Protein AF-A0A821KNJ7-F1 (afdb_monomer_lite)

Secondary structure (DSSP, 8-state):
-HHHHHHHHHHHHHHHHHTTS--GGG-EEEEETHHHHHHHHHHHH-GGG-SEEEEES----TTTGGGSTTGGGGHHHH--TTSHHHHHHHHHH-TTT---S-GGGPPEEEEEEETT-SSS-THHHHHHHHHHHHHHHHHHHHTT--EEEEEETT--SSTT--HHHHHHHHHHHHHHSTTTTT-GGGGGS--------S------HHHHHHHHHHHHHHHTTPPP-HHHHHTS-S--EEETTEEEEETTSSS--THHHHHS-HHHHHHHHHHHH-TT--EEEEEEPPPSSTT---EEEEEE-S--EEEEEETTEEEEEETTT----GGGHHHHHHHHHS--BT-EEEETT-TTTTTHHHHHHTS-BSEEEEE---HHHHHHHHHHHHHTT--GGGEEEE-S-HHHH--SS-BSEEEE--SSB-GGGHHHHHHHB-TTEEEEEEEEEEETTT--HHHHHHHHHHHHHHHHHHHTTT-S-EEEEEEEEEEEEEEETTEEEEEEEEEEEEPP---

Radius of gyration: 28.54 Å; chains: 1; bounding box: 65×64×83 Å

pLDDT: mean 87.15, std 14.6, range [27.94, 98.81]

Structure (mmCIF, N/CA/C/O backbone):
data_AF-A0A821KNJ7-F1
#
_entry.id   AF-A0A821KNJ7-F1
#
loop_
_atom_site.group_PDB
_atom_site.id
_atom_site.type_symbol
_atom_site.label_atom_id
_atom_site.label_alt_id
_atom_site.label_comp_id
_atom_site.label_asym_id
_atom_site.label_entity_id
_atom_site.label_seq_id
_atom_site.pdbx_PDB_ins_code
_atom_site.Cartn_x
_atom_site.Cartn_y
_atom_site.Cartn_z
_atom_site.occupancy
_atom_site.B_iso_or_equiv
_atom_site.auth_seq_id
_atom_site.auth_comp_id
_atom_site.auth_asym_id
_atom_site.auth_atom_id
_atom_site.pdbx_PDB_model_num
ATOM 1 N N . MET A 1 1 ? 26.785 -18.861 17.265 1.00 44.59 1 MET A N 1
ATOM 2 C CA . MET A 1 1 ? 25.936 -19.978 16.783 1.00 44.59 1 MET A CA 1
ATOM 3 C C . MET A 1 1 ? 25.885 -20.040 15.254 1.00 44.59 1 MET A C 1
ATOM 5 O O . MET A 1 1 ? 26.067 -21.122 14.724 1.00 44.59 1 MET A O 1
ATOM 9 N N . LEU A 1 2 ? 25.707 -18.915 14.543 1.00 52.94 2 LEU A N 1
ATOM 10 C CA . LEU A 1 2 ? 25.564 -18.891 13.074 1.00 52.94 2 LEU A CA 1
ATOM 11 C C . LEU A 1 2 ? 26.837 -19.203 12.264 1.00 52.94 2 LEU A C 1
ATOM 13 O O . LEU A 1 2 ? 26.733 -19.843 11.225 1.00 52.94 2 LEU A O 1
ATOM 17 N N . GLU A 1 3 ? 28.028 -18.806 12.725 1.00 55.59 3 GLU A N 1
ATOM 18 C CA . GLU A 1 3 ? 29.287 -19.114 12.014 1.00 55.59 3 GLU A CA 1
ATOM 19 C C . GLU A 1 3 ? 29.537 -20.627 11.913 1.00 55.59 3 GLU A C 1
ATOM 21 O O . GLU A 1 3 ? 29.931 -21.126 10.859 1.00 55.59 3 GLU A O 1
ATOM 26 N N . ASN A 1 4 ? 29.173 -21.369 12.964 1.00 68.69 4 ASN A N 1
ATOM 27 C CA . ASN A 1 4 ? 29.256 -22.826 12.977 1.00 68.69 4 ASN A CA 1
ATOM 28 C C . ASN A 1 4 ? 28.365 -23.445 11.892 1.00 68.69 4 ASN A C 1
ATOM 30 O O . ASN A 1 4 ? 28.800 -24.358 11.215 1.00 68.69 4 ASN A O 1
ATOM 34 N N . THR A 1 5 ? 27.169 -22.907 11.625 1.00 81.62 5 THR A N 1
ATOM 35 C CA . THR A 1 5 ? 26.252 -23.479 10.622 1.00 81.62 5 THR A CA 1
ATOM 36 C C . THR A 1 5 ? 26.820 -23.454 9.198 1.00 81.62 5 THR A C 1
ATOM 38 O O . THR A 1 5 ? 26.663 -24.425 8.456 1.00 81.62 5 THR A O 1
ATOM 41 N N . TYR A 1 6 ? 27.478 -22.362 8.793 1.00 87.38 6 TYR A N 1
ATOM 42 C CA . TYR A 1 6 ? 28.059 -22.254 7.447 1.00 87.38 6 TYR A CA 1
ATOM 43 C C . TYR A 1 6 ? 29.288 -23.155 7.301 1.00 87.38 6 TYR A C 1
ATOM 45 O O . TYR A 1 6 ? 29.447 -23.843 6.288 1.00 87.38 6 TYR A O 1
ATOM 53 N N . LEU A 1 7 ? 30.142 -23.162 8.329 1.00 86.75 7 LEU A N 1
ATOM 54 C CA . LEU A 1 7 ? 31.339 -23.995 8.373 1.00 86.75 7 LEU A CA 1
ATOM 55 C C . LEU A 1 7 ? 30.981 -25.482 8.428 1.00 86.75 7 LEU A C 1
ATOM 57 O O . LEU A 1 7 ? 31.591 -26.258 7.701 1.00 86.75 7 LEU A O 1
ATOM 61 N N . ASP A 1 8 ? 29.951 -25.868 9.180 1.00 89.44 8 ASP A N 1
ATOM 62 C CA . ASP A 1 8 ? 29.473 -27.249 9.280 1.00 89.44 8 ASP A CA 1
ATOM 63 C C . ASP A 1 8 ? 28.958 -27.766 7.931 1.00 89.44 8 ASP A C 1
ATOM 65 O O . ASP A 1 8 ? 29.267 -28.896 7.544 1.00 89.44 8 ASP A O 1
ATOM 69 N N . LEU A 1 9 ? 28.214 -26.948 7.171 1.00 91.50 9 LEU A N 1
ATOM 70 C CA . LEU A 1 9 ? 27.746 -27.330 5.833 1.00 91.50 9 LEU A CA 1
ATOM 71 C C . LEU A 1 9 ? 28.918 -27.519 4.858 1.00 91.50 9 LEU A C 1
ATOM 73 O O . LEU A 1 9 ? 28.954 -28.501 4.108 1.00 91.50 9 LEU A O 1
ATOM 77 N N . CYS A 1 10 ? 29.885 -26.598 4.878 1.00 92.69 10 CYS A N 1
ATOM 78 C CA . CYS A 1 10 ? 31.096 -26.696 4.066 1.00 92.69 10 CYS A CA 1
ATOM 79 C C . CYS A 1 10 ? 31.927 -27.929 4.448 1.00 92.69 10 CYS A C 1
ATOM 81 O O . CYS A 1 10 ? 32.260 -28.721 3.570 1.00 92.69 10 CYS A O 1
ATOM 83 N N . ALA A 1 11 ? 32.189 -28.140 5.740 1.00 90.06 11 ALA A N 1
ATOM 84 C CA . ALA A 1 11 ? 32.967 -29.264 6.253 1.00 90.06 11 ALA A CA 1
ATOM 85 C C . ALA A 1 11 ? 32.294 -30.611 5.956 1.00 90.06 11 ALA A C 1
ATOM 87 O O . ALA A 1 11 ? 32.951 -31.547 5.509 1.00 90.06 11 ALA A O 1
ATOM 88 N N . SER A 1 12 ? 30.970 -30.701 6.115 1.00 90.38 12 SER A N 1
ATOM 89 C CA . SER A 1 12 ? 30.210 -31.908 5.764 1.00 90.38 12 SER A CA 1
ATOM 90 C C . SER A 1 12 ? 30.298 -32.211 4.267 1.00 90.38 12 SER A C 1
ATOM 92 O O . SER A 1 12 ? 30.465 -33.362 3.868 1.00 90.38 12 SER A O 1
ATOM 94 N N . THR A 1 13 ? 30.218 -31.179 3.421 1.00 90.69 13 THR A N 1
ATOM 95 C CA . THR A 1 13 ? 30.347 -31.333 1.965 1.00 90.69 13 THR A CA 1
ATOM 96 C C . THR A 1 13 ? 31.755 -31.770 1.570 1.00 90.69 13 THR A C 1
ATOM 98 O O . THR A 1 13 ? 31.913 -32.684 0.761 1.00 90.69 13 THR A O 1
ATOM 101 N N . GLU A 1 14 ? 32.773 -31.144 2.154 1.00 92.69 14 GLU A N 1
ATOM 102 C CA . GLU A 1 14 ? 34.180 -31.481 1.944 1.00 92.69 14 GLU A CA 1
ATOM 103 C C . GLU A 1 14 ? 34.463 -32.927 2.351 1.00 92.69 14 GLU A C 1
ATOM 105 O O . GLU A 1 14 ? 34.975 -33.696 1.539 1.00 92.69 14 GLU A O 1
ATOM 110 N N . TRP A 1 15 ? 33.984 -33.350 3.523 1.00 94.81 15 TRP A N 1
ATOM 111 C CA . TRP A 1 15 ? 34.102 -34.730 3.983 1.00 94.81 15 TRP A CA 1
ATOM 112 C C . TRP A 1 15 ? 33.475 -35.731 2.998 1.00 94.81 15 TRP A C 1
ATOM 114 O O . TRP A 1 15 ? 34.078 -36.763 2.693 1.00 94.81 15 TRP A O 1
ATOM 124 N N . LEU A 1 16 ? 32.292 -35.433 2.442 1.00 89.56 16 LEU A N 1
ATOM 125 C CA . LEU A 1 16 ? 31.643 -36.290 1.436 1.00 89.56 16 LEU A CA 1
ATOM 126 C C . LEU A 1 16 ? 32.453 -36.391 0.133 1.00 89.56 16 LEU A C 1
ATOM 128 O O . LEU A 1 16 ? 32.442 -37.442 -0.519 1.00 89.56 16 LEU A O 1
ATOM 132 N N . ILE A 1 17 ? 33.138 -35.315 -0.260 1.00 89.00 17 ILE A N 1
ATOM 133 C CA . ILE A 1 17 ? 34.003 -35.281 -1.445 1.00 89.00 17 ILE A CA 1
ATOM 134 C C . ILE A 1 17 ? 35.294 -36.069 -1.185 1.00 89.00 17 ILE A C 1
ATOM 136 O O . ILE A 1 17 ? 35.655 -36.929 -1.990 1.00 89.00 17 ILE A O 1
ATOM 140 N N . GLU A 1 18 ? 35.961 -35.834 -0.054 1.00 94.25 18 GLU A N 1
ATOM 141 C CA . GLU A 1 18 ? 37.205 -36.512 0.340 1.00 94.25 18 GLU A CA 1
ATOM 142 C C . GLU A 1 18 ? 37.020 -38.027 0.474 1.00 94.25 18 GLU A C 1
ATOM 144 O O . GLU A 1 18 ? 37.854 -38.811 0.014 1.00 94.25 18 GLU A O 1
ATOM 149 N N . ASN A 1 19 ? 35.875 -38.451 1.016 1.00 92.31 19 ASN A N 1
ATOM 150 C CA . ASN A 1 19 ? 35.510 -39.861 1.155 1.00 92.31 19 ASN A CA 1
ATOM 151 C C . ASN A 1 19 ? 34.887 -40.461 -0.117 1.00 92.31 19 ASN A C 1
ATOM 153 O O . ASN A 1 19 ? 34.440 -41.607 -0.107 1.00 92.31 19 ASN A O 1
ATOM 157 N N . LYS A 1 20 ? 34.890 -39.722 -1.235 1.00 91.50 20 LYS A N 1
ATOM 158 C CA . LYS A 1 20 ? 34.468 -40.186 -2.568 1.00 91.50 20 LYS A CA 1
ATOM 159 C C . LYS A 1 20 ? 32.993 -40.606 -2.666 1.00 91.50 20 LYS A C 1
ATOM 161 O O . LYS A 1 20 ? 32.627 -41.316 -3.604 1.00 91.50 20 LYS A O 1
ATOM 166 N N . TYR A 1 21 ? 32.132 -40.130 -1.764 1.00 87.00 21 TYR A N 1
ATOM 167 C CA . TYR A 1 21 ? 30.675 -40.288 -1.888 1.00 87.00 21 TYR A CA 1
ATOM 168 C C . TYR A 1 21 ? 30.097 -39.373 -2.975 1.00 87.00 21 TYR A C 1
ATOM 170 O O . TYR A 1 21 ? 29.092 -39.697 -3.608 1.00 87.00 21 TYR A O 1
ATOM 178 N N . THR A 1 22 ? 30.743 -38.233 -3.223 1.00 88.75 22 THR A N 1
ATOM 179 C CA . THR A 1 22 ? 30.396 -37.296 -4.297 1.00 88.75 22 THR A CA 1
ATOM 180 C C . THR A 1 22 ? 31.646 -36.576 -4.817 1.00 88.75 22 THR A C 1
ATOM 182 O O . THR A 1 22 ? 32.771 -36.922 -4.471 1.00 88.75 22 THR A O 1
ATOM 185 N N . LYS A 1 23 ? 31.459 -35.594 -5.698 1.00 86.69 23 LYS A N 1
ATOM 186 C CA . LYS A 1 23 ? 32.488 -34.658 -6.167 1.00 86.69 23 LYS A CA 1
ATOM 187 C C . LYS A 1 23 ? 31.858 -33.287 -6.368 1.00 86.69 23 LYS A C 1
ATOM 189 O O . LYS A 1 23 ? 30.664 -33.234 -6.666 1.00 86.69 23 LYS A O 1
ATOM 194 N N . SER A 1 24 ? 32.633 -32.210 -6.253 1.00 87.75 24 SER A N 1
ATOM 195 C CA . SER A 1 24 ? 32.116 -30.832 -6.295 1.00 87.75 24 SER A CA 1
ATOM 196 C C . SER A 1 24 ? 31.215 -30.563 -7.504 1.00 87.75 24 SER A C 1
ATOM 198 O O . SER A 1 24 ? 30.147 -29.979 -7.349 1.00 87.75 24 SER A O 1
ATOM 200 N N . GLU A 1 25 ? 31.532 -31.116 -8.685 1.00 87.19 25 GLU A N 1
ATOM 201 C CA . GLU A 1 25 ? 30.721 -30.934 -9.904 1.00 87.19 25 GLU A CA 1
ATOM 202 C C . GLU A 1 25 ? 29.343 -31.627 -9.869 1.00 87.19 25 GLU A C 1
ATOM 204 O O . GLU A 1 25 ? 28.574 -31.534 -10.827 1.00 87.19 25 GLU A O 1
ATOM 209 N N . LYS A 1 26 ? 29.036 -32.368 -8.802 1.00 84.94 26 LYS A N 1
ATOM 210 C CA . LYS A 1 26 ? 27.761 -33.065 -8.585 1.00 84.94 26 LYS A CA 1
ATOM 211 C C . LYS A 1 26 ? 27.028 -32.603 -7.328 1.00 84.94 26 LYS A C 1
ATOM 213 O O . LYS A 1 26 ? 25.924 -33.083 -7.084 1.00 84.94 26 LYS A O 1
ATOM 218 N N . VAL A 1 27 ? 27.614 -31.714 -6.529 1.00 89.69 27 VAL A N 1
ATOM 219 C CA . VAL A 1 27 ? 26.973 -31.242 -5.301 1.00 89.69 27 VAL A CA 1
ATOM 220 C C . VAL A 1 27 ? 26.038 -30.086 -5.625 1.00 89.69 27 VAL A C 1
ATOM 222 O O . VAL A 1 27 ? 26.400 -29.136 -6.323 1.00 89.69 27 VAL A O 1
ATOM 225 N N . SER A 1 28 ? 24.819 -30.165 -5.103 1.00 91.38 28 SER A N 1
ATOM 226 C CA . SER A 1 28 ? 23.885 -29.045 -5.069 1.00 91.38 28 SER A CA 1
ATOM 227 C C . SER A 1 28 ? 23.354 -28.858 -3.670 1.00 91.38 28 SER A C 1
ATOM 229 O O . SER A 1 28 ? 22.988 -29.832 -3.017 1.00 91.38 28 SER A O 1
ATOM 231 N N . ILE A 1 29 ? 23.306 -27.606 -3.236 1.00 93.62 29 ILE A N 1
ATOM 232 C CA . ILE A 1 29 ? 22.734 -27.225 -1.949 1.00 93.62 29 ILE A CA 1
ATOM 233 C C . ILE A 1 29 ? 21.512 -26.344 -2.193 1.00 93.62 29 ILE A C 1
ATOM 235 O O . ILE A 1 29 ? 21.459 -25.555 -3.139 1.00 93.62 29 ILE A O 1
ATOM 239 N N . THR A 1 30 ? 20.492 -26.515 -1.362 1.00 93.62 30 THR A N 1
ATOM 240 C CA . THR A 1 30 ? 19.235 -25.773 -1.458 1.00 93.62 30 THR A CA 1
ATOM 241 C C . THR A 1 30 ? 18.831 -25.317 -0.072 1.00 93.62 30 THR A C 1
ATOM 243 O O . THR A 1 30 ? 18.883 -26.103 0.871 1.00 93.62 30 THR A O 1
ATOM 246 N N . GLY A 1 31 ? 18.428 -24.057 0.051 1.00 92.19 31 GLY A N 1
ATOM 247 C CA . GLY A 1 31 ? 18.034 -23.489 1.332 1.00 92.19 31 GLY A CA 1
ATOM 248 C C . GLY A 1 31 ? 16.947 -22.436 1.185 1.00 92.19 31 GLY A C 1
ATOM 249 O O . GLY A 1 31 ? 16.985 -21.623 0.262 1.00 92.19 31 GLY A O 1
ATOM 250 N N . GLY A 1 32 ? 15.984 -22.463 2.108 1.00 90.25 32 GLY A N 1
ATOM 251 C CA . GLY A 1 32 ? 14.885 -21.504 2.200 1.00 90.25 32 GLY A CA 1
ATOM 252 C C . GLY A 1 32 ? 14.986 -20.615 3.435 1.00 90.25 32 GLY A C 1
ATOM 253 O O . GLY A 1 32 ? 15.407 -21.083 4.492 1.00 90.25 32 GLY A O 1
ATOM 254 N N . SER A 1 33 ? 14.582 -19.345 3.334 1.00 89.12 33 SER A N 1
ATOM 255 C CA . SER A 1 33 ? 14.594 -18.392 4.455 1.00 89.12 33 SER A CA 1
ATOM 256 C C . SER A 1 33 ? 16.000 -18.241 5.060 1.00 89.12 33 SER A C 1
ATOM 258 O O . SER A 1 33 ? 16.922 -17.871 4.333 1.00 89.12 33 SER A O 1
ATOM 260 N N . ASN A 1 34 ? 16.207 -18.552 6.345 1.00 89.69 34 ASN A N 1
ATOM 261 C CA . ASN A 1 34 ? 17.545 -18.577 6.943 1.00 89.69 34 ASN A CA 1
ATOM 262 C C . ASN A 1 34 ? 18.475 -19.572 6.221 1.00 89.69 34 ASN A C 1
ATOM 264 O O . ASN A 1 34 ? 19.626 -19.262 5.940 1.00 89.69 34 ASN A O 1
ATOM 268 N N . GLY A 1 35 ? 17.954 -20.725 5.788 1.00 91.19 35 GLY A N 1
ATOM 269 C CA . GLY A 1 35 ? 18.720 -21.660 4.962 1.00 91.19 35 GLY A CA 1
ATOM 270 C C . GLY A 1 35 ? 19.151 -21.052 3.622 1.00 91.19 35 GLY A C 1
ATOM 271 O O . GLY A 1 35 ? 20.199 -21.413 3.097 1.00 91.19 35 GLY A O 1
ATOM 272 N N . GLY A 1 36 ? 18.381 -20.102 3.080 1.00 94.56 36 GLY A N 1
ATOM 273 C CA . GLY A 1 36 ? 18.747 -19.347 1.880 1.00 94.56 36 GLY A CA 1
ATOM 274 C C . GLY A 1 36 ? 19.960 -18.442 2.112 1.00 94.56 36 GLY A C 1
ATOM 275 O O . GLY A 1 36 ? 20.853 -18.391 1.269 1.00 94.56 36 GLY A O 1
ATOM 276 N N . LEU A 1 37 ? 20.028 -17.789 3.279 1.00 94.88 37 LEU A N 1
ATOM 277 C CA . LEU A 1 37 ? 21.230 -17.086 3.739 1.00 94.88 37 LEU A CA 1
ATOM 278 C C . LEU A 1 37 ? 22.408 -18.066 3.873 1.00 94.88 37 LEU A C 1
ATOM 280 O O . LEU A 1 37 ? 23.474 -17.800 3.322 1.00 94.88 37 LEU A O 1
ATOM 284 N N . THR A 1 38 ? 22.199 -19.220 4.515 1.00 93.94 38 THR A N 1
ATOM 285 C CA . THR A 1 38 ? 23.232 -20.251 4.706 1.00 93.94 38 THR A CA 1
ATOM 286 C C . THR A 1 38 ? 23.875 -20.687 3.400 1.00 93.94 38 THR A C 1
ATOM 288 O O . THR A 1 38 ? 25.090 -20.577 3.249 1.00 93.94 38 THR A O 1
ATOM 291 N N . VAL A 1 39 ? 23.083 -21.149 2.432 1.00 96.38 39 VAL A N 1
ATOM 292 C CA . VAL A 1 39 ? 23.647 -21.683 1.187 1.00 96.38 39 VAL A CA 1
ATOM 293 C C . VAL A 1 39 ? 24.305 -20.594 0.332 1.00 96.38 39 VAL A C 1
ATOM 295 O O . VAL A 1 39 ? 25.304 -20.868 -0.331 1.00 96.38 39 VAL A O 1
ATOM 298 N N . ALA A 1 40 ? 23.813 -19.350 0.389 1.00 97.06 40 ALA A N 1
ATOM 299 C CA . ALA A 1 40 ? 24.421 -18.214 -0.305 1.00 97.06 40 ALA A CA 1
ATOM 300 C C . ALA A 1 40 ? 25.764 -17.796 0.321 1.00 97.06 40 ALA A C 1
ATOM 302 O O . ALA A 1 40 ? 26.726 -17.527 -0.400 1.00 97.06 40 ALA A O 1
ATOM 303 N N . ALA A 1 41 ? 25.856 -17.782 1.654 1.00 94.75 41 ALA A N 1
ATOM 304 C CA . ALA A 1 41 ? 27.106 -17.521 2.364 1.00 94.75 41 ALA A CA 1
ATOM 305 C C . ALA A 1 41 ? 28.148 -18.616 2.074 1.00 94.75 41 ALA A C 1
ATOM 307 O O . ALA A 1 41 ? 29.285 -18.300 1.722 1.00 94.75 41 ALA A O 1
ATOM 308 N N . CYS A 1 42 ? 27.754 -19.895 2.105 1.00 94.75 42 CYS A N 1
ATOM 309 C CA . CYS A 1 42 ? 28.636 -21.012 1.750 1.00 94.75 42 CYS A CA 1
ATOM 310 C C . CYS A 1 42 ? 29.144 -20.924 0.302 1.00 94.75 42 CYS A C 1
ATOM 312 O O . CYS A 1 42 ? 30.320 -21.189 0.060 1.00 94.75 42 CYS A O 1
ATOM 314 N N . ALA A 1 43 ? 28.304 -20.499 -0.651 1.00 95.50 43 ALA A N 1
ATOM 315 C CA . ALA A 1 43 ? 28.713 -20.290 -2.044 1.00 95.50 43 ALA A CA 1
ATOM 316 C C . ALA A 1 43 ? 29.830 -19.241 -2.180 1.00 95.50 43 ALA A C 1
ATOM 318 O O . ALA A 1 43 ? 30.713 -19.380 -3.025 1.00 95.50 43 ALA A O 1
ATOM 319 N N . ASN A 1 44 ? 29.805 -18.205 -1.338 1.00 94.88 44 ASN A N 1
ATOM 320 C CA . ASN A 1 44 ? 30.839 -17.174 -1.299 1.00 94.88 44 ASN A CA 1
ATOM 321 C C . ASN A 1 44 ? 32.114 -17.647 -0.590 1.00 94.88 44 ASN A C 1
ATOM 323 O O . ASN A 1 44 ? 33.211 -17.385 -1.076 1.00 94.88 44 ASN A O 1
ATOM 327 N N . MET A 1 45 ? 31.974 -18.345 0.541 1.00 91.56 45 MET A N 1
ATOM 328 C CA . MET A 1 45 ? 33.102 -18.808 1.361 1.00 91.56 45 MET A CA 1
ATOM 329 C C . MET A 1 45 ? 33.879 -19.955 0.704 1.00 91.56 45 MET A C 1
ATOM 331 O O . MET A 1 45 ? 35.108 -19.971 0.728 1.00 91.56 45 MET A O 1
ATOM 335 N N . ARG A 1 46 ? 33.166 -20.926 0.124 1.00 92.62 46 ARG A N 1
ATOM 336 C CA . ARG A 1 46 ? 33.720 -22.143 -0.488 1.00 92.62 46 ARG A CA 1
ATOM 337 C C . ARG A 1 46 ? 33.094 -22.403 -1.860 1.00 92.62 46 ARG A C 1
ATOM 339 O O . ARG A 1 46 ? 32.417 -23.416 -2.057 1.00 92.62 46 ARG A O 1
ATOM 346 N N . PRO A 1 47 ? 33.319 -21.507 -2.840 1.00 93.62 47 PRO A N 1
ATOM 347 C CA . PRO A 1 47 ? 32.774 -21.674 -4.185 1.00 93.62 47 PRO A CA 1
ATOM 348 C C . PRO A 1 47 ? 33.205 -22.999 -4.829 1.00 93.62 47 PRO A C 1
ATOM 350 O O . PRO A 1 47 ? 32.467 -23.575 -5.614 1.00 93.62 47 PRO A O 1
ATOM 353 N N . ASP A 1 48 ? 34.371 -23.525 -4.449 1.00 93.38 48 ASP A N 1
ATOM 354 C CA . ASP A 1 48 ? 34.964 -24.759 -4.959 1.00 93.38 48 ASP A CA 1
ATOM 355 C C . ASP A 1 48 ? 34.215 -26.054 -4.614 1.00 93.38 48 ASP A C 1
ATOM 357 O O . ASP A 1 48 ? 34.463 -27.073 -5.264 1.00 93.38 48 ASP A O 1
ATOM 361 N N . LEU A 1 49 ? 33.314 -26.032 -3.629 1.00 93.75 49 LEU A N 1
ATOM 362 C CA . LEU A 1 49 ? 32.628 -27.231 -3.143 1.00 93.75 49 LEU A CA 1
ATOM 363 C C . LEU A 1 49 ? 31.348 -27.576 -3.914 1.00 93.75 49 LEU A C 1
ATOM 365 O O . LEU A 1 49 ? 30.905 -28.725 -3.868 1.00 93.75 49 LEU A O 1
ATOM 369 N N . PHE A 1 50 ? 30.754 -26.617 -4.626 1.00 93.12 50 PHE A N 1
ATOM 370 C CA . PHE A 1 50 ? 29.392 -26.745 -5.145 1.00 93.12 50 PHE A CA 1
ATOM 371 C C . PHE A 1 50 ? 29.337 -26.565 -6.664 1.00 93.12 50 PHE A C 1
ATOM 373 O O . PHE A 1 50 ? 30.032 -25.732 -7.238 1.00 93.12 50 PHE A O 1
ATOM 380 N N . ALA A 1 51 ? 28.455 -27.311 -7.330 1.00 89.88 51 ALA A N 1
ATOM 381 C CA . ALA A 1 51 ? 28.149 -27.102 -8.745 1.00 89.88 51 ALA A CA 1
ATOM 382 C C . ALA A 1 51 ? 26.955 -26.163 -8.946 1.00 89.88 51 ALA A C 1
ATOM 384 O O . ALA A 1 51 ? 26.922 -25.396 -9.910 1.00 89.88 51 ALA A O 1
ATOM 385 N N . CYS A 1 52 ? 25.973 -26.232 -8.045 1.00 93.50 52 CYS A N 1
ATOM 386 C CA . CYS A 1 52 ? 24.751 -25.439 -8.097 1.00 93.50 52 CYS A CA 1
ATOM 387 C C . CYS A 1 52 ? 24.267 -25.083 -6.686 1.00 93.50 52 CYS A C 1
ATOM 389 O O . CYS A 1 52 ? 24.350 -25.900 -5.766 1.00 93.50 52 CYS A O 1
ATOM 391 N N . VAL A 1 53 ? 23.742 -23.872 -6.529 1.00 95.81 53 VAL A N 1
ATOM 392 C CA . VAL A 1 53 ? 23.149 -23.382 -5.285 1.00 95.81 53 VAL A CA 1
ATOM 393 C C . VAL A 1 53 ? 21.773 -22.799 -5.580 1.00 95.81 53 VAL A C 1
ATOM 395 O O . VAL A 1 53 ? 21.620 -21.926 -6.436 1.00 95.81 53 VAL A O 1
ATOM 398 N N . VAL A 1 54 ? 20.770 -23.282 -4.850 1.00 95.69 54 VAL A N 1
ATOM 399 C CA . VAL A 1 54 ? 19.379 -22.833 -4.963 1.00 95.69 54 VAL A CA 1
ATOM 400 C C . VAL A 1 54 ? 18.992 -22.083 -3.694 1.00 95.69 54 VAL A C 1
ATOM 402 O O . VAL A 1 54 ? 18.949 -22.653 -2.603 1.00 95.69 54 VAL A O 1
ATOM 405 N N . ILE A 1 55 ? 18.696 -20.798 -3.845 1.00 97.00 55 ILE A N 1
ATOM 406 C CA . ILE A 1 55 ? 18.408 -19.867 -2.755 1.00 97.00 55 ILE A CA 1
ATOM 407 C C . ILE A 1 55 ? 16.931 -19.510 -2.820 1.00 97.00 55 ILE A C 1
ATOM 409 O O . ILE A 1 55 ? 16.500 -18.871 -3.772 1.00 97.00 55 ILE A O 1
ATOM 413 N N . GLN A 1 56 ? 16.151 -19.877 -1.810 1.00 94.06 56 GLN A N 1
ATOM 414 C CA . GLN A 1 56 ? 14.725 -19.562 -1.743 1.00 94.06 56 GLN A CA 1
ATOM 415 C C . GLN A 1 56 ? 14.471 -18.529 -0.646 1.00 94.06 56 GLN A C 1
ATOM 417 O O . GLN A 1 56 ? 14.821 -18.752 0.511 1.00 94.06 56 GLN A O 1
ATOM 422 N N . VAL A 1 57 ? 13.855 -17.399 -1.002 1.00 92.56 57 VAL A N 1
ATOM 423 C CA . VAL A 1 57 ? 13.366 -16.364 -0.067 1.00 92.56 57 VAL A CA 1
ATOM 424 C C . VAL A 1 57 ? 14.366 -16.009 1.054 1.00 92.56 57 VAL A C 1
ATOM 426 O O . VAL A 1 57 ? 14.012 -15.923 2.228 1.00 92.56 57 VAL A O 1
ATOM 429 N N . GLY A 1 58 ? 15.648 -15.870 0.695 1.00 94.06 58 GLY A N 1
ATOM 430 C CA . GLY A 1 58 ? 16.757 -15.704 1.640 1.00 94.06 58 GLY A CA 1
ATOM 431 C C . GLY A 1 58 ? 17.017 -14.255 2.065 1.00 94.06 58 GLY A C 1
ATOM 432 O O . GLY A 1 58 ? 16.811 -13.317 1.293 1.00 94.06 58 GLY A O 1
ATOM 433 N N . VAL A 1 59 ? 17.533 -14.066 3.284 1.00 95.06 59 VAL A N 1
ATOM 434 C CA . VAL A 1 59 ? 17.962 -12.752 3.799 1.00 95.06 59 VAL A CA 1
ATOM 435 C C . VAL A 1 59 ? 19.388 -12.459 3.315 1.00 95.06 59 VAL A C 1
ATOM 437 O O . VAL A 1 59 ? 20.367 -12.792 3.970 1.00 95.06 59 VAL A O 1
ATOM 440 N N . LEU A 1 60 ? 19.521 -11.865 2.126 1.00 96.75 60 LEU A N 1
ATOM 441 C CA . LEU A 1 60 ? 20.812 -11.777 1.414 1.00 96.75 60 LEU A CA 1
ATOM 442 C C . LEU A 1 60 ? 21.563 -10.444 1.587 1.00 96.75 60 LEU A C 1
ATOM 444 O O . LEU A 1 60 ? 22.727 -10.340 1.215 1.00 96.75 60 LEU A O 1
ATOM 448 N N . ASP A 1 61 ? 20.918 -9.426 2.164 1.00 96.25 61 ASP A N 1
ATOM 449 C CA . ASP A 1 61 ? 21.486 -8.086 2.416 1.00 96.25 61 ASP A CA 1
ATOM 450 C C . ASP A 1 61 ? 21.500 -7.853 3.925 1.00 96.25 61 ASP A C 1
ATOM 452 O O . ASP A 1 61 ? 20.589 -7.239 4.484 1.00 96.25 61 ASP A O 1
ATOM 456 N N . LEU A 1 62 ? 22.529 -8.379 4.590 1.00 95.25 62 LEU A N 1
ATOM 457 C CA . LEU A 1 62 ? 22.626 -8.253 6.043 1.00 95.25 62 LEU A CA 1
ATOM 458 C C . LEU A 1 62 ? 23.014 -6.844 6.520 1.00 95.25 62 LEU A C 1
ATOM 460 O O . LEU A 1 62 ? 22.915 -6.570 7.704 1.00 95.25 62 LEU A O 1
ATOM 464 N N . TYR A 1 63 ? 23.394 -5.906 5.647 1.00 94.75 63 TYR A N 1
ATOM 465 C CA . TYR A 1 63 ? 23.732 -4.548 6.110 1.00 94.75 63 TYR A CA 1
ATOM 466 C C . TYR A 1 63 ? 22.475 -3.734 6.400 1.00 94.75 63 TYR A C 1
ATOM 468 O O . TYR A 1 63 ? 22.490 -2.796 7.199 1.00 94.75 63 TYR A O 1
ATOM 476 N N . ARG A 1 64 ? 21.372 -4.061 5.721 1.00 91.81 64 ARG A N 1
ATOM 477 C CA . ARG A 1 64 ? 20.132 -3.284 5.789 1.00 91.81 64 ARG A CA 1
ATOM 478 C C . ARG A 1 64 ? 18.890 -4.094 6.125 1.00 91.81 64 ARG A C 1
ATOM 480 O O . ARG A 1 64 ? 17.838 -3.474 6.232 1.00 91.81 64 ARG A O 1
ATOM 487 N N . TYR A 1 65 ? 18.988 -5.410 6.334 1.00 92.56 65 TYR A N 1
ATOM 488 C CA . TYR A 1 65 ? 17.813 -6.259 6.581 1.00 92.56 65 TYR A CA 1
ATOM 489 C C . TYR A 1 65 ? 16.898 -5.721 7.696 1.00 92.56 65 TYR A C 1
ATOM 491 O O . TYR A 1 65 ? 15.691 -5.653 7.504 1.00 92.56 65 TYR A O 1
ATOM 499 N N . HIS A 1 66 ? 17.472 -5.234 8.803 1.00 92.25 66 HIS A N 1
ATOM 500 C CA . HIS A 1 66 ? 16.739 -4.673 9.945 1.00 92.25 66 HIS A CA 1
ATOM 501 C C . HIS A 1 66 ? 15.900 -3.424 9.609 1.00 92.25 66 HIS A C 1
ATOM 503 O O . HIS A 1 66 ? 15.056 -3.019 10.400 1.00 92.25 66 HIS A O 1
ATOM 509 N N . LYS A 1 67 ? 16.126 -2.795 8.447 1.00 89.75 67 LYS A N 1
ATOM 510 C CA . LYS A 1 67 ? 15.363 -1.634 7.954 1.00 89.75 67 LYS A CA 1
ATOM 511 C C . LYS A 1 67 ? 14.235 -2.018 6.998 1.00 89.75 67 LYS A C 1
ATOM 513 O O . LYS A 1 67 ? 13.514 -1.133 6.539 1.00 89.75 67 LYS A O 1
ATOM 518 N N . PHE A 1 68 ? 14.108 -3.294 6.641 1.00 86.25 68 PHE A N 1
ATOM 519 C CA . PHE A 1 68 ? 13.040 -3.787 5.778 1.00 86.25 68 PHE A CA 1
ATOM 520 C C . PHE A 1 68 ? 11.953 -4.455 6.613 1.00 86.25 68 PHE A C 1
ATOM 522 O O . PHE A 1 68 ? 12.273 -5.307 7.433 1.00 86.25 68 PHE A O 1
ATOM 529 N N . THR A 1 69 ? 10.691 -4.081 6.369 1.00 85.44 69 THR A N 1
ATOM 530 C CA . THR A 1 69 ? 9.482 -4.747 6.898 1.00 85.44 69 THR A CA 1
ATOM 531 C C . THR A 1 69 ? 9.628 -5.206 8.353 1.00 85.44 69 THR A C 1
ATOM 533 O O . THR A 1 69 ? 9.785 -4.373 9.242 1.00 85.44 69 THR A O 1
ATOM 536 N N . ILE A 1 70 ? 9.592 -6.518 8.594 1.00 86.19 70 ILE A N 1
ATOM 537 C CA . ILE A 1 70 ? 9.687 -7.145 9.914 1.00 86.19 70 ILE A CA 1
ATOM 538 C C . ILE A 1 70 ? 11.126 -7.527 10.298 1.00 86.19 70 ILE A C 1
ATOM 540 O O . ILE A 1 70 ? 11.344 -8.156 11.330 1.00 86.19 70 ILE A O 1
ATOM 544 N N . GLY A 1 71 ? 12.116 -7.181 9.474 1.00 85.25 71 GLY A N 1
ATOM 545 C CA . GLY A 1 71 ? 13.502 -7.613 9.630 1.00 85.25 71 GLY A CA 1
ATOM 546 C C . GLY A 1 71 ? 14.156 -7.159 10.934 1.00 85.25 71 GLY A C 1
ATOM 547 O O . GLY A 1 71 ? 15.095 -7.801 11.392 1.00 85.25 71 GLY A O 1
ATOM 548 N N . TYR A 1 72 ? 13.648 -6.101 11.577 1.00 87.88 72 TYR A N 1
ATOM 549 C CA . TYR A 1 72 ? 14.123 -5.660 12.893 1.00 87.88 72 TYR A CA 1
ATOM 550 C C . TYR A 1 72 ? 13.924 -6.717 13.992 1.00 87.88 72 TYR A C 1
ATOM 552 O O . TYR A 1 72 ? 14.701 -6.749 14.944 1.00 87.88 72 TYR A O 1
ATOM 560 N N . TYR A 1 73 ? 12.931 -7.609 13.861 1.00 87.75 73 TYR A N 1
ATOM 561 C CA . TYR A 1 73 ? 12.720 -8.701 14.816 1.00 87.75 73 TYR A CA 1
ATOM 562 C C . TYR A 1 73 ? 13.827 -9.757 14.767 1.00 87.75 73 TYR A C 1
ATOM 564 O O . TYR A 1 73 ? 14.004 -10.491 15.734 1.00 87.75 73 TYR A O 1
ATOM 572 N N . TRP A 1 74 ? 14.593 -9.836 13.676 1.00 90.69 74 TRP A N 1
ATOM 573 C CA . TRP A 1 74 ? 15.650 -10.838 13.529 1.00 90.69 74 TRP A CA 1
ATOM 574 C C . TRP A 1 74 ? 17.015 -10.345 14.013 1.00 90.69 74 TRP A C 1
ATOM 576 O O . TRP A 1 74 ? 17.990 -11.078 13.893 1.00 90.69 74 TRP A O 1
ATOM 586 N N . CYS A 1 75 ? 17.103 -9.139 14.589 1.00 89.19 75 CYS A N 1
ATOM 587 C CA . CYS A 1 75 ? 18.343 -8.618 15.176 1.00 89.19 75 CYS A CA 1
ATOM 588 C C . CYS A 1 75 ? 18.941 -9.550 16.232 1.00 89.19 75 CYS A C 1
ATOM 590 O O . CYS A 1 75 ? 20.153 -9.728 16.252 1.00 89.19 75 CYS A O 1
ATOM 592 N N . GLY A 1 76 ? 18.105 -10.202 17.045 1.00 83.62 76 GLY A N 1
ATOM 593 C CA . GLY A 1 76 ? 18.577 -11.195 18.016 1.00 83.62 76 GLY A CA 1
ATOM 594 C C . GLY A 1 76 ? 19.167 -12.461 17.380 1.00 83.62 76 GLY A C 1
ATOM 595 O O . GLY A 1 76 ? 19.920 -13.172 18.037 1.00 83.62 76 GLY A O 1
ATOM 596 N N . GLU A 1 77 ? 18.848 -12.740 16.113 1.00 83.56 77 GLU A N 1
ATOM 597 C CA . GLU A 1 77 ? 19.368 -13.892 15.373 1.00 83.56 77 GLU A CA 1
ATOM 598 C C . GLU A 1 77 ? 20.568 -13.500 14.505 1.00 83.56 77 GLU A C 1
ATOM 600 O O . GLU A 1 77 ? 21.632 -14.092 14.644 1.00 83.56 77 GLU A O 1
ATOM 605 N N . TYR A 1 78 ? 20.428 -12.495 13.636 1.00 86.69 78 TYR A N 1
ATOM 606 C CA . TYR A 1 78 ? 21.434 -12.122 12.632 1.00 86.69 78 TYR A CA 1
ATOM 607 C C . TYR A 1 78 ? 22.395 -11.011 13.067 1.00 86.69 78 TYR A C 1
ATOM 609 O O . TYR A 1 78 ? 23.250 -10.622 12.275 1.00 86.69 78 TYR A O 1
ATOM 617 N N . GLY A 1 79 ? 22.250 -10.476 14.278 1.00 88.50 79 GLY A N 1
ATOM 618 C CA . GLY A 1 79 ? 22.995 -9.310 14.743 1.00 88.50 79 GLY A CA 1
ATOM 619 C C . GLY A 1 79 ? 22.491 -8.006 14.119 1.00 88.50 79 GLY A C 1
ATOM 620 O O . GLY A 1 79 ? 22.146 -7.937 12.940 1.00 88.50 79 GLY A O 1
ATOM 621 N N . ASN A 1 80 ? 22.421 -6.948 14.910 1.00 91.00 80 ASN A N 1
ATOM 622 C CA . ASN A 1 80 ? 21.957 -5.621 14.561 1.00 91.00 80 ASN A CA 1
ATOM 623 C C . ASN A 1 80 ? 23.063 -4.808 13.856 1.00 91.00 80 ASN A C 1
ATOM 625 O O . ASN A 1 80 ? 23.985 -4.321 14.507 1.00 91.00 80 ASN A O 1
ATOM 629 N N . PRO A 1 81 ? 22.944 -4.531 12.544 1.00 92.19 81 PRO A N 1
ATOM 630 C CA . PRO A 1 81 ? 23.928 -3.733 11.806 1.00 92.19 81 PRO A CA 1
ATOM 631 C C . PRO A 1 81 ? 23.997 -2.263 12.251 1.00 92.19 81 PRO A C 1
ATOM 633 O O . PRO A 1 81 ? 24.874 -1.527 11.804 1.00 92.19 81 PRO A O 1
ATOM 636 N N . GLY A 1 82 ? 23.046 -1.803 13.072 1.00 90.25 82 GLY A N 1
ATOM 637 C CA . GLY A 1 82 ? 23.079 -0.487 13.706 1.00 90.25 82 GLY A CA 1
ATOM 638 C C . GLY A 1 82 ? 24.033 -0.398 14.901 1.00 90.25 82 GLY A C 1
ATOM 639 O O . GLY A 1 82 ? 24.361 0.714 15.310 1.00 90.25 82 GLY A O 1
ATOM 640 N N . LEU A 1 83 ? 24.486 -1.534 15.442 1.00 90.75 83 LEU A N 1
ATOM 641 C CA . LEU A 1 83 ? 25.469 -1.601 16.521 1.00 90.75 83 LEU A CA 1
ATOM 642 C C . LEU A 1 83 ? 26.858 -1.875 15.924 1.00 90.75 83 LEU A C 1
ATOM 644 O O . LEU A 1 83 ? 27.021 -2.882 15.233 1.00 90.75 83 LEU A O 1
ATOM 648 N N . PRO A 1 84 ? 27.869 -1.010 16.154 1.00 91.88 84 PRO A N 1
ATOM 649 C CA . PRO A 1 84 ? 29.188 -1.159 15.535 1.00 91.88 84 PRO A CA 1
ATOM 650 C C . PRO A 1 84 ? 29.842 -2.527 15.771 1.00 91.88 84 PRO A C 1
ATOM 652 O O . PRO A 1 84 ? 30.428 -3.091 14.853 1.00 91.88 84 PRO A O 1
ATOM 655 N N . GLU A 1 85 ? 29.706 -3.070 16.979 1.00 90.62 85 GLU A N 1
ATOM 656 C CA . GLU A 1 85 ? 30.286 -4.358 17.378 1.00 90.62 85 GLU A CA 1
ATOM 657 C C . GLU A 1 85 ? 29.663 -5.555 16.646 1.00 90.62 85 GLU A C 1
ATOM 659 O O . GLU A 1 85 ? 30.379 -6.412 16.133 1.00 90.62 85 GLU A O 1
ATOM 664 N N . GLU A 1 86 ? 28.336 -5.583 16.520 1.00 90.31 86 GLU A N 1
ATOM 665 C CA . GLU A 1 86 ? 27.623 -6.641 15.801 1.00 90.31 86 GLU A CA 1
ATOM 666 C C . GLU A 1 86 ? 27.788 -6.487 14.284 1.00 90.31 86 GLU A C 1
ATOM 668 O O . GLU A 1 86 ? 27.828 -7.476 13.546 1.00 90.31 86 GLU A O 1
ATOM 673 N N . PHE A 1 87 ? 27.956 -5.248 13.806 1.00 93.62 87 PHE A N 1
ATOM 674 C CA . PHE A 1 87 ? 28.184 -4.974 12.396 1.00 93.62 87 PHE A CA 1
ATOM 675 C C . PHE A 1 87 ? 29.489 -5.590 11.883 1.00 93.62 87 PHE A C 1
ATOM 677 O O . PHE A 1 87 ? 29.496 -6.108 10.768 1.00 93.62 87 PHE A O 1
ATOM 684 N N . GLU A 1 88 ? 30.571 -5.597 12.670 1.00 90.19 88 GLU A N 1
ATOM 685 C CA . GLU A 1 88 ? 31.828 -6.242 12.256 1.00 90.19 88 GLU A CA 1
ATOM 686 C C . GLU A 1 88 ? 31.645 -7.729 11.939 1.00 90.19 88 GLU A C 1
ATOM 688 O O . GLU A 1 88 ? 32.228 -8.230 10.979 1.00 90.19 88 GLU A O 1
ATOM 693 N N . TRP A 1 89 ? 30.780 -8.423 12.678 1.00 85.50 89 TRP A N 1
ATOM 694 C CA . TRP A 1 89 ? 30.447 -9.812 12.381 1.00 85.50 89 TRP A CA 1
ATOM 695 C C . TRP A 1 89 ? 29.500 -9.936 11.180 1.00 85.50 89 TRP A C 1
ATOM 697 O O . TRP A 1 89 ? 29.749 -10.714 10.263 1.00 85.50 89 TRP A O 1
ATOM 707 N N . VAL A 1 90 ? 28.452 -9.111 11.110 1.00 91.88 90 VAL A N 1
ATOM 708 C CA . VAL A 1 90 ? 27.529 -9.064 9.959 1.00 91.88 90 VAL A CA 1
ATOM 709 C C . VAL A 1 90 ? 28.274 -8.866 8.630 1.00 91.88 90 VAL A C 1
ATOM 711 O O . VAL A 1 90 ? 27.890 -9.441 7.603 1.00 91.88 90 VAL A O 1
ATOM 714 N N . LYS A 1 91 ? 29.353 -8.072 8.639 1.00 92.44 91 LYS A N 1
ATOM 715 C CA . LYS A 1 91 ? 30.221 -7.853 7.477 1.00 92.44 91 LYS A CA 1
ATOM 716 C C . LYS A 1 91 ? 30.783 -9.138 6.900 1.00 92.44 91 LYS A C 1
ATOM 718 O O . LYS A 1 91 ? 30.846 -9.231 5.681 1.00 92.44 91 LYS A O 1
ATOM 723 N N . THR A 1 92 ? 31.159 -10.118 7.716 1.00 88.69 92 THR A N 1
ATOM 724 C CA . THR A 1 92 ? 31.867 -11.313 7.231 1.00 88.69 92 THR A CA 1
ATOM 725 C C . THR A 1 92 ? 30.939 -12.325 6.562 1.00 88.69 92 THR A C 1
ATOM 727 O O . THR A 1 92 ? 31.380 -13.093 5.710 1.00 88.69 92 THR A O 1
ATOM 730 N N . ILE A 1 93 ? 29.645 -12.306 6.897 1.00 88.88 93 ILE A N 1
ATOM 731 C CA . ILE A 1 93 ? 28.688 -13.331 6.451 1.00 88.88 93 ILE A CA 1
ATOM 732 C C . ILE A 1 93 ? 27.640 -12.832 5.449 1.00 88.88 93 ILE A C 1
ATOM 734 O O . ILE A 1 93 ? 26.902 -13.635 4.886 1.00 88.88 93 ILE A O 1
ATOM 738 N N . SER A 1 94 ? 27.554 -11.521 5.199 1.00 95.31 94 SER A N 1
ATOM 739 C CA . SER A 1 94 ? 26.552 -10.939 4.296 1.00 95.31 94 SER A CA 1
ATOM 740 C C . SER A 1 94 ? 26.712 -11.438 2.848 1.00 95.31 94 SER A C 1
ATOM 742 O O . SER A 1 94 ? 27.717 -11.095 2.216 1.00 95.31 94 SER A O 1
ATOM 744 N N . PRO A 1 95 ? 25.747 -12.186 2.265 1.00 96.44 95 PRO A N 1
ATOM 745 C CA . PRO A 1 95 ? 25.922 -12.759 0.929 1.00 96.44 95 PRO A CA 1
ATOM 746 C C . PRO A 1 95 ? 26.112 -11.710 -0.164 1.00 96.44 95 PRO A C 1
ATOM 748 O O . PRO A 1 95 ? 26.994 -11.858 -1.002 1.00 96.44 95 PRO A O 1
ATOM 751 N N . LEU A 1 96 ? 25.328 -10.629 -0.137 1.00 97.44 96 LEU A N 1
ATOM 752 C CA . LEU A 1 96 ? 25.421 -9.533 -1.105 1.00 97.44 96 LEU A CA 1
ATOM 753 C C . LEU A 1 96 ? 26.792 -8.851 -1.110 1.00 97.44 96 LEU A C 1
ATOM 755 O O . LEU A 1 96 ? 27.271 -8.455 -2.168 1.00 97.44 96 LEU A O 1
ATOM 759 N N . HIS A 1 97 ? 27.409 -8.694 0.060 1.00 96.31 97 HIS A N 1
ATOM 760 C CA . HIS A 1 97 ? 28.620 -7.884 0.204 1.00 96.31 97 HIS A CA 1
ATOM 761 C C . HIS A 1 97 ? 29.912 -8.701 0.105 1.00 96.31 97 HIS A C 1
ATOM 763 O O . HIS A 1 97 ? 30.970 -8.115 -0.092 1.00 96.31 97 HIS A O 1
ATOM 769 N N . ASN A 1 98 ? 29.826 -10.032 0.186 1.00 94.94 98 ASN A N 1
ATOM 770 C CA . ASN A 1 98 ? 30.977 -10.940 0.137 1.00 94.94 98 ASN A CA 1
ATOM 771 C C . ASN A 1 98 ? 31.031 -11.785 -1.143 1.00 94.94 98 ASN A C 1
ATOM 773 O O . ASN A 1 98 ? 31.600 -12.875 -1.139 1.00 94.94 98 ASN A O 1
ATOM 777 N N . ILE A 1 99 ? 30.424 -11.319 -2.239 1.00 95.06 99 ILE A N 1
ATOM 778 C CA . ILE A 1 99 ? 30.537 -11.998 -3.536 1.00 95.06 99 ILE A CA 1
ATOM 779 C C . ILE A 1 99 ? 32.018 -12.009 -3.959 1.00 95.06 99 ILE A C 1
ATOM 781 O O . ILE A 1 99 ? 32.652 -10.948 -3.996 1.00 95.06 99 ILE A O 1
ATOM 785 N N . PRO A 1 100 ? 32.591 -13.183 -4.277 1.00 89.75 100 PRO A N 1
ATOM 786 C CA . PRO A 1 100 ? 34.006 -13.296 -4.589 1.00 89.75 100 PRO A CA 1
ATOM 787 C C . PRO A 1 100 ? 34.327 -12.659 -5.937 1.00 89.75 100 PRO A C 1
ATOM 789 O O . PRO A 1 100 ? 33.538 -12.699 -6.874 1.00 89.75 100 PRO A O 1
ATOM 792 N N . THR A 1 101 ? 35.538 -12.128 -6.067 1.00 85.12 101 THR A N 1
ATOM 793 C CA . THR A 1 101 ? 36.011 -11.487 -7.302 1.00 85.12 101 THR A CA 1
ATOM 794 C C . THR A 1 101 ? 36.495 -12.481 -8.359 1.00 85.12 101 THR A C 1
ATOM 796 O O . THR A 1 101 ? 36.589 -12.122 -9.529 1.00 85.12 101 THR A O 1
ATOM 799 N N . ASN A 1 102 ? 36.796 -13.731 -7.979 1.00 82.69 102 ASN A N 1
ATOM 800 C CA . ASN A 1 102 ? 37.244 -14.777 -8.901 1.00 82.69 102 ASN A CA 1
ATOM 801 C C . ASN A 1 102 ? 36.135 -15.823 -9.154 1.00 82.69 102 ASN A C 1
ATOM 803 O O . ASN A 1 102 ? 35.934 -16.716 -8.327 1.00 82.69 102 ASN A O 1
ATOM 807 N N . PRO A 1 103 ? 35.455 -15.778 -10.314 1.00 82.44 103 PRO A N 1
ATOM 808 C CA . PRO A 1 103 ? 34.326 -16.657 -10.626 1.00 82.44 103 PRO A CA 1
ATOM 809 C C . PRO A 1 103 ? 34.709 -18.075 -11.081 1.00 82.44 103 PRO A C 1
ATOM 811 O O . PRO A 1 103 ? 33.824 -18.901 -11.278 1.00 82.44 103 PRO A O 1
ATOM 814 N N . THR A 1 104 ? 35.997 -18.403 -11.261 1.00 85.56 104 THR A N 1
ATOM 815 C CA . THR A 1 104 ? 36.427 -19.659 -11.924 1.00 85.56 104 THR A CA 1
ATOM 816 C C . THR A 1 104 ? 35.839 -20.918 -11.274 1.00 85.56 104 THR A C 1
ATOM 818 O O . THR A 1 104 ? 35.474 -21.884 -11.951 1.00 85.56 104 THR A O 1
ATOM 821 N N . LYS A 1 105 ? 35.707 -20.906 -9.946 1.00 90.38 105 LYS A N 1
ATOM 822 C CA . LYS A 1 105 ? 35.114 -22.003 -9.176 1.00 90.38 105 LYS A CA 1
ATOM 823 C C . LYS A 1 105 ? 33.685 -21.724 -8.712 1.00 90.38 105 LYS A C 1
ATOM 825 O O . LYS A 1 105 ? 33.094 -22.608 -8.126 1.00 90.38 105 LYS A O 1
ATOM 830 N N . TYR A 1 106 ? 33.121 -20.550 -8.986 1.00 95.19 106 TYR A N 1
ATOM 831 C CA . TYR A 1 106 ? 31.806 -20.174 -8.468 1.00 95.19 106 TYR A CA 1
ATOM 832 C C . TYR A 1 106 ? 30.695 -21.073 -9.051 1.00 95.19 106 TYR A C 1
ATOM 834 O O . TYR A 1 106 ? 30.769 -21.416 -10.243 1.00 95.19 106 TYR A O 1
ATOM 842 N N . PRO A 1 107 ? 29.701 -21.493 -8.242 1.00 94.56 107 PRO A N 1
ATOM 843 C CA . PRO A 1 107 ? 28.627 -22.379 -8.687 1.00 94.56 107 PRO A CA 1
ATOM 844 C C . PRO A 1 107 ? 27.596 -21.653 -9.558 1.00 94.56 107 PRO A C 1
ATOM 846 O O . PRO A 1 107 ? 27.487 -20.428 -9.536 1.00 94.56 107 PRO A O 1
ATOM 849 N N . ALA A 1 108 ? 26.791 -22.418 -10.300 1.00 92.81 108 ALA A N 1
ATOM 850 C CA . ALA A 1 108 ? 25.553 -21.886 -10.867 1.00 92.81 108 ALA A CA 1
ATOM 851 C C . ALA A 1 108 ? 24.586 -21.494 -9.736 1.00 92.81 108 ALA A C 1
ATOM 853 O O . ALA A 1 108 ? 24.493 -22.203 -8.733 1.00 92.81 108 ALA A O 1
ATOM 854 N N . ILE A 1 109 ? 23.850 -20.396 -9.902 1.00 95.25 109 ILE A N 1
ATOM 855 C CA . ILE A 1 109 ? 22.938 -19.865 -8.883 1.00 95.25 109 ILE A CA 1
ATOM 856 C C . ILE A 1 109 ? 21.519 -19.786 -9.446 1.00 95.25 109 ILE A C 1
ATOM 858 O O . ILE A 1 109 ? 21.299 -19.181 -10.497 1.00 95.25 109 ILE A O 1
ATOM 862 N N . LEU A 1 110 ? 20.554 -20.325 -8.699 1.00 94.75 110 LEU A N 1
ATOM 863 C CA . LEU A 1 110 ? 19.131 -20.041 -8.868 1.00 94.75 110 LEU A CA 1
ATOM 864 C C . LEU A 1 110 ? 18.607 -19.342 -7.612 1.00 94.75 110 LEU A C 1
ATOM 866 O O . LEU A 1 110 ? 18.561 -19.940 -6.539 1.00 94.75 110 LEU A O 1
ATOM 870 N N . VAL A 1 111 ? 18.181 -18.089 -7.747 1.00 95.69 111 VAL A N 1
ATOM 871 C CA . VAL A 1 111 ? 17.479 -17.355 -6.685 1.00 95.69 111 VAL A CA 1
ATOM 872 C C . VAL A 1 111 ? 15.979 -17.448 -6.929 1.00 95.69 111 VAL A C 1
ATOM 874 O O . VAL A 1 111 ? 15.521 -17.225 -8.041 1.00 95.69 111 VAL A O 1
ATOM 877 N N . ILE A 1 112 ? 15.195 -17.764 -5.909 1.00 92.69 112 ILE A N 1
ATOM 878 C CA . ILE A 1 112 ? 13.739 -17.871 -5.985 1.00 92.69 112 ILE A CA 1
ATOM 879 C C . ILE A 1 112 ? 13.138 -16.912 -4.966 1.00 92.69 112 ILE A C 1
ATOM 881 O O . ILE A 1 112 ? 13.487 -16.939 -3.785 1.00 92.69 112 ILE A O 1
ATOM 885 N N . THR A 1 113 ? 12.236 -16.049 -5.419 1.00 93.06 113 THR A N 1
ATOM 886 C CA . THR A 1 113 ? 11.551 -15.071 -4.568 1.00 93.06 113 THR A CA 1
ATOM 887 C C . THR A 1 113 ? 10.147 -14.777 -5.091 1.00 93.06 113 THR A C 1
ATOM 889 O O . THR A 1 113 ? 9.772 -15.228 -6.176 1.00 93.06 113 THR A O 1
ATOM 892 N N . ALA A 1 114 ? 9.373 -14.008 -4.330 1.00 86.25 114 ALA A N 1
ATOM 893 C CA . ALA A 1 114 ? 8.041 -13.562 -4.706 1.00 86.25 114 ALA A CA 1
ATOM 894 C C . ALA A 1 114 ? 7.948 -12.031 -4.619 1.00 86.25 114 ALA A C 1
ATOM 896 O O . ALA A 1 114 ? 8.514 -11.414 -3.719 1.00 86.25 114 ALA A O 1
ATOM 897 N N . ASP A 1 115 ? 7.268 -11.400 -5.577 1.00 82.56 115 ASP A N 1
ATOM 898 C CA . ASP A 1 115 ? 7.260 -9.936 -5.730 1.00 82.56 115 ASP A CA 1
ATOM 899 C C . ASP A 1 115 ? 6.479 -9.179 -4.637 1.00 82.56 115 ASP A C 1
ATOM 901 O O . ASP A 1 115 ? 6.692 -7.978 -4.476 1.00 82.56 115 ASP A O 1
ATOM 905 N N . HIS A 1 116 ? 5.631 -9.870 -3.869 1.00 82.88 116 HIS A N 1
ATOM 906 C CA . HIS A 1 116 ? 4.884 -9.330 -2.724 1.00 82.88 116 HIS A CA 1
ATOM 907 C C . HIS A 1 116 ? 5.254 -10.041 -1.411 1.00 82.88 116 HIS A C 1
ATOM 909 O O . HIS A 1 116 ? 4.435 -10.137 -0.500 1.00 82.88 116 HIS A O 1
ATOM 915 N N . ASP A 1 117 ? 6.472 -10.578 -1.309 1.00 82.25 117 ASP A N 1
ATOM 916 C CA . ASP A 1 117 ? 6.991 -11.114 -0.051 1.00 82.25 117 ASP A CA 1
ATOM 917 C C . ASP A 1 117 ? 7.214 -9.978 0.963 1.00 82.25 117 ASP A C 1
ATOM 919 O O . ASP A 1 117 ? 8.058 -9.102 0.766 1.00 82.25 117 ASP A O 1
ATOM 923 N N . ASP A 1 118 ? 6.427 -9.970 2.034 1.00 82.81 118 ASP A N 1
ATOM 924 C CA . ASP A 1 118 ? 6.471 -8.992 3.123 1.00 82.81 118 ASP A CA 1
ATOM 925 C C . ASP A 1 118 ? 7.304 -9.475 4.321 1.00 82.81 118 ASP A C 1
ATOM 927 O O . ASP A 1 118 ? 7.741 -8.663 5.144 1.00 82.81 118 ASP A O 1
ATOM 931 N N . ARG A 1 119 ? 7.601 -10.780 4.381 1.00 85.19 119 ARG A N 1
ATOM 932 C CA . ARG A 1 119 ? 8.451 -11.374 5.409 1.00 85.19 119 ARG A CA 1
ATOM 933 C C . ARG A 1 119 ? 9.906 -11.129 5.054 1.00 85.19 119 ARG A C 1
ATOM 935 O O . ARG A 1 119 ? 10.576 -10.428 5.794 1.00 85.19 119 ARG A O 1
ATOM 942 N N . VAL A 1 120 ? 10.374 -11.638 3.912 1.00 89.38 120 VAL A N 1
ATOM 943 C CA . VAL A 1 120 ? 11.726 -11.415 3.372 1.00 89.38 120 VAL A CA 1
ATOM 944 C C . VAL A 1 120 ? 11.600 -10.674 2.049 1.00 89.38 120 VAL A C 1
ATOM 946 O O . VAL A 1 120 ? 11.455 -11.282 0.991 1.00 89.38 120 VAL A O 1
ATOM 949 N N . VAL A 1 121 ? 11.667 -9.344 2.108 1.00 89.56 121 VAL A N 1
ATOM 950 C CA . VAL A 1 121 ? 11.386 -8.503 0.938 1.00 89.56 121 VAL A CA 1
ATOM 951 C C . VAL A 1 121 ? 12.208 -8.901 -0.295 1.00 89.56 121 VAL A C 1
ATOM 953 O O . VAL A 1 121 ? 13.423 -9.123 -0.190 1.00 89.56 121 VAL A O 1
ATOM 956 N N . PRO A 1 122 ? 11.606 -8.902 -1.501 1.00 91.62 122 PRO A N 1
ATOM 957 C CA . PRO A 1 122 ? 12.279 -9.352 -2.722 1.00 91.62 122 PRO A CA 1
ATOM 958 C C . PRO A 1 122 ? 13.507 -8.506 -3.081 1.00 91.62 122 PRO A C 1
ATOM 960 O O . PRO A 1 122 ? 14.383 -8.960 -3.817 1.00 91.62 122 PRO A O 1
ATOM 963 N N . ALA A 1 123 ? 13.636 -7.306 -2.501 1.00 91.88 123 ALA A N 1
ATOM 964 C CA . ALA A 1 123 ? 14.824 -6.466 -2.612 1.00 91.88 123 ALA A CA 1
ATOM 965 C C . ALA A 1 123 ? 16.123 -7.188 -2.202 1.00 91.88 123 ALA A C 1
ATOM 967 O O . ALA A 1 123 ? 17.167 -6.891 -2.781 1.00 91.88 123 ALA A O 1
ATOM 968 N N . HIS A 1 124 ? 16.077 -8.145 -1.264 1.00 95.56 124 HIS A N 1
ATOM 969 C CA . HIS A 1 124 ? 17.226 -9.001 -0.944 1.00 95.56 124 HIS A CA 1
ATOM 970 C C . HIS A 1 124 ? 17.697 -9.787 -2.170 1.00 95.56 124 HIS A C 1
ATOM 972 O O . HIS A 1 124 ? 18.860 -9.703 -2.568 1.00 95.56 124 HIS A O 1
ATOM 978 N N . SER A 1 125 ? 16.764 -10.505 -2.792 1.00 95.44 125 SER A N 1
ATOM 979 C CA . SER A 1 125 ? 17.009 -11.355 -3.956 1.00 95.44 125 SER A CA 1
ATOM 980 C C . SER A 1 125 ? 17.406 -10.541 -5.181 1.00 95.44 125 SER A C 1
ATOM 982 O O . SER A 1 125 ? 18.347 -10.914 -5.877 1.00 95.44 125 SER A O 1
ATOM 984 N N . PHE A 1 126 ? 16.744 -9.403 -5.418 1.00 94.50 126 PHE A N 1
ATOM 985 C CA . PHE A 1 126 ? 17.045 -8.523 -6.548 1.00 94.50 126 PHE A CA 1
ATOM 986 C C . PHE A 1 126 ? 18.442 -7.927 -6.445 1.00 94.50 126 PHE A C 1
ATOM 988 O O . PHE A 1 126 ? 19.210 -8.025 -7.394 1.00 94.50 126 PHE A O 1
ATOM 995 N N . LYS A 1 127 ? 18.815 -7.364 -5.290 1.00 95.94 127 LYS A N 1
ATOM 996 C CA . LYS A 1 127 ? 20.167 -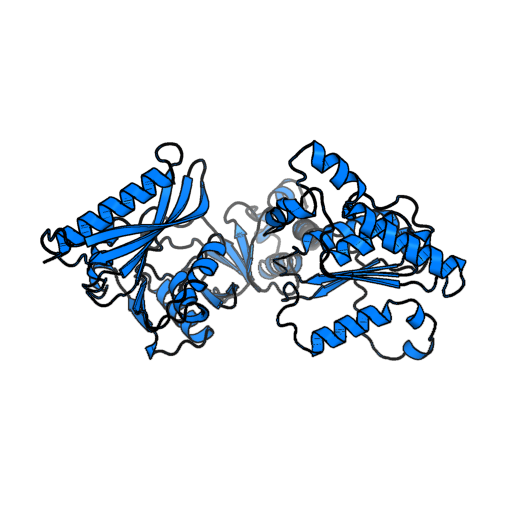6.820 -5.110 1.00 95.94 127 LYS A CA 1
ATOM 997 C C . LYS A 1 127 ? 21.230 -7.895 -5.287 1.00 95.94 127 LYS A C 1
ATOM 999 O O . LYS A 1 127 ? 22.212 -7.656 -5.978 1.00 95.94 127 LYS A O 1
ATOM 1004 N N . TYR A 1 128 ? 21.024 -9.064 -4.680 1.00 97.12 128 TYR A N 1
ATOM 1005 C CA . TYR A 1 128 ? 21.988 -10.157 -4.731 1.00 97.12 128 TYR A CA 1
ATOM 1006 C C . TYR A 1 128 ? 22.197 -10.678 -6.153 1.00 97.12 128 TYR A C 1
ATOM 1008 O O . TYR A 1 128 ? 23.335 -10.718 -6.616 1.00 97.12 128 TYR A O 1
ATOM 1016 N N . ILE A 1 129 ? 21.120 -11.013 -6.877 1.00 95.81 129 ILE A N 1
ATOM 1017 C CA . ILE A 1 129 ? 21.263 -11.535 -8.240 1.00 95.81 129 ILE A CA 1
ATOM 1018 C C . ILE A 1 129 ? 21.826 -10.481 -9.196 1.00 95.81 129 ILE A C 1
ATOM 1020 O O . ILE A 1 129 ? 22.685 -10.811 -10.011 1.00 95.81 129 ILE A O 1
ATOM 1024 N N . SER A 1 130 ? 21.417 -9.215 -9.059 1.00 93.00 130 SER A N 1
ATOM 1025 C CA . SER A 1 130 ? 21.955 -8.126 -9.876 1.00 93.00 130 SER A CA 1
ATOM 1026 C C . SER A 1 130 ? 23.446 -7.922 -9.623 1.00 93.00 130 SER A C 1
ATOM 1028 O O . SER A 1 130 ? 24.208 -7.782 -10.574 1.00 93.00 130 SER A O 1
ATOM 1030 N N . GLN A 1 131 ? 23.882 -7.953 -8.361 1.00 95.62 131 GLN A N 1
ATOM 1031 C CA . GLN A 1 131 ? 25.294 -7.813 -8.013 1.00 95.62 131 GLN A CA 1
ATOM 1032 C C . GLN A 1 131 ? 26.123 -9.003 -8.520 1.00 95.62 131 GLN A C 1
ATOM 1034 O O . GLN A 1 131 ? 27.193 -8.797 -9.088 1.00 95.62 131 GLN A O 1
ATOM 1039 N N . LEU A 1 132 ? 25.611 -10.233 -8.395 1.00 94.62 132 LEU A N 1
ATOM 1040 C CA . LEU A 1 132 ? 26.250 -11.430 -8.948 1.00 94.62 132 LEU A CA 1
ATOM 1041 C C . LEU A 1 132 ? 26.415 -11.348 -10.466 1.00 94.62 132 LEU A C 1
ATOM 1043 O O . LEU A 1 132 ? 27.495 -11.610 -10.990 1.00 94.62 132 LEU A O 1
ATOM 1047 N N . GLN A 1 133 ? 25.347 -10.993 -11.181 1.00 92.94 133 GLN A N 1
ATOM 1048 C CA . GLN A 1 133 ? 25.376 -10.870 -12.637 1.00 92.94 133 GLN A CA 1
ATOM 1049 C C . GLN A 1 133 ? 26.307 -9.740 -13.081 1.00 92.94 133 GLN A C 1
ATOM 1051 O O . GLN A 1 133 ? 27.054 -9.920 -14.040 1.00 92.94 133 GLN A O 1
ATOM 1056 N N . TYR A 1 134 ? 26.318 -8.618 -12.358 1.00 91.88 134 TYR A N 1
ATOM 1057 C CA . TYR A 1 134 ? 27.233 -7.509 -12.611 1.00 91.88 134 TYR A CA 1
ATOM 1058 C C . TYR A 1 134 ? 28.702 -7.911 -12.414 1.00 91.88 134 TYR A C 1
ATOM 1060 O O . TYR A 1 134 ? 29.533 -7.629 -13.271 1.00 91.88 134 TYR A O 1
ATOM 1068 N N . GLN A 1 135 ? 29.030 -8.590 -11.311 1.00 90.88 135 GLN A N 1
ATOM 1069 C CA . GLN A 1 135 ? 30.416 -8.935 -10.983 1.00 90.88 135 GLN A CA 1
ATOM 1070 C C . GLN A 1 135 ? 30.940 -10.152 -11.751 1.00 90.88 135 GLN A C 1
ATOM 1072 O O . GLN A 1 135 ? 32.107 -10.176 -12.133 1.00 90.88 135 GLN A O 1
ATOM 1077 N N . LEU A 1 136 ? 30.106 -11.175 -11.956 1.00 91.94 136 LEU A N 1
ATOM 1078 C CA . LEU A 1 136 ? 30.545 -12.497 -12.415 1.00 91.94 136 LEU A CA 1
ATOM 1079 C C . LEU A 1 136 ? 29.907 -12.931 -13.740 1.00 91.94 136 LEU A C 1
ATOM 1081 O O . LEU A 1 136 ? 30.393 -13.880 -14.358 1.00 91.94 136 LEU A O 1
ATOM 1085 N N . GLY A 1 137 ? 28.845 -12.258 -14.196 1.00 87.75 137 GLY A N 1
ATOM 1086 C CA . GLY A 1 137 ? 27.957 -12.737 -15.260 1.00 87.75 137 GLY A CA 1
ATOM 1087 C C . GLY A 1 137 ? 28.661 -13.119 -16.558 1.00 87.75 137 GLY A C 1
ATOM 1088 O O . GLY A 1 137 ? 28.399 -14.193 -17.095 1.00 87.75 137 GLY A O 1
ATOM 1089 N N . GLU A 1 138 ? 29.601 -12.303 -17.040 1.00 84.94 138 GLU A N 1
ATOM 1090 C CA . GLU A 1 138 ? 30.327 -12.599 -18.282 1.00 84.94 138 GLU A CA 1
ATOM 1091 C C . GLU A 1 138 ? 31.121 -13.912 -18.184 1.00 84.94 138 GLU A C 1
ATOM 1093 O O . GLU A 1 138 ? 31.031 -14.781 -19.055 1.00 84.94 138 GLU A O 1
ATOM 1098 N N . THR A 1 139 ? 31.867 -14.091 -17.092 1.00 86.25 139 THR A N 1
ATOM 1099 C CA . THR A 1 139 ? 32.675 -15.301 -16.901 1.00 86.25 139 THR A CA 1
ATOM 1100 C C . THR A 1 139 ? 31.794 -16.516 -16.643 1.00 86.25 139 THR A C 1
ATOM 1102 O O . THR A 1 139 ? 32.040 -17.582 -17.203 1.00 86.25 139 THR A O 1
ATOM 1105 N N . MET A 1 140 ? 30.737 -16.354 -15.853 1.00 86.31 140 MET A N 1
ATOM 1106 C CA . MET A 1 140 ? 29.794 -17.425 -15.538 1.00 86.31 140 MET A CA 1
ATOM 1107 C C . MET A 1 140 ? 29.059 -17.929 -16.785 1.00 86.31 140 MET A C 1
ATOM 1109 O O . MET A 1 140 ? 28.958 -19.141 -16.988 1.00 86.31 140 MET A O 1
ATOM 1113 N N . ASN A 1 141 ? 28.670 -17.025 -17.689 1.00 80.00 141 ASN A N 1
ATOM 1114 C CA . ASN A 1 141 ? 28.105 -17.379 -18.992 1.00 80.00 141 ASN A CA 1
ATOM 1115 C C . ASN A 1 141 ? 29.096 -18.182 -19.845 1.00 80.00 141 ASN A C 1
ATOM 1117 O O . ASN A 1 141 ? 28.726 -19.212 -20.406 1.00 80.00 141 ASN A O 1
ATOM 1121 N N . ARG A 1 142 ? 30.370 -17.765 -19.900 1.00 80.44 142 ARG A N 1
ATOM 1122 C CA . ARG A 1 142 ? 31.425 -18.493 -20.631 1.00 80.44 142 ARG A CA 1
ATOM 1123 C C . ARG A 1 142 ? 31.660 -19.898 -20.070 1.00 80.44 142 ARG A C 1
ATOM 1125 O O . ARG A 1 142 ? 31.932 -20.823 -20.827 1.00 80.44 142 ARG A O 1
ATOM 1132 N N . LEU A 1 143 ? 31.542 -20.055 -18.752 1.00 80.12 143 LEU A N 1
ATOM 1133 C CA . LEU A 1 143 ? 31.670 -21.337 -18.057 1.00 80.12 143 LEU A CA 1
ATOM 1134 C C . LEU A 1 143 ? 30.397 -22.198 -18.126 1.00 80.12 143 LEU A C 1
ATOM 1136 O O . LEU A 1 143 ? 30.407 -23.320 -17.620 1.00 80.12 143 LEU A O 1
ATOM 1140 N N . GLY A 1 144 ? 29.307 -21.697 -18.721 1.00 80.94 144 GLY A N 1
ATOM 1141 C CA . GLY A 1 144 ? 28.025 -22.400 -18.781 1.00 80.94 144 GLY A CA 1
ATOM 1142 C C . GLY A 1 144 ? 27.379 -22.600 -17.407 1.00 80.94 144 GLY A C 1
ATOM 1143 O O . GLY A 1 144 ? 26.659 -23.575 -17.205 1.00 80.94 144 GLY A O 1
ATOM 1144 N N . ARG A 1 145 ? 27.660 -21.710 -16.447 1.00 85.38 145 ARG A N 1
ATOM 1145 C CA . ARG A 1 145 ? 27.126 -21.756 -15.080 1.00 85.38 145 ARG A CA 1
ATOM 1146 C C . ARG A 1 145 ? 26.149 -20.598 -14.891 1.00 85.38 145 ARG A C 1
ATOM 1148 O O . ARG A 1 145 ? 26.582 -19.487 -14.601 1.00 85.38 145 ARG A O 1
ATOM 1155 N N . PRO A 1 146 ? 24.844 -20.808 -15.103 1.00 86.62 146 PRO A N 1
ATOM 1156 C CA . PRO A 1 146 ? 23.892 -19.708 -15.117 1.00 86.62 146 PRO A CA 1
ATOM 1157 C C . PRO A 1 146 ? 23.731 -19.047 -13.741 1.00 86.62 146 PRO A C 1
ATOM 1159 O O . PRO A 1 146 ? 23.784 -19.709 -12.705 1.00 86.62 146 PRO A O 1
ATOM 1162 N N . LEU A 1 147 ? 23.482 -17.736 -13.757 1.00 89.69 147 LEU A N 1
ATOM 1163 C CA . LEU A 1 147 ? 23.060 -16.936 -12.607 1.00 89.69 147 LEU A CA 1
ATOM 1164 C C . LEU A 1 147 ? 21.645 -16.426 -12.894 1.00 89.69 147 LEU A C 1
ATOM 1166 O O . LEU A 1 147 ? 21.477 -15.469 -13.652 1.00 89.69 147 LEU A O 1
ATOM 1170 N N . ILE A 1 148 ? 20.624 -17.091 -12.357 1.00 88.81 148 ILE A N 1
ATOM 1171 C CA . ILE A 1 148 ? 19.218 -16.854 -12.719 1.00 88.81 148 ILE A CA 1
ATOM 1172 C C . ILE A 1 148 ? 18.394 -16.539 -11.470 1.00 88.81 148 ILE A C 1
ATOM 1174 O O . ILE A 1 148 ? 18.692 -17.002 -10.370 1.00 88.81 148 ILE A O 1
ATOM 1178 N N . SER A 1 149 ? 17.330 -15.756 -11.655 1.00 91.12 149 SER A N 1
ATOM 1179 C CA . SER A 1 149 ? 16.287 -15.566 -10.651 1.00 91.12 149 SER A CA 1
ATOM 1180 C C . SER A 1 149 ? 14.914 -15.976 -11.190 1.00 91.12 149 SER A C 1
ATOM 1182 O O . SER A 1 149 ? 14.547 -15.595 -12.303 1.00 91.12 149 SER A O 1
ATOM 1184 N N . ARG A 1 150 ? 14.153 -16.733 -10.393 1.00 87.12 150 ARG A N 1
ATOM 1185 C CA . ARG A 1 150 ? 12.727 -17.014 -10.576 1.00 87.12 150 ARG A CA 1
ATOM 1186 C C . ARG A 1 150 ? 11.934 -16.112 -9.635 1.00 87.12 150 ARG A C 1
ATOM 1188 O O . ARG A 1 150 ? 12.076 -16.187 -8.416 1.00 87.12 150 ARG A O 1
ATOM 1195 N N . ILE A 1 151 ? 11.076 -15.279 -10.215 1.00 87.69 151 ILE A N 1
ATOM 1196 C CA . ILE A 1 151 ? 10.244 -14.331 -9.474 1.00 87.69 151 ILE A CA 1
ATOM 1197 C C . ILE A 1 151 ? 8.791 -14.738 -9.659 1.00 87.69 151 ILE A C 1
ATOM 1199 O O . ILE A 1 151 ? 8.232 -14.601 -10.750 1.00 87.69 151 ILE A O 1
ATOM 1203 N N . ASP A 1 152 ? 8.168 -15.225 -8.593 1.00 81.31 152 ASP A N 1
ATOM 1204 C CA . ASP A 1 152 ? 6.737 -15.475 -8.612 1.00 81.31 152 ASP A CA 1
ATOM 1205 C C . ASP A 1 152 ? 5.980 -14.154 -8.473 1.00 81.31 152 ASP A C 1
ATOM 1207 O O . ASP A 1 152 ? 6.035 -13.485 -7.442 1.00 81.31 152 ASP A O 1
ATOM 1211 N N . VAL A 1 153 ? 5.245 -13.800 -9.527 1.00 78.19 153 VAL A N 1
ATOM 1212 C CA . VAL A 1 153 ? 4.385 -12.614 -9.535 1.00 78.19 153 VAL A CA 1
ATOM 1213 C C . VAL A 1 153 ? 3.057 -12.878 -8.828 1.00 78.19 153 VAL A C 1
ATOM 1215 O O . VAL A 1 153 ? 2.450 -13.946 -9.014 1.00 78.19 153 VAL A O 1
ATOM 1218 N N . ARG A 1 154 ? 2.579 -11.880 -8.075 1.00 70.75 154 ARG A N 1
ATOM 1219 C CA . ARG A 1 154 ? 1.365 -11.940 -7.240 1.00 70.75 154 ARG A CA 1
ATOM 1220 C C . ARG A 1 154 ? 1.426 -13.066 -6.202 1.00 70.75 154 ARG A C 1
ATOM 1222 O O . ARG A 1 154 ? 0.464 -13.815 -6.039 1.00 70.75 154 ARG A O 1
ATOM 1229 N N . ALA A 1 155 ? 2.576 -13.232 -5.556 1.00 68.38 155 ALA A N 1
ATOM 1230 C CA . ALA A 1 155 ? 2.783 -14.228 -4.509 1.00 68.38 155 ALA A CA 1
ATOM 1231 C C . ALA A 1 155 ? 3.525 -13.616 -3.308 1.00 68.38 155 ALA A C 1
ATOM 1233 O O . ALA A 1 155 ? 4.298 -12.674 -3.472 1.00 68.38 155 ALA A O 1
ATOM 1234 N N . GLY A 1 156 ? 3.262 -14.152 -2.112 1.00 73.56 156 GLY A N 1
ATOM 1235 C CA . GLY A 1 156 ? 3.945 -13.789 -0.866 1.00 73.56 156 GLY A CA 1
ATOM 1236 C C . GLY A 1 156 ? 4.953 -14.854 -0.422 1.00 73.56 156 GLY A C 1
ATOM 1237 O O . GLY A 1 156 ? 5.350 -15.712 -1.209 1.00 73.56 156 GLY A O 1
ATOM 1238 N N . HIS A 1 157 ? 5.307 -14.849 0.864 1.00 74.56 157 HIS A N 1
ATOM 1239 C CA . HIS A 1 157 ? 6.409 -15.640 1.430 1.00 74.56 157 HIS A CA 1
ATOM 1240 C C . HIS A 1 157 ? 6.263 -17.185 1.358 1.00 74.56 157 HIS A C 1
ATOM 1242 O O . HIS A 1 157 ? 7.181 -17.927 1.694 1.00 74.56 157 HIS A O 1
ATOM 1248 N N . GLY A 1 158 ? 5.118 -17.714 0.915 1.00 63.41 158 GLY A N 1
ATOM 1249 C CA . GLY A 1 158 ? 4.943 -19.149 0.633 1.00 63.41 158 GLY A CA 1
ATOM 1250 C C . GLY A 1 158 ? 3.683 -19.784 1.223 1.00 63.41 158 GLY A C 1
ATOM 1251 O O . GLY A 1 158 ? 3.275 -20.853 0.764 1.00 63.41 158 GLY A O 1
ATOM 1252 N N . ALA A 1 159 ? 3.017 -19.132 2.183 1.00 56.66 159 ALA A N 1
ATOM 1253 C CA . ALA A 1 159 ? 1.726 -19.591 2.696 1.00 56.66 159 ALA A CA 1
ATOM 1254 C C . ALA A 1 159 ? 0.634 -19.445 1.618 1.00 56.66 159 ALA A C 1
ATOM 1256 O O . ALA A 1 159 ? 0.523 -18.406 0.970 1.00 56.66 159 ALA A O 1
ATOM 1257 N N . GLY A 1 160 ? -0.153 -20.503 1.392 1.00 61.56 160 GLY A N 1
ATOM 1258 C CA . GLY A 1 160 ? -1.259 -20.489 0.423 1.00 61.56 160 GLY A CA 1
ATOM 1259 C C . GLY A 1 160 ? -0.857 -20.640 -1.052 1.00 61.56 160 GLY A C 1
ATOM 1260 O O . GLY A 1 160 ? -1.692 -20.435 -1.930 1.00 61.56 160 GLY A O 1
ATOM 1261 N N . LYS A 1 161 ? 0.397 -21.016 -1.357 1.00 70.00 161 LYS A N 1
ATOM 1262 C CA . LYS A 1 161 ? 0.849 -21.228 -2.742 1.00 70.00 161 LYS A CA 1
ATOM 1263 C C . LYS A 1 161 ? 0.081 -22.392 -3.400 1.00 70.00 161 LYS A C 1
ATOM 1265 O O . LYS A 1 161 ? 0.168 -23.515 -2.894 1.00 70.00 161 LYS A O 1
ATOM 1270 N N . PRO A 1 162 ? -0.622 -22.172 -4.533 1.00 75.06 162 PRO A N 1
ATOM 1271 C CA . PRO A 1 162 ? -1.344 -23.237 -5.229 1.00 75.06 162 PRO A CA 1
ATOM 1272 C C . PRO A 1 162 ? -0.428 -24.410 -5.591 1.00 75.06 162 PRO A C 1
ATOM 1274 O O . PRO A 1 162 ? 0.714 -24.196 -6.003 1.00 75.06 162 PRO A O 1
ATOM 1277 N N . THR A 1 163 ? -0.936 -25.644 -5.504 1.00 76.06 163 THR A N 1
ATOM 1278 C CA . THR A 1 163 ? -0.168 -26.871 -5.788 1.00 76.06 163 THR A CA 1
ATOM 1279 C C . THR A 1 163 ? 0.536 -26.820 -7.142 1.00 76.06 163 THR A C 1
ATOM 1281 O O . THR A 1 163 ? 1.700 -27.196 -7.233 1.00 76.06 163 THR A O 1
ATOM 1284 N N . ILE A 1 164 ? -0.117 -26.274 -8.174 1.00 75.31 164 ILE A N 1
ATOM 1285 C CA . ILE A 1 164 ? 0.482 -26.143 -9.507 1.00 75.31 164 ILE A CA 1
ATOM 1286 C C . ILE A 1 164 ? 1.747 -25.274 -9.500 1.00 75.31 164 ILE A C 1
ATOM 1288 O O . ILE A 1 164 ? 2.767 -25.678 -10.045 1.00 75.31 164 ILE A O 1
ATOM 1292 N N . LYS A 1 165 ? 1.741 -24.145 -8.780 1.00 72.50 165 LYS A N 1
ATOM 1293 C CA . LYS A 1 165 ? 2.922 -23.281 -8.652 1.00 72.50 165 LYS A CA 1
ATOM 1294 C C . LYS A 1 165 ? 4.045 -23.946 -7.857 1.00 72.50 165 LYS A C 1
ATOM 1296 O O . LYS A 1 165 ? 5.211 -23.670 -8.109 1.00 72.50 165 LYS A O 1
ATOM 1301 N N . ARG A 1 166 ? 3.711 -24.812 -6.893 1.00 74.31 166 ARG A N 1
ATOM 1302 C CA . ARG A 1 166 ? 4.705 -25.613 -6.154 1.00 74.31 166 ARG A CA 1
ATOM 1303 C C . ARG A 1 166 ? 5.361 -26.654 -7.063 1.00 74.31 166 ARG A C 1
ATOM 1305 O O . ARG A 1 166 ? 6.567 -26.849 -6.980 1.00 74.31 166 ARG A O 1
ATOM 1312 N N . ILE A 1 167 ? 4.581 -27.290 -7.939 1.00 76.06 167 ILE A N 1
ATOM 1313 C CA . ILE A 1 167 ? 5.090 -28.248 -8.931 1.00 76.06 167 ILE A CA 1
ATOM 1314 C C . ILE A 1 167 ? 6.008 -27.544 -9.936 1.00 76.06 167 ILE A C 1
ATOM 1316 O O . ILE A 1 167 ? 7.104 -28.033 -10.190 1.00 76.06 167 ILE A O 1
ATOM 1320 N N . GLU A 1 168 ? 5.601 -26.388 -10.467 1.00 78.06 168 GLU A N 1
ATOM 1321 C CA . GLU A 1 168 ? 6.428 -25.589 -11.384 1.00 78.06 168 GLU A CA 1
ATOM 1322 C C . GLU A 1 168 ? 7.750 -25.153 -10.743 1.00 78.06 168 GLU A C 1
ATOM 1324 O O . GLU A 1 168 ? 8.804 -25.276 -11.358 1.00 78.06 168 GLU A O 1
ATOM 1329 N N . GLU A 1 169 ? 7.714 -24.674 -9.498 1.00 80.25 169 GLU A N 1
ATOM 1330 C CA . GLU A 1 169 ? 8.924 -24.292 -8.770 1.00 80.25 169 GLU A CA 1
ATOM 1331 C C . GLU A 1 169 ? 9.869 -25.480 -8.566 1.00 80.25 169 GLU A C 1
ATOM 1333 O O . GLU A 1 169 ? 11.059 -25.369 -8.852 1.00 80.25 169 GLU A O 1
ATOM 1338 N N . LEU A 1 170 ? 9.354 -26.629 -8.117 1.00 81.75 170 LEU A N 1
ATOM 1339 C CA . LEU A 1 170 ? 10.165 -27.838 -7.965 1.00 81.75 170 LEU A CA 1
ATOM 1340 C C . LEU A 1 170 ? 10.736 -28.302 -9.308 1.00 81.75 170 LEU A C 1
ATOM 1342 O O . LEU A 1 170 ? 11.902 -28.685 -9.367 1.00 81.75 170 LEU A O 1
ATOM 1346 N N . SER A 1 171 ? 9.949 -28.230 -10.383 1.00 78.12 171 SER A N 1
ATOM 1347 C CA . SER A 1 171 ? 10.40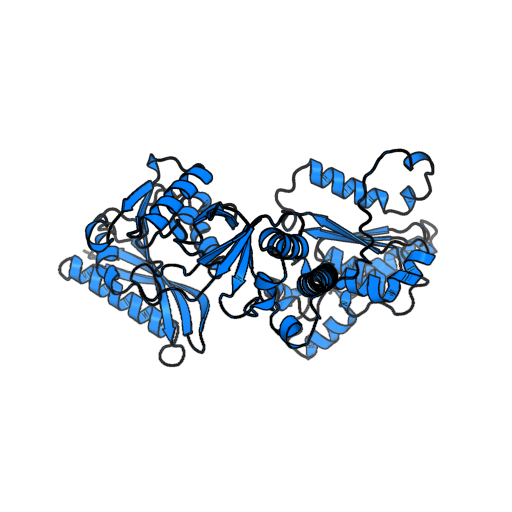8 -28.541 -11.739 1.00 78.12 171 SER A CA 1
ATOM 1348 C C . SER A 1 171 ? 11.603 -27.670 -12.130 1.00 78.12 171 SER A C 1
ATOM 1350 O O . SER A 1 171 ? 12.620 -28.193 -12.588 1.00 78.12 171 SER A O 1
ATOM 1352 N N . ASP A 1 172 ? 11.524 -26.362 -11.884 1.00 78.81 172 ASP A N 1
ATOM 1353 C CA . ASP A 1 172 ? 12.621 -25.437 -12.161 1.00 78.81 172 ASP A CA 1
ATOM 1354 C C . ASP A 1 172 ? 13.851 -25.740 -11.300 1.00 78.81 172 ASP A C 1
ATOM 1356 O O . ASP A 1 172 ? 14.958 -25.839 -11.833 1.00 78.81 172 ASP A O 1
ATOM 1360 N N . ILE A 1 173 ? 13.669 -25.982 -9.997 1.00 81.19 173 ILE A N 1
ATOM 1361 C CA . ILE A 1 173 ? 14.757 -26.362 -9.084 1.00 81.19 173 ILE A CA 1
ATOM 1362 C C . ILE A 1 173 ? 15.486 -27.594 -9.622 1.00 81.19 173 ILE A C 1
ATOM 1364 O O . ILE A 1 173 ? 16.692 -27.536 -9.863 1.00 81.19 173 ILE A O 1
ATOM 1368 N N . TYR A 1 174 ? 14.768 -28.686 -9.893 1.00 75.81 174 TYR A N 1
ATOM 1369 C CA . TYR A 1 174 ? 15.383 -29.917 -10.391 1.00 75.81 174 TYR A CA 1
ATOM 1370 C C . TYR A 1 174 ? 16.030 -29.733 -11.767 1.00 75.81 174 TYR A C 1
ATOM 1372 O O . TYR A 1 174 ? 17.103 -30.295 -12.003 1.00 75.81 174 TYR A O 1
ATOM 1380 N N . SER A 1 175 ? 15.454 -28.896 -12.638 1.00 70.69 175 SER A N 1
ATOM 1381 C CA . SER A 1 175 ? 16.021 -28.596 -13.958 1.00 70.69 175 SER A CA 1
ATOM 1382 C C . SER A 1 175 ? 17.386 -27.899 -13.889 1.00 70.69 175 SER A C 1
ATOM 1384 O O . SER A 1 175 ? 18.222 -28.130 -14.762 1.00 70.69 175 SER A O 1
ATOM 1386 N N . THR A 1 176 ? 17.630 -27.112 -12.834 1.00 67.25 176 THR A N 1
ATOM 1387 C CA . THR A 1 176 ? 18.896 -26.392 -12.608 1.00 67.25 176 THR A CA 1
ATOM 1388 C C . THR A 1 176 ? 19.977 -27.218 -11.907 1.00 67.25 176 THR A C 1
ATOM 1390 O O . THR A 1 176 ? 21.143 -26.825 -11.907 1.00 67.25 176 THR A O 1
ATOM 1393 N N . THR A 1 177 ? 19.637 -28.385 -11.346 1.00 67.62 177 THR A N 1
ATOM 1394 C CA . THR A 1 177 ? 20.630 -29.244 -10.682 1.00 67.62 177 THR A CA 1
ATOM 1395 C C . THR A 1 177 ? 21.534 -29.988 -11.691 1.00 67.62 177 THR A C 1
ATOM 1397 O O . THR A 1 177 ? 21.084 -30.372 -12.775 1.00 67.62 177 THR A O 1
ATOM 1400 N N . PRO A 1 178 ? 22.807 -30.284 -11.353 1.00 59.28 178 PRO A N 1
ATOM 1401 C CA . PRO A 1 178 ? 23.807 -30.891 -12.242 1.00 59.28 178 PRO A CA 1
ATOM 1402 C C . PRO A 1 178 ? 23.402 -32.237 -12.857 1.00 59.28 178 PRO A C 1
ATOM 1404 O O . PRO A 1 178 ? 23.927 -32.619 -13.904 1.00 59.28 178 PRO A O 1
ATOM 1407 N N . PHE A 1 179 ? 22.478 -32.969 -12.224 1.00 51.72 179 PHE A N 1
ATOM 1408 C CA . PHE A 1 179 ? 21.952 -34.233 -12.747 1.00 51.72 179 PHE A CA 1
ATOM 1409 C C . PHE A 1 179 ? 21.126 -34.045 -14.032 1.00 51.72 179 PHE A C 1
ATOM 1411 O O . PHE A 1 179 ? 21.114 -34.939 -14.878 1.00 51.72 179 PHE A O 1
ATOM 1418 N N . SER A 1 180 ? 20.504 -32.877 -14.220 1.00 48.50 180 SER A N 1
ATOM 1419 C CA . SER A 1 180 ? 19.665 -32.557 -15.381 1.00 48.50 180 SER A CA 1
ATOM 1420 C C . SER A 1 180 ? 20.489 -32.264 -16.647 1.00 48.50 180 SER A C 1
ATOM 1422 O O . SER A 1 180 ? 20.175 -32.753 -17.733 1.00 48.50 180 SER A O 1
ATOM 1424 N N . HIS A 1 181 ? 21.629 -31.570 -16.521 1.00 45.47 181 HIS A N 1
ATOM 1425 C CA . HIS A 1 181 ? 22.441 -31.129 -17.669 1.00 45.47 181 HIS A CA 1
ATOM 1426 C C . HIS A 1 181 ? 23.155 -32.247 -18.457 1.00 45.47 181 HIS A C 1
ATOM 1428 O O . HIS A 1 181 ? 23.691 -31.981 -19.534 1.00 45.47 181 HIS A O 1
ATOM 1434 N N . LYS A 1 182 ? 23.159 -33.502 -17.979 1.00 40.28 182 LYS A N 1
ATOM 1435 C CA . LYS A 1 182 ? 23.736 -34.649 -18.713 1.00 40.28 182 LYS A CA 1
ATOM 1436 C C . LYS A 1 182 ? 22.728 -35.458 -19.534 1.00 40.28 182 LYS A C 1
ATOM 1438 O O . LYS A 1 182 ? 23.153 -36.234 -20.390 1.00 40.28 182 LYS A O 1
ATOM 1443 N N . ASN A 1 183 ? 21.423 -35.263 -19.343 1.00 35.22 183 ASN A N 1
ATOM 1444 C CA . ASN A 1 183 ? 20.402 -35.948 -20.134 1.00 35.22 183 ASN A CA 1
ATOM 1445 C C . ASN A 1 183 ? 20.068 -35.140 -21.396 1.00 35.22 183 ASN A C 1
ATOM 1447 O O . ASN A 1 183 ? 19.134 -34.344 -21.416 1.00 35.22 183 ASN A O 1
ATOM 1451 N N . LYS A 1 184 ? 20.801 -35.400 -22.489 1.00 35.75 184 LYS A N 1
ATOM 1452 C CA . LYS A 1 184 ? 20.533 -34.821 -23.825 1.00 35.75 184 LYS A CA 1
ATOM 1453 C C . LYS A 1 184 ? 19.096 -35.055 -24.336 1.00 35.75 184 LYS A C 1
ATOM 1455 O O . LYS A 1 184 ? 18.652 -34.338 -25.221 1.00 35.75 184 LYS A O 1
ATOM 1460 N N . ASN A 1 185 ? 18.350 -36.000 -23.755 1.00 32.28 185 ASN A N 1
ATOM 1461 C CA . ASN A 1 185 ? 16.973 -36.327 -24.147 1.00 32.28 185 ASN A CA 1
ATOM 1462 C C . ASN A 1 185 ? 15.887 -35.431 -23.514 1.00 32.28 185 ASN A C 1
ATOM 1464 O O . ASN A 1 185 ? 14.733 -35.532 -23.915 1.00 32.28 185 ASN A O 1
ATOM 1468 N N . ILE A 1 186 ? 16.224 -34.541 -22.570 1.00 39.38 186 ILE A N 1
ATOM 1469 C CA . ILE A 1 186 ? 15.263 -33.589 -21.964 1.00 39.38 186 ILE A CA 1
ATOM 1470 C C . ILE A 1 186 ? 15.236 -32.248 -22.736 1.00 39.38 186 ILE A C 1
ATOM 1472 O O . ILE A 1 186 ? 14.491 -31.334 -22.404 1.00 39.38 186 ILE A O 1
ATOM 1476 N N . GLN A 1 187 ? 15.995 -32.118 -23.831 1.00 33.09 187 GLN A N 1
ATOM 1477 C CA . GLN A 1 187 ? 15.982 -30.906 -24.665 1.00 33.09 187 GLN A CA 1
ATOM 1478 C C . GLN A 1 187 ? 14.733 -30.754 -25.562 1.00 33.09 187 GLN A C 1
ATOM 1480 O O . GLN A 1 187 ? 14.551 -29.685 -26.134 1.00 33.09 187 GLN A O 1
ATOM 1485 N N . ASN A 1 188 ? 13.858 -31.767 -25.662 1.00 29.77 188 ASN A N 1
ATOM 1486 C CA . ASN A 1 188 ? 12.697 -31.755 -26.574 1.00 29.77 188 ASN A CA 1
ATOM 1487 C C . ASN A 1 188 ? 11.321 -31.600 -25.906 1.00 29.77 188 ASN A C 1
ATOM 1489 O O . ASN A 1 188 ? 10.302 -31.610 -26.593 1.00 29.77 188 ASN A O 1
ATOM 1493 N N . SER A 1 189 ? 11.253 -31.415 -24.592 1.00 29.42 189 SER A N 1
ATOM 1494 C CA . SER A 1 189 ? 10.036 -30.904 -23.960 1.00 29.42 189 SER A CA 1
ATOM 1495 C C . SER A 1 189 ? 10.092 -29.384 -23.992 1.00 29.42 189 SER A C 1
ATOM 1497 O O . SER A 1 189 ? 11.014 -28.790 -23.436 1.00 29.42 189 SER A O 1
ATOM 1499 N N . SER A 1 190 ? 9.118 -28.768 -24.655 1.00 30.52 190 SER A N 1
ATOM 1500 C CA . SER A 1 190 ? 8.882 -27.328 -24.714 1.00 30.52 190 SER A CA 1
ATOM 1501 C C . SER A 1 190 ? 8.633 -26.752 -23.314 1.00 30.52 190 SER A C 1
ATOM 1503 O O . SER A 1 190 ? 7.503 -26.449 -22.941 1.00 30.52 190 SER A O 1
ATOM 1505 N N . PHE A 1 191 ? 9.690 -26.626 -22.519 1.00 32.66 191 PHE A N 1
ATOM 1506 C CA . PHE A 1 191 ? 9.688 -25.879 -21.277 1.00 32.66 191 PHE A CA 1
ATOM 1507 C C . PHE A 1 191 ? 10.078 -24.451 -21.616 1.00 32.66 191 PHE A C 1
ATOM 1509 O O . PHE A 1 191 ? 11.234 -24.137 -21.892 1.00 32.66 191 PHE A O 1
ATOM 1516 N N . SER A 1 192 ? 9.087 -23.570 -21.605 1.00 27.94 192 SER A N 1
ATOM 1517 C CA . SER A 1 192 ? 9.288 -22.129 -21.629 1.00 27.94 192 SER A CA 1
ATOM 1518 C C . SER A 1 192 ? 9.843 -21.665 -20.281 1.00 27.94 192 SER A C 1
ATOM 1520 O O . SER A 1 192 ? 9.186 -20.929 -19.547 1.00 27.94 192 SER A O 1
ATOM 1522 N N . ILE A 1 193 ? 11.071 -22.078 -19.954 1.00 33.25 193 ILE A N 1
ATOM 1523 C CA . ILE A 1 193 ? 11.908 -21.304 -19.045 1.00 33.25 193 ILE A CA 1
ATOM 1524 C C . ILE A 1 193 ? 12.135 -19.994 -19.792 1.00 33.25 193 ILE A C 1
ATOM 1526 O O . ILE A 1 193 ? 12.894 -19.936 -20.762 1.00 33.25 193 ILE A O 1
ATOM 1530 N N . LYS A 1 194 ? 11.434 -18.931 -19.387 1.00 28.20 194 LYS A N 1
ATOM 1531 C CA . LYS A 1 194 ? 11.861 -17.575 -19.725 1.00 28.20 194 LYS A CA 1
ATOM 1532 C C . LYS A 1 194 ? 13.218 -17.401 -19.054 1.00 28.20 194 LYS A C 1
ATOM 1534 O O . LYS A 1 194 ? 13.299 -16.963 -17.912 1.00 28.20 194 LYS A O 1
ATOM 1539 N N . VAL A 1 195 ? 14.282 -17.763 -19.767 1.00 32.38 195 VAL A N 1
ATOM 1540 C CA . VAL A 1 195 ? 15.620 -17.256 -19.499 1.00 32.38 195 VAL A CA 1
ATOM 1541 C C . VAL A 1 195 ? 15.503 -15.763 -19.750 1.00 32.38 195 VAL A C 1
ATOM 1543 O O . VAL A 1 195 ? 15.645 -15.280 -20.873 1.00 32.38 195 VAL A O 1
ATOM 1546 N N . ILE A 1 196 ? 15.128 -15.020 -18.713 1.00 31.06 196 ILE A N 1
ATOM 1547 C CA . ILE A 1 196 ? 15.336 -13.587 -18.721 1.00 31.06 196 ILE A CA 1
ATOM 1548 C C . ILE A 1 196 ? 16.849 -13.469 -18.610 1.00 31.06 196 ILE A C 1
ATOM 1550 O O . ILE A 1 196 ? 17.408 -13.538 -17.518 1.00 31.06 196 ILE A O 1
ATOM 1554 N N . ASN A 1 197 ? 17.516 -13.364 -19.761 1.00 27.97 197 ASN A N 1
ATOM 1555 C CA . ASN A 1 197 ? 18.830 -12.755 -19.829 1.00 27.97 197 ASN A CA 1
ATOM 1556 C C . ASN A 1 197 ? 18.661 -11.370 -19.200 1.00 27.97 197 ASN A C 1
ATOM 1558 O O . ASN A 1 197 ? 18.228 -10.425 -19.851 1.00 27.97 197 ASN A O 1
ATOM 1562 N N . LEU A 1 198 ? 18.933 -11.277 -17.899 1.00 34.31 198 LEU A N 1
ATOM 1563 C CA . LEU A 1 198 ? 18.905 -10.039 -17.125 1.00 34.31 198 LEU A CA 1
ATOM 1564 C C . LEU A 1 198 ? 20.146 -9.180 -17.398 1.00 34.31 198 LEU A C 1
ATOM 1566 O O . LEU A 1 198 ? 20.376 -8.202 -16.704 1.00 34.31 198 LEU A O 1
ATOM 1570 N N . VAL A 1 199 ? 20.839 -9.421 -18.516 1.00 33.53 199 VAL A N 1
ATOM 1571 C CA . VAL A 1 199 ? 21.379 -8.313 -19.315 1.00 33.53 199 VAL A CA 1
ATOM 1572 C C . VAL A 1 199 ? 20.217 -7.669 -20.087 1.00 33.53 199 VAL A C 1
ATOM 1574 O O . VAL A 1 199 ? 20.241 -7.509 -21.302 1.00 33.53 199 VAL A O 1
ATOM 1577 N N . LEU A 1 200 ? 19.144 -7.315 -19.379 1.00 37.94 200 LEU A N 1
ATOM 1578 C CA . LEU A 1 200 ? 18.372 -6.172 -19.816 1.00 37.94 200 LEU A CA 1
ATOM 1579 C C . LEU A 1 200 ? 19.321 -5.011 -19.567 1.00 37.94 200 LEU A C 1
ATOM 1581 O O . LEU A 1 200 ? 19.792 -4.849 -18.443 1.00 37.94 200 LEU A O 1
ATOM 1585 N N . GLU A 1 201 ? 19.603 -4.210 -20.589 1.00 41.31 201 GLU A N 1
ATOM 1586 C CA . GLU A 1 201 ? 19.907 -2.805 -20.352 1.00 41.31 201 GLU A CA 1
ATOM 1587 C C . GLU A 1 201 ? 18.846 -2.321 -19.355 1.00 41.31 201 GLU A C 1
ATOM 1589 O O . GLU A 1 201 ? 17.683 -2.122 -19.728 1.00 41.31 201 GLU A O 1
ATOM 1594 N N . MET A 1 202 ? 19.192 -2.255 -18.063 1.00 42.12 202 MET A N 1
ATOM 1595 C CA . MET A 1 202 ? 18.304 -1.814 -16.994 1.00 42.12 202 MET A CA 1
ATOM 1596 C C . MET A 1 202 ? 18.175 -0.302 -17.113 1.00 42.12 202 MET A C 1
ATOM 1598 O O . MET A 1 202 ? 18.551 0.453 -16.229 1.00 42.12 202 MET A O 1
ATOM 1602 N N . SER A 1 203 ? 17.633 0.132 -18.243 1.00 58.47 203 SER A N 1
ATOM 1603 C CA . SER A 1 203 ? 17.078 1.450 -18.394 1.00 58.47 203 SER A CA 1
ATOM 1604 C C . SER A 1 203 ? 15.857 1.493 -17.482 1.00 58.47 203 SER A C 1
ATOM 1606 O O . SER A 1 203 ? 14.872 0.758 -17.646 1.00 58.47 203 SER A O 1
ATOM 1608 N N . SER A 1 204 ? 15.955 2.324 -16.454 1.00 77.19 204 SER A N 1
ATOM 1609 C CA . SER A 1 204 ? 14.837 2.757 -15.635 1.00 77.19 204 SER A CA 1
ATOM 1610 C C . SER A 1 204 ? 13.665 3.184 -16.532 1.00 77.19 204 SER A C 1
ATOM 1612 O O . SER A 1 204 ? 13.873 3.593 -17.679 1.00 77.19 204 SER A O 1
ATOM 1614 N N . PRO A 1 205 ? 12.412 3.148 -16.041 1.00 82.44 205 PRO A N 1
ATOM 1615 C CA . PRO A 1 205 ? 11.268 3.627 -16.820 1.00 82.44 205 PRO A CA 1
ATOM 1616 C C . PRO A 1 205 ? 11.476 5.042 -17.378 1.00 82.44 205 PRO A C 1
ATOM 1618 O O . PRO A 1 205 ? 11.044 5.339 -18.486 1.00 82.44 205 PRO A O 1
ATOM 1621 N N . ARG A 1 206 ? 12.221 5.891 -16.655 1.00 88.12 206 ARG A N 1
ATOM 1622 C CA . ARG A 1 206 ? 12.607 7.225 -17.120 1.00 88.12 206 ARG A CA 1
ATOM 1623 C C . ARG A 1 206 ? 13.624 7.193 -18.262 1.00 88.12 206 ARG A C 1
ATOM 1625 O O . ARG A 1 206 ? 13.473 7.958 -19.202 1.00 88.12 206 ARG A O 1
ATOM 1632 N N . GLU A 1 207 ? 14.643 6.340 -18.208 1.00 88.12 207 GLU A N 1
ATOM 1633 C CA . GLU A 1 207 ? 15.613 6.203 -19.308 1.00 88.12 207 GLU A CA 1
ATOM 1634 C C . GLU A 1 207 ? 14.956 5.629 -20.566 1.00 88.12 207 GLU A C 1
ATOM 1636 O O . GLU A 1 207 ? 15.204 6.122 -21.663 1.00 88.12 207 GLU A O 1
ATOM 1641 N N . LYS A 1 208 ? 14.049 4.656 -20.411 1.00 88.50 208 LYS A N 1
ATOM 1642 C CA . LYS A 1 208 ? 13.220 4.147 -21.516 1.00 88.50 208 LYS A CA 1
ATOM 1643 C C . LYS A 1 208 ? 12.351 5.245 -22.108 1.00 88.50 208 LYS A C 1
ATOM 1645 O O . LYS A 1 208 ? 12.300 5.391 -23.324 1.00 88.50 208 LYS A O 1
ATOM 1650 N N . LEU A 1 209 ? 11.706 6.031 -21.248 1.00 93.75 209 LEU A N 1
ATOM 1651 C CA . LEU A 1 209 ? 10.904 7.177 -21.656 1.00 93.75 209 LEU A CA 1
ATOM 1652 C C . LEU A 1 209 ? 11.737 8.192 -22.442 1.00 93.75 209 LEU A C 1
ATOM 1654 O O . LEU A 1 209 ? 11.318 8.594 -23.519 1.00 93.75 209 LEU A O 1
ATOM 1658 N N . ILE A 1 210 ? 12.925 8.552 -21.953 1.00 94.12 210 ILE A N 1
ATOM 1659 C CA . ILE A 1 210 ? 13.836 9.468 -22.651 1.00 94.12 210 ILE A CA 1
ATOM 1660 C C . ILE A 1 210 ? 14.225 8.905 -24.016 1.00 94.12 210 ILE A C 1
ATOM 1662 O O . ILE A 1 210 ? 14.048 9.592 -25.013 1.00 94.12 210 ILE A O 1
ATOM 1666 N N . LYS A 1 211 ? 14.684 7.650 -24.086 1.00 93.00 211 LYS A N 1
ATOM 1667 C CA . LYS A 1 211 ? 15.095 7.008 -25.345 1.00 93.00 211 LYS A CA 1
ATOM 1668 C C . LYS A 1 211 ? 13.954 6.973 -26.367 1.00 93.00 211 LYS A C 1
ATOM 1670 O O . LYS A 1 211 ? 14.149 7.310 -27.532 1.00 93.00 211 LYS A O 1
ATOM 1675 N N . ASN A 1 212 ? 12.755 6.599 -25.924 1.00 94.06 212 ASN A N 1
ATOM 1676 C CA . ASN A 1 212 ? 11.582 6.519 -26.789 1.00 94.06 212 ASN A CA 1
ATOM 1677 C C . ASN A 1 212 ? 11.128 7.904 -27.264 1.00 94.06 212 ASN A C 1
ATOM 1679 O O . ASN A 1 212 ? 10.795 8.064 -28.435 1.00 94.06 212 ASN A O 1
ATOM 1683 N N . LEU A 1 213 ? 11.145 8.912 -26.387 1.00 95.94 213 LEU A N 1
ATOM 1684 C CA . LEU A 1 213 ? 10.794 10.279 -26.766 1.00 95.94 213 LEU A CA 1
ATOM 1685 C C . LEU A 1 213 ? 11.863 10.930 -27.648 1.00 95.94 213 LEU A C 1
ATOM 1687 O O . LEU A 1 213 ? 11.503 11.667 -28.550 1.00 95.94 213 LEU A O 1
ATOM 1691 N N . GLN A 1 214 ? 13.149 10.622 -27.463 1.00 95.81 214 GLN A N 1
ATOM 1692 C CA . GLN A 1 214 ? 14.220 11.048 -28.371 1.00 95.81 214 GLN A CA 1
ATOM 1693 C C . GLN A 1 214 ? 14.014 10.495 -29.784 1.00 95.81 214 GLN A C 1
ATOM 1695 O O . GLN A 1 214 ? 14.119 11.246 -30.751 1.00 95.81 214 GLN A O 1
ATOM 1700 N N . SER A 1 215 ? 13.672 9.206 -29.908 1.00 95.06 215 SER A N 1
ATOM 1701 C CA . SER A 1 215 ? 13.303 8.610 -31.201 1.00 95.06 215 SER A CA 1
ATOM 1702 C C . SER A 1 215 ? 12.104 9.328 -31.815 1.00 95.06 215 SER A C 1
ATOM 1704 O O . SER A 1 215 ? 12.152 9.727 -32.974 1.00 95.06 215 SER A O 1
ATOM 1706 N N . LEU A 1 216 ? 11.061 9.565 -31.015 1.00 95.69 216 LEU A N 1
ATOM 1707 C CA . LEU A 1 216 ? 9.842 10.226 -31.472 1.00 95.69 216 LEU A CA 1
ATOM 1708 C C . LEU A 1 216 ? 10.087 11.681 -31.901 1.00 95.69 216 LEU A C 1
ATOM 1710 O O . LEU A 1 216 ? 9.542 12.127 -32.905 1.00 95.69 216 LEU A O 1
ATOM 1714 N N . CYS A 1 217 ? 10.933 12.416 -31.180 1.00 95.44 217 CYS A N 1
ATOM 1715 C CA . CYS A 1 217 ? 11.359 13.758 -31.562 1.00 95.44 217 CYS A CA 1
ATOM 1716 C C . CYS A 1 217 ? 12.066 13.746 -32.923 1.00 95.44 217 CYS A C 1
ATOM 1718 O O . CYS A 1 217 ? 11.716 14.539 -33.794 1.00 95.44 217 CYS A O 1
ATOM 1720 N N . ASN A 1 218 ? 12.995 12.807 -33.137 1.00 94.31 218 ASN A N 1
ATOM 1721 C CA . ASN A 1 218 ? 13.702 12.664 -34.412 1.00 94.31 218 ASN A CA 1
ATOM 1722 C C . ASN A 1 218 ? 12.746 12.343 -35.573 1.00 94.31 218 ASN A C 1
ATOM 1724 O O . ASN A 1 218 ? 12.890 12.914 -36.651 1.00 94.31 218 ASN A O 1
ATOM 1728 N N . GLU A 1 219 ? 11.756 11.472 -35.353 1.00 95.31 219 GLU A N 1
ATOM 1729 C CA . GLU A 1 219 ? 10.728 11.124 -36.348 1.00 95.31 219 GLU A CA 1
ATOM 1730 C C . GLU A 1 219 ? 9.887 12.336 -36.784 1.00 95.31 219 GLU A C 1
ATOM 1732 O O . GLU A 1 219 ? 9.475 12.411 -37.940 1.00 95.31 219 GLU A O 1
ATOM 1737 N N . HIS A 1 220 ? 9.671 13.299 -35.884 1.00 94.75 220 HIS A N 1
ATOM 1738 C CA . HIS A 1 220 ? 8.875 14.511 -36.128 1.00 94.75 220 HIS A CA 1
ATOM 1739 C C . HIS A 1 220 ? 9.717 15.774 -36.364 1.00 94.75 220 HIS A C 1
ATOM 1741 O O . HIS A 1 220 ? 9.191 16.887 -36.347 1.00 94.75 220 HIS A O 1
ATOM 1747 N N . GLY A 1 221 ? 11.030 15.634 -36.578 1.00 92.69 221 GLY A N 1
ATOM 1748 C CA . GLY A 1 221 ? 11.929 16.767 -36.833 1.00 92.69 221 GLY A CA 1
ATOM 1749 C C . GLY A 1 221 ? 12.061 17.751 -35.662 1.00 92.69 221 GLY A C 1
ATOM 1750 O O . GLY A 1 221 ? 12.429 18.907 -35.865 1.00 92.69 221 GLY A O 1
ATOM 1751 N N . LEU A 1 222 ? 11.749 17.316 -34.439 1.00 93.31 222 LEU A N 1
ATOM 1752 C CA . LEU A 1 222 ? 11.904 18.097 -33.217 1.00 93.31 222 LEU A CA 1
ATOM 1753 C C . LEU A 1 222 ? 13.301 17.857 -32.629 1.00 93.31 222 LEU A C 1
ATOM 1755 O O . LEU A 1 222 ? 13.666 16.731 -32.301 1.00 93.31 222 LEU A O 1
ATOM 1759 N N . THR A 1 223 ? 14.087 18.917 -32.453 1.00 93.12 223 THR A N 1
ATOM 1760 C CA . THR A 1 223 ? 15.409 18.809 -31.822 1.00 93.12 223 THR A CA 1
ATOM 1761 C C . THR A 1 223 ? 15.274 18.524 -30.327 1.00 93.12 223 THR A C 1
ATOM 1763 O O . THR A 1 223 ? 14.614 19.272 -29.605 1.00 93.12 223 THR A O 1
ATOM 1766 N N . TRP A 1 224 ? 15.935 17.467 -29.849 1.00 95.12 224 TRP A N 1
ATOM 1767 C CA . TRP A 1 224 ? 16.047 17.173 -28.420 1.00 95.12 224 TRP A CA 1
ATOM 1768 C C . TRP A 1 224 ? 17.091 18.076 -27.751 1.00 95.12 224 TRP A C 1
ATOM 1770 O O . TRP A 1 224 ? 18.263 18.041 -28.121 1.00 95.12 224 TRP A O 1
ATOM 1780 N N . ASP A 1 225 ? 16.684 18.840 -26.737 1.00 94.62 225 ASP A N 1
ATOM 1781 C CA . ASP A 1 225 ? 17.548 19.739 -25.966 1.00 94.62 225 ASP A CA 1
ATOM 1782 C C . ASP A 1 225 ? 17.402 19.539 -24.444 1.00 94.62 225 ASP A C 1
ATOM 1784 O O . ASP A 1 225 ? 16.600 18.732 -23.958 1.00 94.62 225 ASP A O 1
ATOM 1788 N N . ASP A 1 226 ? 18.198 20.280 -23.669 1.00 93.50 226 ASP A N 1
ATOM 1789 C CA . ASP A 1 226 ? 18.172 20.223 -22.204 1.00 93.50 226 ASP A CA 1
ATOM 1790 C C . ASP A 1 226 ? 16.823 20.660 -21.619 1.00 93.50 226 ASP A C 1
ATOM 1792 O O . ASP A 1 226 ? 16.438 20.197 -20.542 1.00 93.50 226 ASP A O 1
ATOM 1796 N N . GLN A 1 227 ? 16.078 21.521 -22.316 1.00 93.44 227 GLN A N 1
ATOM 1797 C CA . GLN A 1 227 ? 14.763 21.973 -21.872 1.00 93.44 227 GLN A CA 1
ATOM 1798 C C . GLN A 1 227 ? 13.747 20.824 -21.948 1.00 93.44 227 GLN A C 1
ATOM 1800 O O . GLN A 1 227 ? 13.101 20.531 -20.941 1.00 93.44 227 GLN A O 1
ATOM 1805 N N . LEU A 1 228 ? 13.678 20.098 -23.071 1.00 93.69 228 LEU A N 1
ATOM 1806 C CA . LEU A 1 228 ? 12.830 18.905 -23.200 1.00 93.69 228 LEU A CA 1
ATOM 1807 C C . LEU A 1 228 ? 13.260 17.791 -22.237 1.00 93.69 228 LEU A C 1
ATOM 1809 O O . LEU A 1 228 ? 12.417 17.156 -21.607 1.00 93.69 228 LEU A O 1
ATOM 1813 N N . SER A 1 229 ? 14.568 17.586 -22.057 1.00 92.44 229 SER A N 1
ATOM 1814 C CA . SER A 1 229 ? 15.110 16.588 -21.122 1.00 92.44 229 SER A CA 1
ATOM 1815 C C . SER A 1 229 ? 14.716 16.855 -19.661 1.00 92.44 229 SER A C 1
ATOM 1817 O O . SER A 1 229 ? 14.383 15.930 -18.904 1.00 92.44 229 SER A O 1
ATOM 1819 N N . ASN A 1 230 ? 14.723 18.128 -19.252 1.00 91.88 230 ASN A N 1
ATOM 1820 C CA . ASN A 1 230 ? 14.332 18.548 -17.907 1.00 91.88 230 ASN A CA 1
ATOM 1821 C C . ASN A 1 230 ? 12.817 18.517 -17.675 1.00 91.88 230 ASN A C 1
ATOM 1823 O O . ASN A 1 230 ? 12.395 18.377 -16.526 1.00 91.88 230 ASN A O 1
ATOM 1827 N N . ASP A 1 231 ? 12.021 18.575 -18.743 1.00 93.38 231 ASP A N 1
ATOM 1828 C CA . ASP A 1 231 ? 10.556 18.526 -18.705 1.00 93.38 231 ASP A CA 1
ATOM 1829 C C . ASP A 1 231 ? 9.991 17.090 -18.570 1.00 93.38 231 ASP A C 1
ATOM 1831 O O . ASP A 1 231 ? 8.787 16.881 -18.426 1.00 93.38 231 ASP A O 1
ATOM 1835 N N . ILE A 1 232 ? 10.853 16.065 -18.562 1.00 93.62 232 ILE A N 1
ATOM 1836 C CA . ILE A 1 232 ? 10.466 14.658 -18.358 1.00 93.62 232 ILE A CA 1
ATOM 1837 C C . ILE A 1 232 ? 10.186 14.360 -16.872 1.00 93.62 232 ILE A C 1
ATOM 1839 O O . ILE A 1 232 ? 11.013 14.695 -16.010 1.00 93.62 232 ILE A O 1
ATOM 1843 N N . PRO A 1 233 ? 9.096 13.635 -16.532 1.00 92.50 233 PRO A N 1
ATOM 1844 C CA . PRO A 1 233 ? 8.750 13.327 -15.146 1.00 92.50 233 PRO A CA 1
ATOM 1845 C C . PRO A 1 233 ? 9.866 12.577 -14.409 1.00 92.50 233 PRO A C 1
ATOM 1847 O O . PRO A 1 233 ? 10.496 11.652 -14.926 1.00 92.50 233 PRO A O 1
ATOM 1850 N N . ARG A 1 234 ? 10.080 12.956 -13.145 1.00 89.19 234 ARG A N 1
ATOM 1851 C CA . ARG A 1 234 ? 11.017 12.281 -12.222 1.00 89.19 234 ARG A CA 1
ATOM 1852 C C . ARG A 1 234 ? 10.325 11.391 -11.189 1.00 89.19 234 ARG A C 1
ATOM 1854 O O . ARG A 1 234 ? 10.987 10.614 -10.512 1.00 89.19 234 ARG A O 1
ATOM 1861 N N . LYS A 1 235 ? 9.010 11.541 -11.030 1.00 87.62 235 LYS A N 1
ATOM 1862 C CA . LYS A 1 235 ? 8.166 10.763 -10.119 1.00 87.62 235 LYS A CA 1
ATOM 1863 C C . LYS A 1 235 ? 6.853 10.455 -10.823 1.00 87.62 235 LYS A C 1
ATOM 1865 O O . LYS A 1 235 ? 6.363 11.289 -11.581 1.00 87.62 235 LYS A O 1
ATOM 1870 N N . TRP A 1 236 ? 6.303 9.284 -10.549 1.00 90.19 236 TRP A N 1
ATOM 1871 C CA . TRP A 1 236 ? 5.035 8.801 -11.085 1.00 90.19 236 TRP A CA 1
ATOM 1872 C C . TRP A 1 236 ? 4.470 7.735 -10.146 1.00 90.19 236 TRP A C 1
ATOM 1874 O O . TRP A 1 236 ? 5.192 7.197 -9.300 1.00 90.19 236 TRP A O 1
ATOM 1884 N N . ARG A 1 237 ? 3.188 7.416 -10.309 1.00 87.50 237 ARG A N 1
ATOM 1885 C CA . ARG A 1 237 ? 2.549 6.249 -9.693 1.00 87.50 237 ARG A CA 1
ATOM 1886 C C . ARG A 1 237 ? 1.928 5.380 -10.771 1.00 87.50 237 ARG A C 1
ATOM 1888 O O . ARG A 1 237 ? 1.500 5.884 -11.802 1.00 87.50 237 ARG A O 1
ATOM 1895 N N . VAL A 1 238 ? 1.890 4.078 -10.530 1.00 85.00 238 VAL A N 1
ATOM 1896 C CA . VAL A 1 238 ? 1.227 3.119 -11.415 1.00 85.00 238 VAL A CA 1
ATOM 1897 C C . VAL A 1 238 ? 0.177 2.387 -10.602 1.00 85.00 238 VAL A C 1
ATOM 1899 O O . VAL A 1 238 ? 0.487 1.824 -9.555 1.00 85.00 238 VAL A O 1
ATOM 1902 N N . HIS A 1 239 ? -1.053 2.396 -11.100 1.00 81.94 239 HIS A N 1
ATOM 1903 C CA . HIS A 1 239 ? -2.183 1.691 -10.514 1.00 81.94 239 HIS A CA 1
ATOM 1904 C C . HIS A 1 239 ? -2.846 0.847 -11.599 1.00 81.94 239 HIS A C 1
ATOM 1906 O O . HIS A 1 239 ? -3.553 1.366 -12.462 1.00 81.94 239 HIS A O 1
ATOM 1912 N N . GLY A 1 240 ? -2.577 -0.460 -11.580 1.00 80.44 240 GLY A N 1
ATOM 1913 C CA . GLY A 1 240 ? -3.033 -1.367 -12.631 1.00 80.44 240 GLY A CA 1
ATOM 1914 C C . GLY A 1 240 ? -2.477 -0.966 -14.001 1.00 80.44 240 GLY A C 1
ATOM 1915 O O . GLY A 1 240 ? -1.268 -0.977 -14.218 1.00 80.44 240 GLY A O 1
ATOM 1916 N N . ASP A 1 241 ? -3.367 -0.613 -14.922 1.00 88.94 241 ASP A N 1
ATOM 1917 C CA . ASP A 1 241 ? -3.075 -0.147 -16.283 1.00 88.94 241 ASP A CA 1
ATOM 1918 C C . ASP A 1 241 ? -3.028 1.391 -16.416 1.00 88.94 241 ASP A C 1
ATOM 1920 O O . ASP A 1 241 ? -2.883 1.901 -17.532 1.00 88.94 241 ASP A O 1
ATOM 1924 N N . MET A 1 242 ? -3.150 2.135 -15.309 1.00 90.81 242 MET A N 1
ATOM 1925 C CA . MET A 1 242 ? -3.115 3.598 -15.292 1.00 90.81 242 MET A CA 1
ATOM 1926 C C . MET A 1 242 ? -1.795 4.139 -14.733 1.00 90.81 242 MET A C 1
ATOM 1928 O O . MET A 1 242 ? -1.370 3.793 -13.627 1.00 90.81 242 MET A O 1
ATOM 1932 N N . LEU A 1 243 ? -1.168 5.038 -15.492 1.00 92.00 243 LEU A N 1
ATOM 1933 C CA . LEU A 1 243 ? -0.026 5.846 -15.075 1.00 92.00 243 LEU A CA 1
ATOM 1934 C C . LEU A 1 243 ? -0.510 7.212 -14.575 1.00 92.00 243 LEU A C 1
ATOM 1936 O O . LEU A 1 243 ? -1.183 7.942 -15.301 1.00 92.00 243 LEU A O 1
ATOM 1940 N N . LEU A 1 244 ? -0.120 7.575 -13.358 1.00 89.75 244 LEU A N 1
ATOM 1941 C CA . LEU A 1 244 ? -0.416 8.868 -12.754 1.00 89.75 244 LEU A CA 1
ATOM 1942 C C . LEU A 1 244 ? 0.848 9.734 -12.707 1.00 89.75 244 LEU A C 1
ATOM 1944 O O . LEU A 1 244 ? 1.873 9.345 -12.133 1.00 89.75 244 LEU A O 1
ATOM 1948 N N . LEU A 1 245 ? 0.768 10.911 -13.323 1.00 91.12 245 LEU A N 1
ATOM 1949 C CA . LEU A 1 245 ? 1.851 11.886 -13.450 1.00 91.12 245 LEU A CA 1
ATOM 1950 C C . LEU A 1 245 ? 1.552 13.142 -12.620 1.00 91.12 245 LEU A C 1
ATOM 1952 O O . LEU A 1 245 ? 0.401 13.546 -12.529 1.00 91.12 245 LEU A O 1
ATOM 1956 N N . PRO A 1 246 ? 2.548 13.824 -12.037 1.00 85.56 246 PRO A N 1
ATOM 1957 C CA . PRO A 1 246 ? 2.306 15.063 -11.302 1.00 85.56 246 PRO A CA 1
ATOM 1958 C C . PRO A 1 246 ? 1.907 16.202 -12.254 1.00 85.56 246 PRO A C 1
ATOM 1960 O O . PRO A 1 246 ? 2.657 16.533 -13.177 1.00 85.56 246 PRO A O 1
ATOM 1963 N N . SER A 1 247 ? 0.761 16.846 -12.013 1.00 73.06 247 SER A N 1
ATOM 1964 C CA . SER A 1 247 ? 0.337 18.012 -12.800 1.00 73.06 247 SER A CA 1
ATOM 1965 C C . SER A 1 247 ? 1.352 19.154 -12.651 1.00 73.06 247 SER A C 1
ATOM 1967 O O . SER A 1 247 ? 1.837 19.408 -11.544 1.00 73.06 247 SER A O 1
ATOM 1969 N N . ASN A 1 248 ? 1.641 19.858 -13.748 1.00 68.88 248 ASN A N 1
ATOM 1970 C CA . ASN A 1 248 ? 2.462 21.079 -13.809 1.00 68.88 248 ASN A CA 1
ATOM 1971 C C . ASN A 1 248 ? 3.963 20.912 -13.524 1.00 68.88 248 ASN A C 1
ATOM 1973 O O . ASN A 1 248 ? 4.650 21.899 -13.273 1.00 68.88 248 ASN A O 1
ATOM 1977 N N . ARG A 1 249 ? 4.491 19.685 -13.525 1.00 77.88 249 ARG A N 1
ATOM 1978 C CA . ARG A 1 249 ? 5.933 19.438 -13.317 1.00 77.88 249 ARG A CA 1
ATOM 1979 C C . ARG A 1 249 ? 6.593 18.623 -14.421 1.00 77.88 249 ARG A C 1
ATOM 1981 O O . ARG A 1 249 ? 7.761 18.271 -14.283 1.00 77.88 249 ARG A O 1
ATOM 1988 N N . CYS A 1 250 ? 5.835 18.262 -15.447 1.00 89.12 250 CYS A N 1
ATOM 1989 C CA . CYS A 1 250 ? 6.341 17.529 -16.591 1.00 89.12 250 CYS A CA 1
ATOM 1990 C C . CYS A 1 250 ? 5.431 17.703 -17.802 1.00 89.12 250 CYS A C 1
ATOM 1992 O O . CYS A 1 250 ? 4.231 17.941 -17.634 1.00 89.12 250 CYS A O 1
ATOM 1994 N N . PHE A 1 251 ? 6.017 17.546 -18.987 1.00 92.38 251 PHE A N 1
ATOM 1995 C CA . PHE A 1 251 ? 5.355 17.723 -20.279 1.00 92.38 251 PHE A CA 1
ATOM 1996 C C . PHE A 1 251 ? 4.643 19.081 -20.398 1.00 92.38 251 PHE A C 1
ATOM 1998 O O . PHE A 1 251 ? 3.520 19.165 -20.898 1.00 92.38 251 PHE A O 1
ATOM 2005 N N . VAL A 1 252 ? 5.272 20.131 -19.865 1.00 89.81 252 VAL A N 1
ATOM 2006 C CA . VAL A 1 252 ? 4.767 21.510 -19.883 1.00 89.81 252 VAL A CA 1
ATOM 2007 C C . VAL A 1 252 ? 5.183 22.226 -21.167 1.00 89.81 252 VAL A C 1
ATOM 2009 O O . VAL A 1 252 ? 4.491 23.144 -21.609 1.00 89.81 252 VAL A O 1
ATOM 2012 N N . ASP A 1 253 ? 6.294 21.816 -21.779 1.00 91.50 253 ASP A N 1
ATOM 2013 C CA . ASP A 1 253 ? 6.791 22.422 -23.007 1.00 91.50 253 ASP A CA 1
ATOM 2014 C C . ASP A 1 253 ? 5.791 22.221 -24.157 1.00 91.50 253 ASP A C 1
ATOM 2016 O O . ASP A 1 253 ? 5.400 21.099 -24.492 1.00 91.50 253 ASP A O 1
ATOM 2020 N N . SER A 1 254 ? 5.363 23.322 -24.780 1.00 90.75 254 SER A N 1
ATOM 2021 C CA . SER A 1 254 ? 4.342 23.294 -25.831 1.00 90.75 254 SER A CA 1
ATOM 2022 C C . SER A 1 254 ? 4.800 22.547 -27.084 1.00 90.75 254 SER A C 1
ATOM 2024 O O . SER A 1 254 ? 3.958 22.074 -27.848 1.00 90.75 254 SER A O 1
ATOM 2026 N N . ARG A 1 255 ? 6.114 22.364 -27.275 1.00 93.69 255 ARG A N 1
ATOM 2027 C CA . ARG A 1 255 ? 6.673 21.589 -28.390 1.00 93.69 255 ARG A CA 1
ATOM 2028 C C . ARG A 1 255 ? 6.200 20.136 -28.385 1.00 93.69 255 ARG A C 1
ATOM 2030 O O . ARG A 1 255 ? 6.003 19.577 -29.458 1.00 93.69 255 ARG A O 1
ATOM 2037 N N . TRP A 1 256 ? 5.922 19.538 -27.221 1.00 91.31 256 TRP A N 1
ATOM 2038 C CA . TRP A 1 256 ? 5.395 18.168 -27.155 1.00 91.31 256 TRP A CA 1
ATOM 2039 C C . TRP A 1 256 ? 4.068 18.004 -27.893 1.00 91.31 256 TRP A C 1
ATOM 2041 O O . TRP A 1 256 ? 3.878 17.016 -28.589 1.00 91.31 256 TRP A O 1
ATOM 2051 N N . ILE A 1 257 ? 3.160 18.971 -27.746 1.00 85.25 257 ILE A N 1
ATOM 2052 C CA . ILE A 1 257 ? 1.805 18.899 -28.312 1.00 85.25 257 ILE A CA 1
ATOM 2053 C C . ILE A 1 257 ? 1.685 19.595 -29.670 1.00 85.25 257 ILE A C 1
ATOM 2055 O O . ILE A 1 257 ? 0.802 19.254 -30.449 1.00 85.25 257 ILE A O 1
ATOM 2059 N N . ASN A 1 258 ? 2.556 20.567 -29.956 1.00 90.31 258 ASN A N 1
ATOM 2060 C CA . ASN A 1 258 ? 2.537 21.308 -31.217 1.00 90.31 258 ASN A CA 1
ATOM 2061 C C . ASN A 1 258 ? 3.237 20.549 -32.349 1.00 90.31 258 ASN A C 1
ATOM 2063 O O . ASN A 1 258 ? 2.879 20.734 -33.510 1.00 90.31 258 ASN A O 1
ATOM 2067 N N . ASN A 1 259 ? 4.238 19.722 -32.027 1.00 92.12 259 ASN A N 1
ATOM 2068 C CA . ASN A 1 259 ? 5.057 19.029 -33.023 1.00 92.12 259 ASN A CA 1
ATOM 2069 C C . ASN A 1 259 ? 4.721 17.541 -33.161 1.00 92.12 259 ASN A C 1
ATOM 2071 O O . ASN A 1 259 ? 5.024 16.963 -34.198 1.00 92.12 259 ASN A O 1
ATOM 2075 N N . ILE A 1 260 ? 4.121 16.918 -32.142 1.00 93.25 260 ILE A N 1
ATOM 2076 C CA . ILE A 1 260 ? 3.840 15.479 -32.129 1.00 93.25 260 ILE A CA 1
ATOM 2077 C C . ILE A 1 260 ? 2.331 15.270 -31.927 1.00 93.25 260 ILE A C 1
ATOM 2079 O O . ILE A 1 260 ? 1.763 15.831 -30.986 1.00 93.25 260 ILE A O 1
ATOM 2083 N N . PRO A 1 261 ? 1.663 14.444 -32.757 1.00 94.00 261 PRO A N 1
ATOM 2084 C CA . PRO A 1 261 ? 0.266 14.079 -32.544 1.00 94.00 261 PRO A CA 1
ATOM 2085 C C . PRO A 1 261 ? 0.029 13.517 -31.136 1.00 94.00 261 PRO A C 1
ATOM 2087 O O . PRO A 1 261 ? 0.757 12.639 -30.666 1.00 94.00 261 PRO A O 1
ATOM 2090 N N . SER A 1 262 ? -0.999 14.028 -30.455 1.00 89.31 262 SER A N 1
ATOM 2091 C CA . SER A 1 262 ? -1.276 13.732 -29.040 1.00 89.31 262 SER A CA 1
ATOM 2092 C C . SER A 1 262 ? -1.422 12.229 -28.757 1.00 89.31 262 SER A C 1
ATOM 2094 O O . SER A 1 262 ? -0.882 11.712 -27.779 1.00 89.31 262 SER A O 1
ATOM 2096 N N . ASP A 1 263 ? -2.105 11.500 -29.637 1.00 90.19 263 ASP A N 1
ATOM 2097 C CA . ASP A 1 263 ? -2.306 10.055 -29.538 1.00 90.19 263 ASP A CA 1
ATOM 2098 C C . ASP A 1 263 ? -0.984 9.279 -29.633 1.00 90.19 263 ASP A C 1
ATOM 2100 O O . ASP A 1 263 ? -0.728 8.379 -28.823 1.00 90.19 263 ASP A O 1
ATOM 2104 N N . GLN A 1 264 ? -0.111 9.659 -30.567 1.00 93.44 264 GLN A N 1
ATOM 2105 C CA . GLN A 1 264 ? 1.211 9.061 -30.738 1.00 93.44 264 GLN A CA 1
ATOM 2106 C C . GLN A 1 264 ? 2.130 9.386 -29.555 1.00 93.44 264 GLN A C 1
ATOM 2108 O O . GLN A 1 264 ? 2.834 8.497 -29.059 1.00 93.44 264 GLN A O 1
ATOM 2113 N N . PHE A 1 265 ? 2.086 10.628 -29.067 1.00 95.44 265 PHE A N 1
ATOM 2114 C CA . PHE A 1 265 ? 2.864 11.082 -27.922 1.00 95.44 265 PHE A CA 1
ATOM 2115 C C . PHE A 1 265 ? 2.504 10.292 -26.661 1.00 95.44 265 PHE A C 1
ATOM 2117 O O . PHE A 1 265 ? 3.348 9.580 -26.108 1.00 95.44 265 PHE A O 1
ATOM 2124 N N . TRP A 1 266 ? 1.235 10.320 -26.246 1.00 94.81 266 TRP A N 1
ATOM 2125 C CA . TRP A 1 266 ? 0.807 9.652 -25.018 1.00 94.81 266 TRP A CA 1
ATOM 2126 C C . TRP A 1 266 ? 0.918 8.130 -25.100 1.00 94.81 266 TRP A C 1
ATOM 2128 O O . TRP A 1 266 ? 1.285 7.490 -24.113 1.00 94.81 266 TRP A O 1
ATOM 2138 N N . SER A 1 267 ? 0.698 7.534 -26.276 1.00 92.81 267 SER A N 1
ATOM 2139 C CA . SER A 1 267 ? 0.942 6.101 -26.479 1.00 92.81 267 SER A CA 1
ATOM 2140 C C . SER A 1 267 ? 2.418 5.735 -26.299 1.00 92.81 267 SER A C 1
ATOM 2142 O O . SER A 1 267 ? 2.732 4.681 -25.742 1.00 92.81 267 SER A O 1
ATOM 2144 N N . THR A 1 268 ? 3.339 6.595 -26.741 1.00 94.50 268 THR A N 1
ATOM 2145 C CA . THR A 1 268 ? 4.784 6.398 -26.548 1.00 94.50 268 THR A CA 1
ATOM 2146 C C . THR A 1 268 ? 5.174 6.541 -25.081 1.00 94.50 268 THR A C 1
ATOM 2148 O O . THR A 1 268 ? 5.920 5.705 -24.559 1.00 94.50 268 THR A O 1
ATOM 2151 N N . VAL A 1 269 ? 4.603 7.526 -24.379 1.00 95.12 269 VAL A N 1
ATOM 2152 C CA . VAL A 1 269 ? 4.760 7.654 -22.924 1.00 95.12 269 VAL A CA 1
ATOM 2153 C C . VAL A 1 269 ? 4.288 6.371 -22.235 1.00 95.12 269 VAL A C 1
ATOM 2155 O O . VAL A 1 269 ? 5.083 5.751 -21.536 1.00 95.12 269 VAL A O 1
ATOM 2158 N N . ALA A 1 270 ? 3.063 5.897 -22.493 1.00 93.25 270 ALA A N 1
ATOM 2159 C CA . ALA A 1 270 ? 2.511 4.687 -21.872 1.00 93.25 270 ALA A CA 1
ATOM 2160 C C . ALA A 1 270 ? 3.403 3.451 -22.081 1.00 93.25 270 ALA A C 1
ATOM 2162 O O . ALA A 1 270 ? 3.783 2.786 -21.115 1.00 93.25 270 ALA A O 1
ATOM 2163 N N . ARG A 1 271 ? 3.812 3.178 -23.329 1.00 91.00 271 ARG A N 1
ATOM 2164 C CA . ARG A 1 271 ? 4.668 2.024 -23.668 1.00 91.00 271 ARG A CA 1
ATOM 2165 C C . ARG A 1 271 ? 6.015 2.049 -22.949 1.00 91.00 271 ARG A C 1
ATOM 2167 O O . ARG A 1 271 ? 6.557 0.986 -22.654 1.00 91.00 271 ARG A O 1
ATOM 2174 N N . SER A 1 272 ? 6.529 3.235 -22.627 1.00 91.00 272 SER A N 1
ATOM 2175 C CA . SER A 1 272 ? 7.791 3.396 -21.894 1.00 91.00 272 SER A CA 1
ATOM 2176 C C . SER A 1 272 ? 7.723 2.866 -20.456 1.00 91.00 272 SER A C 1
ATOM 2178 O O . SER A 1 272 ? 8.746 2.461 -19.903 1.00 91.00 272 SER A O 1
ATOM 2180 N N . PHE A 1 273 ? 6.521 2.801 -19.872 1.00 86.69 273 PHE A N 1
ATOM 2181 C CA . PHE A 1 273 ? 6.263 2.246 -18.537 1.00 86.69 273 PHE A CA 1
ATOM 2182 C C . PHE A 1 273 ? 5.779 0.788 -18.561 1.00 86.69 273 PHE A C 1
ATOM 2184 O O . PHE A 1 273 ? 5.665 0.168 -17.505 1.00 86.69 273 PHE A O 1
ATOM 2191 N N . GLY A 1 274 ? 5.542 0.218 -19.746 1.00 83.69 274 GLY A N 1
ATOM 2192 C CA . GLY A 1 274 ? 5.167 -1.183 -19.939 1.00 83.69 274 GLY A CA 1
ATOM 2193 C C . GLY A 1 274 ? 3.960 -1.362 -20.857 1.00 83.69 274 GLY A C 1
ATOM 2194 O O . GLY A 1 274 ? 3.111 -0.486 -20.993 1.00 83.69 274 GLY A O 1
ATOM 2195 N N . SER A 1 275 ? 3.850 -2.537 -21.480 1.00 82.12 275 SER A N 1
ATOM 2196 C CA . SER A 1 275 ? 2.749 -2.859 -22.404 1.00 82.12 275 SER A CA 1
ATOM 2197 C C . SER A 1 275 ? 1.375 -2.943 -21.728 1.00 82.12 275 SER A C 1
ATOM 2199 O O . SER A 1 275 ? 0.351 -2.855 -22.415 1.00 82.12 275 SER A O 1
ATOM 2201 N N . SER A 1 276 ? 1.347 -3.101 -20.402 1.00 84.62 276 SER A N 1
ATOM 2202 C CA . SER A 1 276 ? 0.138 -3.113 -19.580 1.00 84.62 276 SER A CA 1
ATOM 2203 C C . SER A 1 276 ? -0.456 -1.726 -19.351 1.00 84.62 276 SER A C 1
ATOM 2205 O O . SER A 1 276 ? -1.630 -1.651 -19.016 1.00 84.62 276 SER A O 1
ATOM 2207 N N . ILE A 1 277 ? 0.306 -0.642 -19.538 1.00 91.81 277 ILE A N 1
ATOM 2208 C CA . ILE A 1 277 ? -0.201 0.718 -19.334 1.00 91.81 277 ILE A CA 1
ATOM 2209 C C . ILE A 1 277 ? -1.047 1.124 -20.536 1.00 91.81 277 ILE A C 1
ATOM 2211 O O . ILE A 1 277 ? -0.562 1.163 -21.668 1.00 91.81 277 ILE A O 1
ATOM 2215 N N . LYS A 1 278 ? -2.324 1.408 -20.283 1.00 90.94 278 LYS A N 1
ATOM 2216 C CA . LYS A 1 278 ? -3.313 1.806 -21.295 1.00 90.94 278 LYS A CA 1
ATOM 2217 C C . LYS A 1 278 ? -3.862 3.206 -21.065 1.00 90.94 278 LYS A C 1
ATOM 2219 O O . LYS A 1 278 ? -4.444 3.776 -21.982 1.00 90.94 278 LYS A O 1
ATOM 2224 N N . ARG A 1 279 ? -3.688 3.748 -19.858 1.00 93.88 279 ARG A N 1
ATOM 2225 C CA . ARG A 1 279 ? -4.296 5.007 -19.430 1.00 93.88 279 ARG A CA 1
ATOM 2226 C C . ARG A 1 279 ? -3.266 5.904 -18.758 1.00 93.88 279 ARG A C 1
ATOM 2228 O O . ARG A 1 279 ? -2.365 5.409 -18.081 1.00 93.88 279 ARG A O 1
ATOM 2235 N N . ILE A 1 280 ? -3.387 7.214 -18.947 1.00 92.75 280 ILE A N 1
ATOM 2236 C CA . ILE A 1 280 ? -2.499 8.213 -18.335 1.00 92.75 280 ILE A CA 1
ATOM 2237 C C . ILE A 1 280 ? -3.346 9.362 -17.812 1.00 92.75 280 ILE A C 1
ATOM 2239 O O . ILE A 1 280 ? -4.124 9.935 -18.574 1.00 92.75 280 ILE A O 1
ATOM 2243 N N . ALA A 1 281 ? -3.144 9.740 -16.552 1.00 90.88 281 ALA A N 1
ATOM 2244 C CA . ALA A 1 281 ? -3.738 10.936 -15.974 1.00 90.88 281 ALA A CA 1
ATOM 2245 C C . ALA A 1 281 ? -2.697 11.799 -15.251 1.00 90.88 281 ALA A C 1
ATOM 2247 O O . ALA A 1 281 ? -1.710 11.299 -14.711 1.00 90.88 281 ALA A O 1
ATOM 2248 N N . PHE A 1 282 ? -2.930 13.109 -15.230 1.00 88.62 282 PHE A N 1
ATOM 2249 C CA . PHE A 1 282 ? -2.192 14.046 -14.393 1.00 88.62 282 PHE A CA 1
ATOM 2250 C C . PHE A 1 282 ? -2.911 14.256 -13.069 1.00 88.62 282 PHE A C 1
ATOM 2252 O O . PHE A 1 282 ? -4.079 14.608 -13.091 1.00 88.62 282 PHE A O 1
ATOM 2259 N N . GLU A 1 283 ? -2.211 14.126 -11.948 1.00 84.25 283 GLU A N 1
ATOM 2260 C CA . GLU A 1 283 ? -2.699 14.415 -10.602 1.00 84.25 283 GLU A CA 1
ATOM 2261 C C . GLU A 1 283 ? -2.189 15.776 -10.132 1.00 84.25 283 GLU A C 1
ATOM 2263 O O . GLU A 1 283 ? -0.982 15.985 -9.960 1.00 84.25 283 GLU A O 1
ATOM 2268 N N . GLY A 1 284 ? -3.106 16.713 -9.922 1.00 75.62 284 GLY A N 1
ATOM 2269 C CA . GLY A 1 284 ? -2.809 18.020 -9.357 1.00 75.62 284 GLY A CA 1
ATOM 2270 C C . GLY A 1 284 ? -3.065 18.147 -7.866 1.00 75.62 284 GLY A C 1
ATOM 2271 O O . GLY A 1 284 ? -3.505 17.196 -7.218 1.00 75.62 284 GLY A O 1
ATOM 2272 N N . PRO A 1 285 ? -2.756 19.329 -7.296 1.00 70.75 285 PRO A N 1
ATOM 2273 C CA . PRO A 1 285 ? -3.047 19.618 -5.902 1.00 70.75 285 PRO A CA 1
ATOM 2274 C C . PRO A 1 285 ? -4.532 19.402 -5.620 1.00 70.75 285 PRO A C 1
ATOM 2276 O O . PRO A 1 285 ? -5.384 19.825 -6.403 1.00 70.75 285 PRO A O 1
ATOM 2279 N N . ILE A 1 286 ? -4.816 18.754 -4.494 1.00 71.44 286 ILE A N 1
ATOM 2280 C CA . ILE A 1 286 ? -6.177 18.546 -4.004 1.00 71.44 286 ILE A CA 1
ATOM 2281 C C . ILE A 1 286 ? -6.822 19.915 -3.799 1.00 71.44 286 ILE A C 1
ATOM 2283 O O . ILE A 1 286 ? -6.204 20.807 -3.208 1.00 71.44 286 ILE A O 1
ATOM 2287 N N . LYS A 1 287 ? -8.047 20.089 -4.298 1.00 73.50 287 LYS A N 1
ATOM 2288 C CA . LYS A 1 287 ? -8.780 21.341 -4.120 1.00 73.50 287 LYS A CA 1
ATOM 2289 C C . LYS A 1 287 ? -9.087 21.540 -2.637 1.00 73.50 287 LYS A C 1
ATOM 2291 O O . LYS A 1 287 ? -9.367 20.588 -1.913 1.00 73.50 287 LYS A O 1
ATOM 2296 N N . ASN A 1 288 ? -9.012 22.787 -2.182 1.00 73.44 288 ASN A N 1
ATOM 2297 C CA . ASN A 1 288 ? -9.426 23.155 -0.831 1.00 73.44 288 ASN A CA 1
ATOM 2298 C C . ASN A 1 288 ? -10.938 23.427 -0.807 1.00 73.44 288 ASN A C 1
ATOM 2300 O O . ASN A 1 288 ? -11.365 24.546 -0.541 1.00 73.44 288 ASN A O 1
ATOM 2304 N N . ASP A 1 289 ? -11.716 22.420 -1.197 1.00 76.19 289 ASP A N 1
ATOM 2305 C CA . ASP A 1 289 ? -13.171 22.375 -1.078 1.00 76.19 289 ASP A CA 1
ATOM 2306 C C . ASP A 1 289 ? -13.571 21.356 -0.001 1.00 76.19 289 ASP A C 1
ATOM 2308 O O . ASP A 1 289 ? -12.738 20.579 0.479 1.00 76.19 289 ASP A O 1
ATOM 2312 N N . ASP A 1 290 ? -14.849 21.350 0.376 1.00 70.12 290 ASP A N 1
ATOM 2313 C CA . ASP A 1 290 ? -15.360 20.478 1.440 1.00 70.12 290 ASP A CA 1
ATOM 2314 C C . ASP A 1 290 ? -15.119 18.987 1.133 1.00 70.12 290 ASP A C 1
ATOM 2316 O O . ASP A 1 290 ? -14.858 18.187 2.029 1.00 70.12 290 ASP A O 1
ATOM 2320 N N . PHE A 1 291 ? -15.115 18.608 -0.148 1.00 72.88 291 PHE A N 1
ATOM 2321 C CA . PHE A 1 291 ? -14.933 17.223 -0.589 1.00 72.88 291 PHE A CA 1
ATOM 2322 C C . PHE A 1 291 ? -13.479 16.803 -0.796 1.00 72.88 291 PHE A C 1
ATOM 2324 O O . PHE A 1 291 ? -13.233 15.627 -1.081 1.00 72.88 291 PHE A O 1
ATOM 2331 N N . ARG A 1 292 ? -12.515 17.725 -0.656 1.00 70.19 292 ARG A N 1
ATOM 2332 C CA . ARG A 1 292 ? -11.098 17.481 -0.965 1.00 70.19 292 ARG A CA 1
ATOM 2333 C C . ARG A 1 292 ? -10.951 16.875 -2.366 1.00 70.19 292 ARG A C 1
ATOM 2335 O O . ARG A 1 292 ? -10.277 15.858 -2.551 1.00 70.19 292 ARG A O 1
ATOM 2342 N N . SER A 1 293 ? -11.621 17.479 -3.343 1.00 72.38 293 SER A N 1
ATOM 2343 C CA . SER A 1 293 ? -11.753 16.940 -4.695 1.00 72.38 293 SER A CA 1
ATOM 2344 C C . SER A 1 293 ? -10.386 16.812 -5.383 1.00 72.38 293 SER A C 1
ATOM 2346 O O . SER A 1 293 ? -9.568 17.744 -5.315 1.00 72.38 293 SER A O 1
ATOM 2348 N N . PRO A 1 294 ? -10.123 15.705 -6.103 1.00 71.50 294 PRO A N 1
ATOM 2349 C CA . PRO A 1 294 ? -8.945 15.598 -6.951 1.00 71.50 294 PRO A CA 1
ATOM 2350 C C . PRO A 1 294 ? -8.925 16.682 -8.035 1.00 71.50 294 PRO A C 1
ATOM 2352 O O . PRO A 1 294 ? -9.959 17.150 -8.515 1.00 71.50 294 PRO A O 1
ATOM 2355 N N . ASN A 1 295 ? -7.723 17.063 -8.456 1.00 72.56 295 ASN A N 1
ATOM 2356 C CA . ASN A 1 295 ? -7.516 17.866 -9.656 1.00 72.56 295 ASN A CA 1
ATOM 2357 C C . ASN A 1 295 ? -6.846 16.992 -10.715 1.00 72.56 295 ASN A C 1
ATOM 2359 O O . ASN A 1 295 ? -5.649 17.129 -10.972 1.00 72.56 295 ASN A O 1
ATOM 2363 N N . THR A 1 296 ? -7.604 16.034 -11.246 1.00 77.50 296 THR A N 1
ATOM 2364 C CA . THR A 1 296 ? -7.084 15.025 -12.170 1.00 77.50 296 THR A CA 1
ATOM 2365 C C . THR A 1 296 ? -7.479 15.339 -13.611 1.00 77.50 296 THR A C 1
ATOM 2367 O O . THR A 1 296 ? -8.566 15.852 -13.871 1.00 77.50 296 THR A O 1
ATOM 2370 N N . ARG A 1 297 ? -6.571 15.076 -14.558 1.00 83.44 297 ARG A N 1
ATOM 2371 C CA . ARG A 1 297 ? -6.820 15.223 -15.999 1.00 83.44 297 ARG A CA 1
ATOM 2372 C C . ARG A 1 297 ? -6.340 13.990 -16.752 1.00 83.44 297 ARG A C 1
ATOM 2374 O O . ARG A 1 297 ? -5.131 13.800 -16.895 1.00 83.44 297 ARG A O 1
ATOM 2381 N N . LEU A 1 298 ? -7.272 13.192 -17.263 1.00 87.00 298 LEU A N 1
ATOM 2382 C CA . LEU A 1 298 ? -6.985 12.061 -18.146 1.00 87.00 298 LEU A CA 1
ATOM 2383 C C . LEU A 1 298 ? -6.481 12.572 -19.509 1.00 87.00 298 LEU A C 1
ATOM 2385 O O . LEU A 1 298 ? -7.078 13.464 -20.108 1.00 87.00 298 LEU A O 1
ATOM 2389 N N . VAL A 1 299 ? -5.354 12.037 -19.976 1.00 88.81 299 VAL A N 1
ATOM 2390 C CA . VAL A 1 299 ? -4.720 12.396 -21.261 1.00 88.81 299 VAL A CA 1
ATOM 2391 C C . VAL A 1 299 ? -4.551 11.199 -22.198 1.00 88.81 299 VAL A C 1
ATOM 2393 O O . VAL A 1 299 ? -4.308 11.384 -23.386 1.00 88.81 299 VAL A O 1
ATOM 2396 N N . LEU A 1 300 ? -4.726 9.976 -21.686 1.00 89.75 300 LEU A N 1
ATOM 2397 C CA . LEU A 1 300 ? -4.830 8.753 -22.481 1.00 89.75 300 LEU A CA 1
ATOM 2398 C C . LEU A 1 300 ? -5.872 7.813 -21.867 1.00 89.75 300 LEU A C 1
ATOM 2400 O O . LEU A 1 300 ? -5.823 7.546 -20.665 1.00 89.75 300 LEU A O 1
ATOM 2404 N N . GLY A 1 301 ? -6.751 7.269 -22.711 1.00 88.81 301 GLY A N 1
ATOM 2405 C CA . GLY A 1 301 ? -7.886 6.436 -22.306 1.00 88.81 301 GLY A CA 1
ATOM 2406 C C . GLY A 1 301 ? -9.133 7.255 -21.961 1.00 88.81 301 GLY A C 1
ATOM 2407 O O . GLY A 1 301 ? -9.060 8.474 -21.852 1.00 88.81 301 GLY A O 1
ATOM 2408 N N . ASN A 1 302 ? -10.272 6.572 -21.796 1.00 87.69 302 ASN A N 1
ATOM 2409 C CA . ASN A 1 302 ? -11.581 7.208 -21.560 1.00 87.69 302 ASN A CA 1
ATOM 2410 C C . ASN A 1 302 ? -12.237 6.801 -20.229 1.00 87.69 302 ASN A C 1
ATOM 2412 O O . ASN A 1 302 ? -13.266 7.359 -19.863 1.00 87.69 302 ASN A O 1
ATOM 2416 N N . ASP A 1 303 ? -11.677 5.815 -19.523 1.00 89.88 303 ASP A N 1
ATOM 2417 C CA . ASP A 1 303 ? -12.218 5.326 -18.254 1.00 89.88 303 ASP A CA 1
ATOM 2418 C C . ASP A 1 303 ? -11.378 5.867 -17.083 1.00 89.88 303 ASP A C 1
ATOM 2420 O O . ASP A 1 303 ? -10.198 5.511 -16.991 1.00 89.88 303 ASP A O 1
ATOM 2424 N N . PRO A 1 304 ? -11.938 6.706 -16.193 1.00 88.69 304 PRO A N 1
ATOM 2425 C CA . PRO A 1 304 ? -11.227 7.252 -15.039 1.00 88.69 304 PRO A CA 1
ATOM 2426 C C . PRO A 1 304 ? -11.238 6.313 -13.816 1.00 88.69 304 PRO A C 1
ATOM 2428 O O . PRO A 1 304 ? -10.705 6.665 -12.763 1.00 88.69 304 PRO A O 1
ATOM 2431 N N . TRP A 1 305 ? -11.843 5.125 -13.901 1.00 90.88 305 TRP A N 1
ATOM 2432 C CA . TRP A 1 305 ? -11.905 4.204 -12.766 1.00 90.88 305 TRP A CA 1
ATOM 2433 C C . TRP A 1 305 ? -10.625 3.384 -12.608 1.00 90.88 305 TRP A C 1
ATOM 2435 O O . TRP A 1 305 ? -10.219 2.626 -13.492 1.00 90.88 305 TRP A O 1
ATOM 2445 N N . ILE A 1 306 ? -9.992 3.493 -11.446 1.00 88.81 306 ILE A N 1
ATOM 2446 C CA . ILE A 1 306 ? -8.897 2.611 -11.046 1.00 88.81 306 ILE A CA 1
ATOM 2447 C C . ILE A 1 306 ? -9.473 1.428 -10.284 1.00 88.81 306 ILE A C 1
ATOM 2449 O O . ILE A 1 306 ? -10.353 1.609 -9.454 1.00 88.81 306 ILE A O 1
ATOM 2453 N N . ASN A 1 307 ? -8.915 0.240 -10.520 1.00 89.44 307 ASN A N 1
ATOM 2454 C CA . ASN A 1 307 ? -9.125 -0.939 -9.689 1.00 89.44 307 ASN A CA 1
ATOM 2455 C C . ASN A 1 307 ? -7.783 -1.375 -9.099 1.00 89.44 307 ASN A C 1
ATOM 2457 O O . ASN A 1 307 ? -6.783 -1.465 -9.815 1.00 89.44 307 ASN A O 1
ATOM 2461 N N . LEU A 1 308 ? -7.757 -1.663 -7.805 1.00 87.81 308 LEU A N 1
ATOM 2462 C CA . LEU A 1 308 ? -6.583 -2.162 -7.101 1.00 87.81 308 LEU A CA 1
ATOM 2463 C C . LEU A 1 308 ? -6.991 -3.193 -6.053 1.00 87.81 308 LEU A C 1
ATOM 2465 O O . LEU A 1 308 ? -8.134 -3.227 -5.606 1.00 87.81 308 LEU A O 1
ATOM 2469 N N . VAL A 1 309 ? -6.045 -4.042 -5.670 1.00 88.75 309 VAL A N 1
ATOM 2470 C CA . VAL A 1 309 ? -6.221 -4.991 -4.572 1.00 88.75 309 VAL A CA 1
ATOM 2471 C C . VAL A 1 309 ? -5.202 -4.645 -3.504 1.00 88.75 309 VAL A C 1
ATOM 2473 O O . VAL A 1 309 ? -4.008 -4.587 -3.792 1.00 88.75 309 VAL A O 1
ATOM 2476 N N . GLU A 1 310 ? -5.669 -4.410 -2.286 1.00 86.69 310 GLU A N 1
ATOM 2477 C CA . GLU A 1 310 ? -4.825 -4.148 -1.127 1.00 86.69 310 GLU A CA 1
ATOM 2478 C C . GLU A 1 310 ? -5.268 -5.056 0.017 1.00 86.69 310 GLU A C 1
ATOM 2480 O O . GLU A 1 310 ? -6.447 -5.090 0.358 1.00 86.69 310 GLU A O 1
ATOM 2485 N N . ASN A 1 311 ? -4.337 -5.824 0.589 1.00 88.25 311 ASN A N 1
ATOM 2486 C CA . ASN A 1 311 ? -4.611 -6.748 1.696 1.00 88.25 311 ASN A CA 1
ATOM 2487 C C . ASN A 1 311 ? -5.774 -7.716 1.394 1.00 88.25 311 ASN A C 1
ATOM 2489 O O . ASN A 1 311 ? -6.603 -7.998 2.250 1.00 88.25 311 ASN A O 1
ATOM 2493 N N . GLY A 1 312 ? -5.873 -8.186 0.145 1.00 90.31 312 GLY A N 1
ATOM 2494 C CA . GLY A 1 312 ? -6.957 -9.065 -0.313 1.00 90.31 312 GLY A CA 1
ATOM 2495 C C . GLY A 1 312 ? -8.303 -8.373 -0.569 1.00 90.31 312 GLY A C 1
ATOM 2496 O O . GLY A 1 312 ? -9.215 -9.027 -1.064 1.00 90.31 312 GLY A O 1
ATOM 2497 N N . ILE A 1 313 ? -8.424 -7.068 -0.305 1.00 94.69 313 ILE A N 1
ATOM 2498 C CA . ILE A 1 313 ? -9.635 -6.272 -0.532 1.00 94.69 313 ILE A CA 1
ATOM 2499 C C . ILE A 1 313 ? -9.522 -5.549 -1.871 1.00 94.69 313 ILE A C 1
ATOM 2501 O O . ILE A 1 313 ? -8.521 -4.889 -2.163 1.00 94.69 313 ILE A O 1
ATOM 2505 N N . LYS A 1 314 ? -10.562 -5.655 -2.696 1.00 94.94 314 LYS A N 1
ATOM 2506 C CA . LYS A 1 314 ? -10.674 -4.930 -3.961 1.00 94.94 314 LYS A CA 1
ATOM 2507 C C . LYS A 1 314 ? -11.177 -3.513 -3.697 1.00 94.94 314 LYS A C 1
ATOM 2509 O O . LYS A 1 314 ? -12.253 -3.331 -3.137 1.00 94.94 314 LYS A O 1
ATOM 2514 N N . PHE A 1 315 ? -10.427 -2.518 -4.143 1.00 93.75 315 PHE A N 1
ATOM 2515 C CA . PHE A 1 315 ? -10.843 -1.123 -4.144 1.00 93.75 315 PHE A CA 1
ATOM 2516 C C . PHE A 1 315 ? -10.950 -0.621 -5.576 1.00 93.75 315 PHE A C 1
ATOM 2518 O O . PHE A 1 315 ? -10.111 -0.905 -6.431 1.00 93.75 315 PHE A O 1
ATOM 2525 N N . SER A 1 316 ? -11.979 0.171 -5.807 1.00 92.94 316 SER A N 1
ATOM 2526 C CA . SER A 1 316 ? -12.292 0.860 -7.038 1.00 92.94 316 SER A CA 1
ATOM 2527 C C . SER A 1 316 ? -12.649 2.294 -6.696 1.00 92.94 316 SER A C 1
ATOM 2529 O O . SER A 1 316 ? -13.362 2.549 -5.722 1.00 92.94 316 SER A O 1
ATOM 2531 N N . TYR A 1 317 ? -12.113 3.240 -7.456 1.00 91.44 317 TYR A N 1
ATOM 2532 C CA . TYR A 1 317 ? -12.405 4.655 -7.268 1.00 91.44 317 TYR A CA 1
ATOM 2533 C C . TYR A 1 317 ? -12.186 5.429 -8.565 1.00 91.44 317 TYR A C 1
ATOM 2535 O O . TYR A 1 317 ? -11.378 5.045 -9.415 1.00 91.44 317 TYR A O 1
ATOM 2543 N N . ASN A 1 318 ? -12.922 6.525 -8.720 1.00 89.44 318 ASN A N 1
ATOM 2544 C CA . ASN A 1 318 ? -12.785 7.420 -9.858 1.00 89.44 318 ASN A CA 1
ATOM 2545 C C . ASN A 1 318 ? -11.724 8.478 -9.541 1.00 89.44 318 ASN A C 1
ATOM 2547 O O . ASN A 1 318 ? -11.902 9.264 -8.605 1.00 89.44 318 ASN A O 1
ATOM 2551 N N . VAL A 1 319 ? -10.646 8.514 -10.326 1.00 85.00 319 VAL A N 1
ATOM 2552 C CA . VAL A 1 319 ? -9.502 9.412 -10.090 1.00 85.00 319 VAL A CA 1
ATOM 2553 C C . VAL A 1 319 ? -9.827 10.892 -10.241 1.00 85.00 319 VAL A C 1
ATOM 2555 O O . VAL A 1 319 ? -9.115 11.724 -9.684 1.00 85.00 319 VAL A O 1
ATOM 2558 N N . ASP A 1 320 ? -10.895 11.228 -10.963 1.00 82.31 320 ASP A N 1
ATOM 2559 C CA . ASP A 1 320 ? -11.340 12.610 -11.157 1.00 82.31 320 ASP A CA 1
ATOM 2560 C C . ASP A 1 320 ? -12.198 13.112 -9.993 1.00 82.31 320 ASP A C 1
ATOM 2562 O O . ASP A 1 320 ? -12.442 14.312 -9.872 1.00 82.31 320 ASP A O 1
ATOM 2566 N N . LYS A 1 321 ? -12.684 12.200 -9.145 1.00 82.44 321 LYS A N 1
ATOM 2567 C CA . LYS A 1 321 ? -13.745 12.487 -8.170 1.00 82.44 321 LYS A CA 1
ATOM 2568 C C . LYS A 1 321 ? -13.398 12.135 -6.734 1.00 82.44 321 LYS A C 1
ATOM 2570 O O . LYS A 1 321 ? -13.905 12.746 -5.801 1.00 82.44 321 LYS A O 1
ATOM 2575 N N . SER A 1 322 ? -12.526 11.156 -6.553 1.00 78.38 322 SER A N 1
ATOM 2576 C CA . SER A 1 322 ? -12.190 10.595 -5.253 1.00 78.38 322 SER A CA 1
ATOM 2577 C C . SER A 1 322 ? -10.699 10.302 -5.170 1.00 78.38 322 SER A C 1
ATOM 2579 O O . SER A 1 322 ? -10.020 10.093 -6.175 1.00 78.38 322 SER A O 1
ATOM 2581 N N . MET A 1 323 ? -10.173 10.313 -3.953 1.00 74.00 323 MET A N 1
ATOM 2582 C CA . MET A 1 323 ? -8.778 9.976 -3.698 1.00 74.00 323 MET A CA 1
ATOM 2583 C C . MET A 1 323 ? -8.649 8.539 -3.212 1.00 74.00 323 MET A C 1
ATOM 2585 O O . MET A 1 323 ? -9.598 7.980 -2.675 1.00 74.00 323 MET A O 1
ATOM 2589 N N . PHE A 1 324 ? -7.436 7.997 -3.318 1.00 77.88 324 PHE A N 1
ATOM 2590 C CA . PHE A 1 324 ? -7.004 6.812 -2.586 1.00 77.88 324 PHE A CA 1
ATOM 2591 C C . PHE A 1 324 ? -5.658 7.089 -1.917 1.00 77.88 324 PHE A C 1
ATOM 2593 O O . PHE A 1 324 ? -4.660 7.381 -2.582 1.00 77.88 324 PHE A O 1
ATOM 2600 N N . CYS A 1 325 ? -5.606 7.008 -0.586 1.00 70.94 325 CYS A N 1
ATOM 2601 C CA . CYS A 1 325 ? -4.354 7.178 0.148 1.00 70.94 325 CYS A CA 1
ATOM 2602 C C . CYS A 1 325 ? -3.692 5.820 0.424 1.00 70.94 325 CYS A C 1
ATOM 2604 O O . CYS A 1 325 ? -4.022 5.136 1.396 1.00 70.94 325 CYS A O 1
ATOM 2606 N N . ALA A 1 326 ? -2.702 5.455 -0.395 1.00 64.06 326 ALA A N 1
ATOM 2607 C CA . ALA A 1 326 ? -1.892 4.249 -0.188 1.00 64.06 326 ALA A CA 1
ATOM 2608 C C . ALA A 1 326 ? -1.102 4.268 1.139 1.00 64.06 326 ALA A C 1
ATOM 2610 O O . ALA A 1 326 ? -0.815 3.223 1.707 1.00 64.06 326 ALA A O 1
ATOM 2611 N N . GLY A 1 327 ? -0.787 5.454 1.676 1.00 66.38 327 GLY A N 1
ATOM 2612 C CA . GLY A 1 327 ? 0.043 5.594 2.879 1.00 66.38 327 GLY A CA 1
ATOM 2613 C C . GLY A 1 327 ? -0.588 5.095 4.185 1.00 66.38 327 GLY A C 1
ATOM 2614 O O . GLY A 1 327 ? 0.110 5.081 5.186 1.00 66.38 327 GLY A O 1
ATOM 2615 N N . ASN A 1 328 ? -1.868 4.708 4.189 1.00 81.38 328 ASN A N 1
ATOM 2616 C CA . ASN A 1 328 ? -2.560 4.173 5.372 1.00 81.38 328 ASN A CA 1
ATOM 2617 C C . ASN A 1 328 ? -2.760 2.647 5.286 1.00 81.38 328 ASN A C 1
ATOM 2619 O O . ASN A 1 328 ? -3.641 2.111 5.950 1.00 81.38 328 ASN A O 1
ATOM 2623 N N . ASN A 1 329 ? -1.995 1.953 4.436 1.00 84.19 329 ASN A N 1
ATOM 2624 C CA . ASN A 1 329 ? -2.132 0.509 4.228 1.00 84.19 329 ASN A CA 1
ATOM 2625 C C . ASN A 1 329 ? -1.991 -0.282 5.540 1.00 84.19 329 ASN A C 1
ATOM 2627 O O . ASN A 1 329 ? -2.859 -1.096 5.848 1.00 84.19 329 ASN A O 1
ATOM 2631 N N . THR A 1 330 ? -0.949 -0.001 6.329 1.00 88.88 330 THR A N 1
ATOM 2632 C CA . THR A 1 330 ? -0.695 -0.682 7.610 1.00 88.88 330 THR A CA 1
ATOM 2633 C C . THR A 1 330 ? -1.870 -0.530 8.570 1.00 88.88 330 THR A C 1
ATOM 2635 O O . THR A 1 330 ? -2.292 -1.507 9.177 1.00 88.88 330 THR A O 1
ATOM 2638 N N . GLU A 1 331 ? -2.472 0.658 8.628 1.00 94.25 331 GLU A N 1
ATOM 2639 C CA . GLU A 1 331 ? -3.633 0.905 9.483 1.00 94.25 331 GLU A CA 1
ATOM 2640 C C . GLU A 1 331 ? -4.897 0.203 8.980 1.00 94.25 331 GLU A C 1
ATOM 2642 O O . GLU A 1 331 ? -5.649 -0.362 9.768 1.00 94.25 331 GLU A O 1
ATOM 2647 N N . ARG A 1 332 ? -5.122 0.154 7.660 1.00 93.94 332 ARG A N 1
ATOM 2648 C CA . ARG A 1 332 ? -6.227 -0.641 7.096 1.00 93.94 332 ARG A CA 1
ATOM 2649 C C . ARG A 1 332 ? -6.048 -2.134 7.361 1.00 93.94 332 ARG A C 1
ATOM 2651 O O . ARG A 1 332 ? -7.032 -2.820 7.625 1.00 93.94 332 ARG A O 1
ATOM 2658 N N . MET A 1 333 ? -4.813 -2.634 7.312 1.00 91.94 333 MET A N 1
ATOM 2659 C CA . MET A 1 333 ? -4.497 -4.011 7.692 1.00 91.94 333 MET A CA 1
ATOM 2660 C C . MET A 1 333 ? -4.793 -4.252 9.175 1.00 91.94 333 MET A C 1
ATOM 2662 O O . MET A 1 333 ? -5.491 -5.211 9.495 1.00 91.94 333 MET A O 1
ATOM 2666 N N . ARG A 1 334 ? -4.325 -3.361 10.059 1.00 95.50 334 ARG A N 1
ATOM 2667 C CA . ARG A 1 334 ? -4.552 -3.434 11.509 1.00 95.50 334 ARG A CA 1
ATOM 2668 C C . ARG A 1 334 ? -6.041 -3.469 11.841 1.00 95.50 334 ARG A C 1
ATOM 2670 O O . ARG A 1 334 ? -6.475 -4.367 12.552 1.00 95.50 334 ARG A O 1
ATOM 2677 N N . MET A 1 335 ? -6.833 -2.565 11.262 1.00 94.62 335 MET A N 1
ATOM 2678 C CA . MET A 1 335 ? -8.293 -2.546 11.437 1.00 94.62 335 MET A CA 1
ATOM 2679 C C . MET A 1 335 ? -8.962 -3.849 10.996 1.00 94.62 335 MET A C 1
ATOM 2681 O O . MET A 1 335 ? -9.886 -4.310 11.656 1.00 94.62 335 MET A O 1
ATOM 2685 N N . GLY A 1 336 ? -8.479 -4.479 9.921 1.00 93.38 336 GLY A N 1
ATOM 2686 C CA . GLY A 1 336 ? -8.984 -5.779 9.474 1.00 93.38 336 GLY A CA 1
ATOM 2687 C C . GLY A 1 336 ? -8.591 -6.958 10.373 1.00 93.38 336 GLY A C 1
ATOM 2688 O O . GLY A 1 336 ? -9.262 -7.981 10.344 1.00 93.38 336 GLY A O 1
ATOM 2689 N N . GLN A 1 337 ? -7.525 -6.839 11.170 1.00 94.56 337 GLN A N 1
ATOM 2690 C CA . GLN A 1 337 ? -7.091 -7.880 12.114 1.00 94.56 337 GLN A CA 1
ATOM 2691 C C . GLN A 1 337 ? -7.860 -7.844 13.440 1.00 94.56 337 GLN A C 1
ATOM 2693 O O . GLN A 1 337 ? -7.811 -8.806 14.209 1.00 94.56 337 GLN A O 1
ATOM 2698 N N . ILE A 1 338 ? -8.575 -6.752 13.720 1.00 93.31 338 ILE A N 1
ATOM 2699 C CA . ILE A 1 338 ? -9.447 -6.656 14.887 1.00 93.31 338 ILE A CA 1
ATOM 2700 C C . ILE A 1 338 ? -10.679 -7.522 14.627 1.00 93.31 338 ILE A C 1
ATOM 2702 O O . ILE A 1 338 ? -11.456 -7.264 13.710 1.00 93.31 338 ILE A O 1
ATOM 2706 N N . SER A 1 339 ? -10.870 -8.553 15.451 1.00 94.81 339 SER A N 1
ATOM 2707 C CA . SER A 1 339 ? -12.087 -9.360 15.399 1.00 94.81 339 SER A CA 1
ATOM 2708 C C . SER A 1 339 ? -13.287 -8.521 15.833 1.00 94.81 339 SER A C 1
ATOM 2710 O O . SER A 1 339 ? -13.337 -8.021 16.957 1.00 94.81 339 SER A O 1
ATOM 2712 N N . CYS A 1 340 ? -14.262 -8.409 14.939 1.00 96.00 340 CYS A N 1
ATOM 2713 C CA . CYS A 1 340 ? -15.521 -7.694 15.117 1.00 96.00 340 CYS A CA 1
ATOM 2714 C C . CYS A 1 340 ? -16.726 -8.642 15.010 1.00 96.00 340 CYS A C 1
ATOM 2716 O O . CYS A 1 340 ? -17.848 -8.222 14.724 1.00 96.00 340 CYS A O 1
ATOM 2718 N N . VAL A 1 341 ? -16.520 -9.946 15.212 1.00 96.25 341 VAL A N 1
ATOM 2719 C CA . VAL A 1 341 ? -17.596 -10.943 15.152 1.00 96.25 341 VAL A CA 1
ATOM 2720 C C . VAL A 1 341 ? -18.726 -10.543 16.107 1.00 96.25 341 VAL A C 1
ATOM 2722 O O . VAL A 1 341 ? -18.490 -10.259 17.278 1.00 96.25 341 VAL A O 1
ATOM 2725 N N . ASN A 1 342 ? -19.961 -10.539 15.601 1.00 95.31 342 ASN A N 1
ATOM 2726 C CA . ASN A 1 342 ? -21.177 -10.089 16.298 1.00 95.31 342 ASN A CA 1
ATOM 2727 C C . ASN A 1 342 ? -21.267 -8.583 16.613 1.00 95.31 342 ASN A C 1
ATOM 2729 O O . ASN A 1 342 ? -22.286 -8.158 17.153 1.00 95.31 342 ASN A O 1
ATOM 2733 N N . GLU A 1 343 ? -20.285 -7.764 16.233 1.00 98.38 343 GLU A N 1
ATOM 2734 C CA . GLU A 1 343 ? -20.308 -6.320 16.486 1.00 98.38 343 GLU A CA 1
ATOM 2735 C C . GLU A 1 343 ? -21.066 -5.548 15.399 1.00 98.38 343 GLU A C 1
ATOM 2737 O O . GLU A 1 343 ? -20.973 -5.835 14.202 1.00 98.38 343 GLU A O 1
ATOM 2742 N N . THR A 1 344 ? -21.799 -4.525 15.833 1.00 98.75 344 THR A N 1
ATOM 2743 C CA . THR A 1 344 ? -22.339 -3.470 14.968 1.00 98.75 344 THR A CA 1
ATOM 2744 C C . THR A 1 344 ? -21.376 -2.297 14.969 1.00 98.75 344 THR A C 1
ATOM 2746 O O . THR A 1 344 ? -21.073 -1.754 16.033 1.00 98.75 344 THR A O 1
ATOM 2749 N N . ILE A 1 345 ? -20.919 -1.882 13.793 1.00 98.75 345 ILE A N 1
ATOM 2750 C CA . ILE A 1 345 ? -19.948 -0.796 13.656 1.00 98.75 345 ILE A CA 1
ATOM 2751 C C . ILE A 1 345 ? -20.601 0.400 12.977 1.00 98.75 345 ILE A C 1
ATOM 2753 O O . ILE A 1 345 ? -21.361 0.240 12.024 1.00 98.75 345 ILE A O 1
ATOM 2757 N N . VAL A 1 346 ? -20.273 1.601 13.440 1.00 98.81 346 VAL A N 1
ATOM 2758 C CA . VAL A 1 346 ? -20.563 2.851 12.733 1.00 98.81 346 VAL A CA 1
ATOM 2759 C C . VAL A 1 346 ? -19.247 3.454 12.248 1.00 98.81 346 VAL A C 1
ATOM 2761 O O . VAL A 1 346 ? -18.404 3.852 13.050 1.00 98.81 346 VAL A O 1
ATOM 2764 N N . ASP A 1 347 ? -19.058 3.520 10.933 1.00 98.56 347 ASP A N 1
ATOM 2765 C CA . ASP A 1 347 ? -17.940 4.213 10.291 1.00 98.56 347 ASP A CA 1
ATOM 2766 C C . ASP A 1 347 ? -18.397 5.622 9.896 1.00 98.56 347 ASP A C 1
ATOM 2768 O O . ASP A 1 347 ? -19.192 5.788 8.970 1.00 98.56 347 ASP A O 1
ATOM 2772 N N . LEU A 1 348 ? -17.947 6.645 10.633 1.00 98.06 348 LEU A N 1
ATOM 2773 C CA . LEU A 1 348 ? -18.429 8.023 10.464 1.00 98.06 348 LEU A CA 1
ATOM 2774 C C . LEU A 1 348 ? -17.863 8.727 9.223 1.00 98.06 348 LEU A C 1
ATOM 2776 O O . LEU A 1 348 ? -18.381 9.779 8.838 1.00 98.06 348 LEU A O 1
ATOM 2780 N N . TYR A 1 349 ? -16.818 8.161 8.614 1.00 96.25 349 TYR A N 1
ATOM 2781 C CA . TYR A 1 349 ? -16.115 8.724 7.461 1.00 96.25 349 TYR A CA 1
ATOM 2782 C C . TYR A 1 349 ? -15.688 7.607 6.507 1.00 96.25 349 TYR A C 1
ATOM 2784 O O . TYR A 1 349 ? -14.498 7.334 6.327 1.00 96.25 349 TYR A O 1
ATOM 2792 N N . ALA A 1 350 ? -16.670 6.932 5.915 1.00 96.12 350 ALA A N 1
ATOM 2793 C CA . ALA A 1 350 ? -16.429 5.697 5.181 1.00 96.12 350 ALA A CA 1
ATOM 2794 C C . ALA A 1 350 ? -15.555 5.894 3.929 1.00 96.12 350 ALA A C 1
ATOM 2796 O O . ALA A 1 350 ? -14.784 4.998 3.559 1.00 96.12 350 ALA A O 1
ATOM 2797 N N . GLY A 1 351 ? -15.627 7.055 3.270 1.00 94.69 351 GLY A N 1
ATOM 2798 C CA . GLY A 1 351 ? -14.933 7.303 2.014 1.00 94.69 351 GLY A CA 1
ATOM 2799 C C . GLY A 1 351 ? -15.388 6.308 0.954 1.00 94.69 351 GLY A C 1
ATOM 2800 O O . GLY A 1 351 ? -16.573 6.051 0.770 1.00 94.69 351 GLY A O 1
ATOM 2801 N N . ILE A 1 352 ? -14.416 5.684 0.293 1.00 95.69 352 ILE A N 1
ATOM 2802 C CA . ILE A 1 352 ? -14.665 4.578 -0.641 1.00 95.69 352 ILE A CA 1
ATOM 2803 C C . ILE A 1 352 ? -14.727 3.204 0.060 1.00 95.69 352 ILE A C 1
ATOM 2805 O O . ILE A 1 352 ? -14.685 2.168 -0.603 1.00 95.69 352 ILE A O 1
ATOM 2809 N N . GLY A 1 353 ? -14.739 3.188 1.395 1.00 96.44 353 GLY A N 1
ATOM 2810 C CA . GLY A 1 353 ? -14.700 1.991 2.234 1.00 96.44 353 GLY A CA 1
ATOM 2811 C C . GLY A 1 353 ? -13.349 1.707 2.874 1.00 96.44 353 GLY A C 1
ATOM 2812 O O . GLY A 1 353 ? -12.998 0.542 3.043 1.00 96.44 353 GLY A O 1
ATOM 2813 N N . TYR A 1 354 ? -12.575 2.742 3.217 1.00 95.25 354 TYR A N 1
ATOM 2814 C CA . TYR A 1 354 ? -11.209 2.571 3.728 1.00 95.25 354 TYR A CA 1
ATOM 2815 C C . TYR A 1 354 ? -11.129 1.651 4.945 1.00 95.25 354 TYR A C 1
ATOM 2817 O O . TYR A 1 354 ? -10.230 0.818 4.992 1.00 95.25 354 TYR A O 1
ATOM 2825 N N . PHE A 1 355 ? -12.059 1.799 5.891 1.00 96.69 355 PHE A N 1
ATOM 2826 C CA . PHE A 1 355 ? -12.132 0.992 7.112 1.00 96.69 355 PHE A CA 1
ATOM 2827 C C . PHE A 1 355 ? -13.385 0.119 7.153 1.00 96.69 355 PHE A C 1
ATOM 2829 O O . PHE A 1 355 ? -13.301 -1.031 7.576 1.00 96.69 355 PHE A O 1
ATOM 2836 N N . THR A 1 356 ? -14.499 0.598 6.587 1.00 98.12 356 THR A N 1
ATOM 2837 C CA . THR A 1 356 ? -15.703 -0.207 6.325 1.00 98.12 356 THR A CA 1
ATOM 2838 C C . THR A 1 356 ? -15.377 -1.578 5.709 1.00 98.12 356 THR A C 1
ATOM 2840 O O . THR A 1 356 ? -15.841 -2.597 6.217 1.00 98.12 356 THR A O 1
ATOM 2843 N N . LEU A 1 357 ? -14.555 -1.642 4.650 1.00 98.25 357 LEU A N 1
ATOM 2844 C CA . LEU A 1 357 ? -14.236 -2.917 3.993 1.00 98.25 357 LEU A CA 1
ATOM 2845 C C . LEU A 1 357 ? -13.343 -3.829 4.851 1.00 98.25 357 LEU A C 1
ATOM 2847 O O . LEU A 1 357 ? -13.700 -4.997 4.979 1.00 98.25 357 LEU A O 1
ATOM 2851 N N . PRO A 1 358 ? -12.238 -3.362 5.474 1.00 97.81 358 PRO A N 1
ATOM 2852 C CA . PRO A 1 358 ? -11.492 -4.170 6.441 1.00 97.81 358 PRO A CA 1
ATOM 2853 C C . PRO A 1 358 ? -12.352 -4.787 7.545 1.00 97.81 358 PRO A C 1
ATOM 2855 O O . PRO A 1 358 ? -12.220 -5.984 7.809 1.00 97.81 358 PRO A O 1
ATOM 2858 N N . PHE A 1 359 ? -13.270 -4.014 8.133 1.00 98.38 359 PHE A N 1
ATOM 2859 C CA . PHE A 1 359 ? -14.175 -4.520 9.164 1.00 98.38 359 PHE A CA 1
ATOM 2860 C C . PHE A 1 359 ? -15.110 -5.619 8.649 1.00 98.38 359 PHE A C 1
ATOM 2862 O O . PHE A 1 359 ? -15.353 -6.598 9.352 1.00 98.38 359 PHE A O 1
ATOM 2869 N N . LEU A 1 360 ? -15.630 -5.479 7.428 1.00 98.38 360 LEU A N 1
ATOM 2870 C CA . LEU A 1 360 ? -16.539 -6.457 6.825 1.00 98.38 360 LEU A CA 1
ATOM 2871 C C . LEU A 1 360 ? -15.813 -7.723 6.352 1.00 98.38 360 LEU A C 1
ATOM 2873 O O . LEU A 1 360 ? -16.256 -8.828 6.657 1.00 98.38 360 LEU A O 1
ATOM 2877 N N . VAL A 1 361 ? -14.707 -7.560 5.618 1.00 97.56 361 VAL A N 1
ATOM 2878 C CA . VAL A 1 361 ? -13.995 -8.655 4.938 1.00 97.56 361 VAL A CA 1
ATOM 2879 C C . VAL A 1 361 ? -13.191 -9.500 5.925 1.00 97.56 361 VAL A C 1
ATOM 2881 O O . VAL A 1 361 ? -13.320 -10.721 5.919 1.00 97.56 361 VAL A O 1
ATOM 2884 N N . HIS A 1 362 ? -12.375 -8.859 6.767 1.00 97.06 362 HIS A N 1
ATOM 2885 C CA . HIS A 1 362 ? -11.419 -9.552 7.645 1.00 97.06 362 HIS A CA 1
ATOM 2886 C C . HIS A 1 362 ? -11.840 -9.511 9.111 1.00 97.06 362 HIS A C 1
ATOM 2888 O O . HIS A 1 362 ? -11.733 -10.515 9.807 1.00 97.06 362 HIS A O 1
ATOM 2894 N N . GLY A 1 363 ? -12.392 -8.382 9.566 1.00 96.50 363 GLY A N 1
ATOM 2895 C CA . GLY A 1 363 ? -12.909 -8.251 10.930 1.00 96.50 363 GLY A CA 1
ATOM 2896 C C . GLY A 1 363 ? -14.217 -9.017 11.162 1.00 96.50 363 GLY A C 1
ATOM 2897 O O . GLY A 1 363 ? -14.626 -9.216 12.304 1.00 96.50 363 GLY A O 1
ATOM 2898 N N . HIS A 1 364 ? -14.887 -9.469 10.097 1.00 97.12 364 HIS A N 1
ATOM 2899 C CA . HIS A 1 364 ? -16.159 -10.197 10.144 1.00 97.12 364 HIS A CA 1
ATOM 2900 C C . HIS A 1 364 ? -17.292 -9.467 10.902 1.00 97.12 364 HIS A C 1
ATOM 2902 O O . HIS A 1 364 ? -18.220 -10.107 11.409 1.00 97.12 364 HIS A O 1
ATOM 2908 N N . ALA A 1 365 ? -17.264 -8.129 10.918 1.00 98.25 365 ALA A N 1
ATOM 2909 C CA . ALA A 1 365 ? -18.229 -7.252 11.587 1.00 98.25 365 ALA A CA 1
ATOM 2910 C C . ALA A 1 365 ? -19.675 -7.526 11.179 1.00 98.25 365 ALA A C 1
ATOM 2912 O O . ALA A 1 365 ? -20.006 -7.343 10.007 1.00 98.25 365 ALA A O 1
ATOM 2913 N N . ARG A 1 366 ? -20.542 -7.929 12.121 1.00 98.31 366 ARG A N 1
ATOM 2914 C CA . ARG A 1 366 ? -21.929 -8.364 11.847 1.00 98.31 366 ARG A CA 1
ATOM 2915 C C . ARG A 1 366 ? -22.688 -7.396 10.947 1.00 98.31 366 ARG A C 1
ATOM 2917 O O . ARG A 1 366 ? -23.375 -7.845 10.038 1.00 98.31 366 ARG A O 1
ATOM 2924 N N . HIS A 1 367 ? -22.578 -6.101 11.216 1.00 98.75 367 HIS A N 1
ATOM 2925 C CA . HIS A 1 367 ? -23.164 -5.070 10.371 1.00 98.75 367 HIS A CA 1
ATOM 2926 C C . HIS A 1 367 ? -22.350 -3.775 10.456 1.00 98.75 367 HIS A C 1
ATOM 2928 O O . HIS A 1 367 ? -21.908 -3.409 11.547 1.00 98.75 367 HIS A O 1
ATOM 2934 N N . VAL A 1 368 ? -22.181 -3.062 9.338 1.00 98.81 368 VAL A N 1
ATOM 2935 C CA . VAL A 1 368 ? -21.502 -1.755 9.304 1.00 98.81 368 VAL A CA 1
ATOM 2936 C C . VAL A 1 368 ? -22.417 -0.662 8.747 1.00 98.81 368 VAL A C 1
ATOM 2938 O O . VAL A 1 368 ? -22.858 -0.726 7.603 1.00 98.81 368 VAL A O 1
ATOM 2941 N N . TYR A 1 369 ? -22.656 0.381 9.537 1.00 98.75 369 TYR A N 1
ATOM 2942 C CA . TYR A 1 369 ? -23.270 1.627 9.085 1.00 98.75 369 TYR A CA 1
ATOM 2943 C C . TYR A 1 369 ? -22.173 2.558 8.575 1.00 98.75 369 TYR A C 1
ATOM 2945 O O . TYR A 1 369 ? -21.363 3.053 9.356 1.00 98.75 369 TYR A O 1
ATOM 2953 N N . ALA A 1 370 ? -22.138 2.787 7.268 1.00 98.50 370 ALA A N 1
ATOM 2954 C CA . ALA A 1 370 ? -21.116 3.582 6.603 1.00 98.50 370 ALA A CA 1
ATOM 2955 C C . ALA A 1 370 ? -21.662 4.975 6.259 1.00 98.50 370 ALA A C 1
ATOM 2957 O O . ALA A 1 370 ? -22.504 5.118 5.367 1.00 98.50 370 ALA A O 1
ATOM 2958 N N . CYS A 1 371 ? -21.188 5.998 6.971 1.00 97.94 371 CYS A N 1
ATOM 2959 C CA . CYS A 1 371 ? -21.539 7.395 6.728 1.00 97.94 371 CYS A CA 1
ATOM 2960 C C . CYS A 1 371 ? -20.562 8.009 5.724 1.00 97.94 371 CYS A C 1
ATOM 2962 O O . CYS A 1 371 ? -19.353 8.026 5.954 1.00 97.94 371 CYS A O 1
ATOM 2964 N N . GLU A 1 372 ? -21.083 8.531 4.617 1.00 95.56 372 GLU A N 1
ATOM 2965 C CA . GLU A 1 372 ? -20.280 9.217 3.606 1.00 95.56 372 GLU A CA 1
ATOM 2966 C C . GLU A 1 372 ? -21.124 10.290 2.922 1.00 95.56 372 GLU A C 1
ATOM 2968 O O . GLU A 1 372 ? -22.176 10.002 2.361 1.00 95.56 372 GLU A O 1
ATOM 2973 N N . TRP A 1 373 ? -20.669 11.539 2.960 1.00 93.38 373 TRP A N 1
ATOM 2974 C CA . TRP A 1 373 ? -21.422 12.672 2.421 1.00 93.38 373 TRP A CA 1
ATOM 2975 C C . TRP A 1 373 ? -21.124 12.978 0.946 1.00 93.38 373 TRP A C 1
ATOM 2977 O O . TRP A 1 373 ? -21.949 13.605 0.281 1.00 93.38 373 TRP A O 1
ATOM 2987 N N . ASN A 1 374 ? -19.980 12.528 0.418 1.00 90.69 374 ASN A N 1
ATOM 2988 C CA . ASN A 1 374 ? -19.573 12.732 -0.962 1.00 90.69 374 ASN A CA 1
ATOM 2989 C C . ASN A 1 374 ? -20.234 11.649 -1.835 1.00 90.69 374 ASN A C 1
ATOM 2991 O O . ASN A 1 374 ? -19.911 10.463 -1.700 1.00 90.69 374 ASN A O 1
ATOM 2995 N N . PRO A 1 375 ? -21.130 12.028 -2.764 1.00 93.38 375 PRO A N 1
ATOM 2996 C CA . PRO A 1 375 ? -21.836 11.070 -3.609 1.00 93.38 375 PRO A CA 1
ATOM 2997 C C . PRO A 1 375 ? -20.901 10.246 -4.504 1.00 93.38 375 PRO A C 1
ATOM 2999 O O . PRO A 1 375 ? -21.198 9.080 -4.763 1.00 93.38 375 PRO A O 1
ATOM 3002 N N . ASP A 1 376 ? -19.766 10.800 -4.937 1.00 92.62 376 ASP A N 1
ATOM 3003 C CA . ASP A 1 376 ? -18.792 10.080 -5.761 1.00 92.62 376 ASP A CA 1
ATOM 3004 C C . ASP A 1 376 ? -18.032 9.020 -4.942 1.00 92.62 376 ASP A C 1
ATOM 3006 O O . ASP A 1 376 ? -17.838 7.892 -5.401 1.00 92.62 376 ASP A O 1
ATOM 3010 N N . SER A 1 377 ? -17.646 9.351 -3.703 1.00 93.88 377 SER A N 1
ATOM 3011 C CA . SER A 1 377 ? -17.060 8.379 -2.765 1.00 93.88 377 SER A CA 1
ATOM 3012 C C . SER A 1 377 ? -18.056 7.277 -2.415 1.00 93.88 377 SER A C 1
ATOM 3014 O O . SER A 1 377 ? -17.686 6.107 -2.364 1.00 93.88 377 SER A O 1
ATOM 3016 N N . MET A 1 378 ? -19.330 7.635 -2.241 1.00 95.69 378 MET A N 1
ATOM 3017 C CA . MET A 1 378 ? -20.403 6.681 -1.974 1.00 95.69 378 MET A CA 1
ATOM 3018 C C . MET A 1 378 ? -20.629 5.721 -3.151 1.00 95.69 378 MET A C 1
ATOM 3020 O O . MET A 1 378 ? -20.838 4.526 -2.949 1.00 95.69 378 MET A O 1
ATOM 3024 N N . GLU A 1 379 ? -20.563 6.211 -4.390 1.00 96.56 379 GLU A N 1
ATOM 3025 C CA . GLU A 1 379 ? -20.613 5.354 -5.580 1.00 96.56 379 GLU A CA 1
ATOM 3026 C C . GLU A 1 379 ? -19.426 4.382 -5.624 1.00 96.56 379 GLU A C 1
ATOM 3028 O O . GLU A 1 379 ? -19.603 3.186 -5.866 1.00 96.56 379 GLU A O 1
ATOM 3033 N N . ALA A 1 380 ? -18.219 4.862 -5.320 1.00 96.56 380 ALA A N 1
ATOM 3034 C CA . ALA A 1 380 ? -17.046 4.003 -5.206 1.00 96.56 380 ALA A CA 1
ATOM 3035 C C . ALA A 1 380 ? -17.205 2.951 -4.090 1.00 96.56 380 ALA A C 1
ATOM 3037 O O . ALA A 1 380 ? -16.933 1.774 -4.319 1.00 96.56 380 ALA A O 1
ATOM 3038 N N . LEU A 1 381 ? -17.718 3.333 -2.916 1.00 97.88 381 LEU A N 1
ATOM 3039 C CA . LEU A 1 381 ? -18.004 2.411 -1.814 1.00 97.88 381 LEU A CA 1
ATOM 3040 C C . LEU A 1 381 ? -18.986 1.305 -2.227 1.00 97.88 381 LEU A C 1
ATOM 3042 O O . LEU A 1 381 ? -18.711 0.133 -1.975 1.00 97.88 381 LEU A O 1
ATOM 3046 N N . ARG A 1 382 ? -20.084 1.643 -2.919 1.00 98.25 382 ARG A N 1
ATOM 3047 C CA . ARG A 1 382 ? -21.044 0.648 -3.440 1.00 98.25 382 ARG A CA 1
ATOM 3048 C C . ARG A 1 382 ? -20.370 -0.375 -4.346 1.00 98.25 382 ARG A C 1
ATOM 3050 O O . ARG A 1 382 ? -20.537 -1.577 -4.148 1.00 98.25 382 ARG A O 1
ATOM 3057 N N . ARG A 1 383 ? -19.563 0.092 -5.302 1.00 97.56 383 ARG A N 1
ATOM 3058 C CA . ARG A 1 383 ? -18.803 -0.790 -6.202 1.00 97.56 383 ARG A CA 1
ATOM 3059 C C . ARG A 1 383 ? -17.839 -1.682 -5.437 1.00 97.56 383 ARG A C 1
ATOM 3061 O O . ARG A 1 383 ? -17.687 -2.850 -5.782 1.00 97.56 383 ARG A O 1
ATOM 3068 N N . ASN A 1 384 ? -17.209 -1.154 -4.394 1.00 98.06 384 ASN A N 1
ATOM 3069 C CA . ASN A 1 384 ? -16.238 -1.906 -3.611 1.00 98.06 384 ASN A CA 1
ATOM 3070 C C . ASN A 1 384 ? -16.904 -2.988 -2.764 1.00 98.06 384 ASN A C 1
ATOM 3072 O O . ASN A 1 384 ? -16.397 -4.106 -2.716 1.00 98.06 384 ASN A O 1
ATOM 3076 N N . LEU A 1 385 ? -18.059 -2.707 -2.161 1.00 98.56 385 LEU A N 1
ATOM 3077 C CA . LEU A 1 385 ? -18.848 -3.713 -1.444 1.00 98.56 385 LEU A CA 1
ATOM 3078 C C . LEU A 1 385 ? -19.247 -4.867 -2.375 1.00 98.56 385 LEU A C 1
ATOM 3080 O O . LEU A 1 385 ? -18.994 -6.030 -2.060 1.00 98.56 385 LEU A O 1
ATOM 3084 N N . GLN A 1 386 ? -19.738 -4.545 -3.575 1.00 97.94 386 GLN A N 1
ATOM 3085 C CA . GLN A 1 386 ? -20.078 -5.541 -4.597 1.00 97.94 386 GLN A CA 1
ATOM 3086 C C . GLN A 1 386 ? -18.852 -6.334 -5.077 1.00 97.94 386 GLN A C 1
ATOM 3088 O O . GLN A 1 386 ? -18.893 -7.560 -5.168 1.00 97.94 386 GLN A O 1
ATOM 3093 N N . ALA A 1 387 ? -17.732 -5.659 -5.354 1.00 97.38 387 ALA A N 1
ATOM 3094 C CA . ALA A 1 387 ? -16.509 -6.296 -5.843 1.00 97.38 387 ALA A CA 1
ATOM 3095 C C . ALA A 1 387 ? -15.888 -7.269 -4.823 1.00 97.38 387 ALA A C 1
ATOM 3097 O O . ALA A 1 387 ? -15.198 -8.217 -5.222 1.00 97.38 387 ALA A O 1
ATOM 3098 N N . ASN A 1 388 ? -16.127 -7.038 -3.530 1.00 98.19 388 ASN A N 1
ATOM 3099 C CA . ASN A 1 388 ? -15.703 -7.907 -2.432 1.00 98.19 388 ASN A CA 1
ATOM 3100 C C . ASN A 1 388 ? -16.777 -8.912 -1.994 1.00 98.19 388 ASN A C 1
ATOM 3102 O O . ASN A 1 388 ? -16.541 -9.632 -1.031 1.00 98.19 388 ASN A O 1
ATOM 3106 N N . HIS A 1 389 ? -17.902 -9.005 -2.711 1.00 97.81 389 HIS A N 1
ATOM 3107 C CA . HIS A 1 389 ? -18.977 -9.961 -2.431 1.00 97.81 389 HIS A CA 1
ATOM 3108 C C . HIS A 1 389 ? -19.543 -9.833 -1.007 1.00 97.81 389 HIS A C 1
ATOM 3110 O O . HIS A 1 389 ? -19.772 -10.837 -0.340 1.00 97.81 389 HIS A O 1
ATOM 3116 N N . ILE A 1 390 ? -19.733 -8.599 -0.531 1.00 98.31 390 ILE A N 1
ATOM 3117 C CA . ILE A 1 390 ? -20.396 -8.353 0.751 1.00 98.31 390 ILE A CA 1
ATOM 3118 C C . ILE A 1 390 ? -21.912 -8.381 0.549 1.00 98.31 390 ILE A C 1
ATOM 3120 O O . ILE A 1 390 ? -22.430 -7.640 -0.286 1.00 98.31 390 ILE A O 1
ATOM 3124 N N . ASP A 1 391 ? -22.606 -9.200 1.337 1.00 97.62 391 ASP A N 1
ATOM 3125 C CA . ASP A 1 391 ? -24.068 -9.284 1.326 1.00 97.62 391 ASP A CA 1
ATOM 3126 C C . ASP A 1 391 ? -24.714 -7.959 1.776 1.00 97.62 391 ASP A C 1
ATOM 3128 O O . ASP A 1 391 ? -24.231 -7.289 2.691 1.00 97.62 391 ASP A O 1
ATOM 3132 N N . GLU A 1 392 ? -25.814 -7.556 1.132 1.00 96.88 392 GLU A N 1
ATOM 3133 C CA . GLU A 1 392 ? -26.445 -6.245 1.368 1.00 96.88 392 GLU A CA 1
ATOM 3134 C C . GLU A 1 392 ? -27.022 -6.083 2.786 1.00 96.88 392 GLU A C 1
ATOM 3136 O O . GLU A 1 392 ? -27.174 -4.963 3.265 1.00 96.88 392 GLU A O 1
ATOM 3141 N N . ASP A 1 393 ? -27.308 -7.177 3.495 1.00 97.62 393 ASP A N 1
AT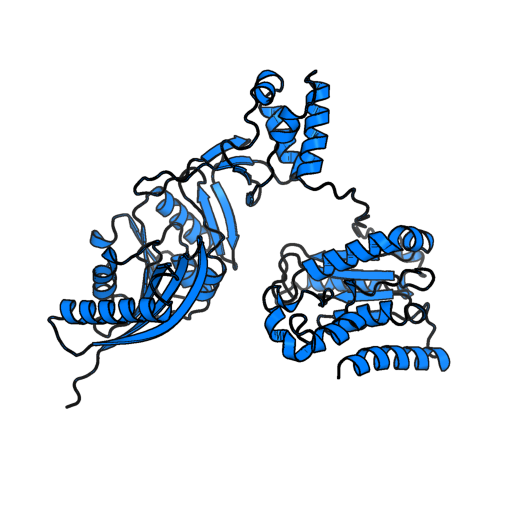OM 3142 C CA . ASP A 1 393 ? -27.778 -7.165 4.886 1.00 97.62 393 ASP A CA 1
ATOM 3143 C C . ASP A 1 393 ? -26.652 -6.907 5.905 1.00 97.62 393 ASP A C 1
ATOM 3145 O O . ASP A 1 393 ? -26.912 -6.650 7.086 1.00 97.62 393 ASP A O 1
ATOM 3149 N N . ARG A 1 394 ? -25.390 -6.927 5.459 1.00 98.19 394 ARG A N 1
ATOM 3150 C CA . ARG A 1 394 ? -24.198 -6.674 6.279 1.00 98.19 394 ARG A CA 1
ATOM 3151 C C . ARG A 1 394 ? -23.822 -5.201 6.368 1.00 98.19 394 ARG A C 1
ATOM 3153 O O . ARG A 1 394 ? -22.913 -4.867 7.129 1.00 98.19 394 ARG A O 1
ATOM 3160 N N . TYR A 1 395 ? -24.472 -4.311 5.624 1.00 98.62 395 TYR A N 1
ATOM 3161 C CA . TYR A 1 395 ? -24.151 -2.889 5.682 1.00 98.62 395 TYR A CA 1
ATOM 3162 C C . TYR A 1 395 ? -25.359 -1.982 5.464 1.00 98.62 395 TYR A C 1
ATOM 3164 O O . TYR A 1 395 ? -26.334 -2.341 4.815 1.00 98.62 395 TYR A O 1
ATOM 3172 N N . THR A 1 396 ? -25.260 -0.755 5.968 1.00 98.69 396 THR A N 1
ATOM 3173 C CA . THR A 1 396 ? -26.197 0.331 5.674 1.00 98.69 396 THR A CA 1
ATOM 3174 C C . THR A 1 396 ? -25.406 1.541 5.202 1.00 98.69 396 THR A C 1
ATOM 3176 O O . THR A 1 396 ? -24.509 2.012 5.898 1.00 98.69 396 THR A O 1
ATOM 3179 N N . LEU A 1 397 ? -25.740 2.062 4.021 1.00 98.56 397 LEU A N 1
ATOM 3180 C CA . LEU A 1 397 ? -25.078 3.231 3.443 1.00 98.56 397 LEU A CA 1
ATOM 3181 C C . LEU A 1 397 ? -25.857 4.507 3.759 1.00 98.56 397 LEU A C 1
ATOM 3183 O O . LEU A 1 397 ? -27.011 4.652 3.355 1.00 98.56 397 LEU A O 1
ATOM 3187 N N . LEU A 1 398 ? -25.209 5.450 4.437 1.00 97.88 398 LEU A N 1
ATOM 3188 C CA . LEU A 1 398 ? -25.810 6.701 4.890 1.00 97.88 398 LEU A CA 1
ATOM 3189 C C . LEU A 1 398 ? -25.194 7.873 4.117 1.00 97.88 398 LEU A C 1
ATOM 3191 O O . LEU A 1 398 ? -24.134 8.387 4.470 1.00 97.88 398 LEU A O 1
ATOM 3195 N N . LEU A 1 399 ? -25.857 8.264 3.021 1.00 96.00 399 LEU A N 1
ATOM 3196 C CA . LEU A 1 399 ? -25.416 9.359 2.151 1.00 96.00 399 LEU A CA 1
ATOM 3197 C C . LEU A 1 399 ? -25.919 10.705 2.674 1.00 96.00 399 LEU A C 1
ATOM 3199 O O . LEU A 1 399 ? -27.048 11.077 2.344 1.00 96.00 399 LEU A O 1
ATOM 3203 N N . ARG A 1 400 ? -25.108 11.396 3.489 1.00 91.50 400 ARG A N 1
ATOM 3204 C CA . ARG A 1 400 ? -25.260 12.789 3.980 1.00 91.50 400 ARG A CA 1
ATOM 3205 C C . ARG A 1 400 ? -24.227 13.057 5.081 1.00 91.50 400 ARG A C 1
ATOM 3207 O O . ARG A 1 400 ? -23.445 12.180 5.430 1.00 91.50 400 ARG A O 1
ATOM 3214 N N . ASP A 1 401 ? -24.251 14.267 5.638 1.00 91.19 401 ASP A N 1
ATOM 3215 C CA . ASP A 1 401 ? -23.545 14.589 6.880 1.00 91.19 401 ASP A CA 1
ATOM 3216 C C . ASP A 1 401 ? -23.889 13.566 7.983 1.00 91.19 401 ASP A C 1
ATOM 3218 O O . ASP A 1 401 ? -25.063 13.267 8.255 1.00 91.19 401 ASP A O 1
ATOM 3222 N N . ASN A 1 402 ? -22.849 13.018 8.610 1.00 94.62 402 ASN A N 1
ATOM 3223 C CA . ASN A 1 402 ? -22.973 12.037 9.679 1.00 94.62 402 ASN A CA 1
ATOM 3224 C C . ASN A 1 402 ? -23.625 12.639 10.939 1.00 94.62 402 ASN A C 1
ATOM 3226 O O . ASN A 1 402 ? -24.300 11.919 11.668 1.00 94.62 402 ASN A O 1
ATOM 3230 N N . GLN A 1 403 ? -23.560 13.958 11.146 1.00 92.44 403 GLN A N 1
ATOM 3231 C CA . GLN A 1 403 ? -24.234 14.627 12.262 1.00 92.44 403 GLN A CA 1
ATOM 3232 C C . GLN A 1 403 ? -25.762 14.533 12.166 1.00 92.44 403 GLN A C 1
ATOM 3234 O O . GLN A 1 403 ? -26.449 14.629 13.182 1.00 92.44 403 GLN A O 1
ATOM 3239 N N . LEU A 1 404 ? -26.287 14.331 10.952 1.00 91.81 404 LEU A N 1
ATOM 3240 C CA . LEU A 1 404 ? -27.718 14.211 10.676 1.00 91.81 404 LEU A CA 1
ATOM 3241 C C . LEU A 1 404 ? -28.181 12.761 10.528 1.00 91.81 404 LEU A C 1
ATOM 3243 O O . LEU A 1 404 ? -29.353 12.471 10.751 1.00 91.81 404 LEU A O 1
ATOM 3247 N N . THR A 1 405 ? -27.293 11.871 10.082 1.00 92.44 405 THR A N 1
ATOM 3248 C CA . THR A 1 405 ? -27.669 10.517 9.645 1.00 92.44 405 THR A CA 1
ATOM 3249 C C . THR A 1 405 ? -27.124 9.396 10.511 1.00 92.44 405 THR A C 1
ATOM 3251 O 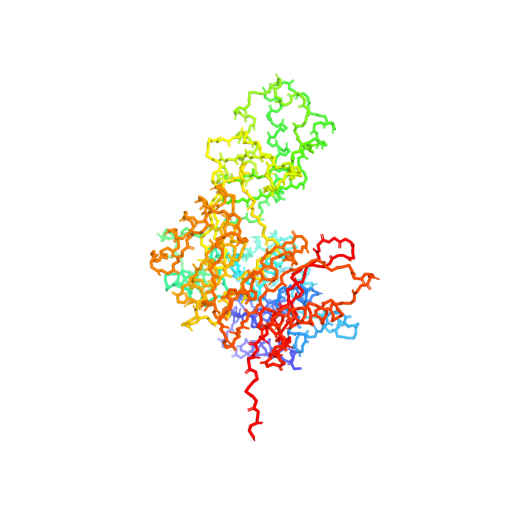O . THR A 1 405 ? -27.639 8.283 10.424 1.00 92.44 405 THR A O 1
ATOM 3254 N N . CYS A 1 406 ? -26.123 9.668 11.350 1.00 95.62 406 CYS A N 1
ATOM 3255 C CA . CYS A 1 406 ? -25.547 8.661 12.226 1.00 95.62 406 CYS A CA 1
ATOM 3256 C C . CYS A 1 406 ? -26.624 8.069 13.158 1.00 95.62 406 CYS A C 1
ATOM 3258 O O . CYS A 1 406 ? -27.350 8.824 13.815 1.00 95.62 406 CYS A O 1
ATOM 3260 N N . PRO A 1 407 ? -26.739 6.732 13.236 1.00 96.62 407 PRO A N 1
ATOM 3261 C CA . PRO A 1 407 ? -27.685 6.087 14.132 1.00 96.62 407 PRO A CA 1
ATOM 3262 C C . PRO A 1 407 ? -27.261 6.247 15.597 1.00 96.62 407 PRO A C 1
ATOM 3264 O O . PRO A 1 407 ? -26.085 6.411 15.909 1.00 96.62 407 PRO A O 1
ATOM 3267 N N . VAL A 1 408 ? -28.230 6.174 16.510 1.00 96.81 408 VAL A N 1
ATOM 3268 C CA . VAL A 1 408 ? -28.036 6.407 17.950 1.00 96.81 408 VAL A CA 1
ATOM 3269 C C . VAL A 1 408 ? -28.231 5.105 18.720 1.00 96.81 408 VAL A C 1
ATOM 3271 O O . VAL A 1 408 ? -29.212 4.400 18.493 1.00 96.81 408 VAL A O 1
ATOM 3274 N N . GLY A 1 409 ? -27.334 4.803 19.660 1.00 96.81 409 GLY A N 1
ATOM 3275 C CA . GLY A 1 409 ? -27.517 3.721 20.628 1.00 96.81 409 GLY A CA 1
ATOM 3276 C C . GLY A 1 409 ? -27.326 2.300 20.095 1.00 96.81 409 GLY A C 1
ATOM 3277 O O . GLY A 1 409 ? -27.733 1.358 20.774 1.00 96.81 409 GLY A O 1
ATOM 3278 N N . ILE A 1 410 ? -26.751 2.119 18.902 1.00 97.75 410 ILE A N 1
ATOM 3279 C CA . ILE A 1 410 ? -26.676 0.805 18.241 1.00 97.75 410 ILE A CA 1
ATOM 3280 C C . ILE A 1 410 ? -25.262 0.230 18.137 1.00 97.75 410 ILE A C 1
ATOM 3282 O O . ILE A 1 410 ? -25.108 -0.986 18.018 1.00 97.75 410 ILE A O 1
ATOM 3286 N N . ALA A 1 411 ? -24.237 1.079 18.165 1.00 98.38 411 ALA A N 1
ATOM 3287 C CA . ALA A 1 411 ? -22.878 0.695 17.830 1.00 98.38 411 ALA A CA 1
ATOM 3288 C C . ALA A 1 411 ? -22.187 0.010 19.013 1.00 98.38 411 ALA A C 1
ATOM 3290 O O . ALA A 1 411 ? -22.160 0.533 20.126 1.00 98.38 411 ALA A O 1
ATOM 3291 N N . ASP A 1 412 ? -21.583 -1.147 18.759 1.00 98.62 412 ASP A N 1
ATOM 3292 C CA . ASP A 1 412 ? -20.575 -1.726 19.648 1.00 98.62 412 ASP A CA 1
ATOM 3293 C C . ASP A 1 412 ? -19.219 -1.023 19.441 1.00 98.62 412 ASP A C 1
ATOM 3295 O O . ASP A 1 412 ? -18.385 -0.976 20.349 1.00 98.62 412 ASP A O 1
ATOM 3299 N N . ARG A 1 413 ? -19.011 -0.445 18.247 1.00 98.56 413 ARG A N 1
ATOM 3300 C CA . ARG A 1 413 ? -17.774 0.226 17.844 1.00 98.56 413 ARG A CA 1
ATOM 3301 C C . ARG A 1 413 ? -18.027 1.392 16.890 1.00 98.56 413 ARG A C 1
ATOM 3303 O O . ARG A 1 413 ? -18.813 1.274 15.953 1.00 98.56 413 ARG A O 1
ATOM 3310 N N . CYS A 1 414 ? -17.294 2.483 17.075 1.00 98.62 414 CYS A N 1
ATOM 3311 C CA . CYS A 1 414 ? -17.288 3.636 16.179 1.00 98.62 414 CYS A CA 1
ATOM 3312 C C . CYS A 1 414 ? -15.895 3.848 15.571 1.00 98.62 414 CYS A C 1
ATOM 3314 O O . CYS A 1 414 ? -14.892 3.848 16.282 1.00 98.62 414 CYS A O 1
ATOM 3316 N N . ASN A 1 415 ? -15.831 4.081 14.263 1.00 98.56 415 ASN A N 1
ATOM 3317 C CA . ASN A 1 415 ? -14.605 4.454 13.562 1.00 98.56 415 ASN A CA 1
ATOM 3318 C C . ASN A 1 415 ? -14.657 5.923 13.124 1.00 98.56 415 ASN A C 1
ATOM 3320 O O . ASN A 1 415 ? -15.612 6.353 12.474 1.00 98.56 415 ASN A O 1
ATOM 3324 N N . LEU A 1 416 ? -13.622 6.692 13.471 1.00 98.00 416 LEU A N 1
ATOM 3325 C CA . LEU A 1 416 ? -13.509 8.124 13.198 1.00 98.00 416 LEU A CA 1
ATOM 3326 C C . LEU A 1 416 ? -12.275 8.411 12.336 1.00 98.00 416 LEU A C 1
ATOM 3328 O O . LEU A 1 416 ? -11.326 9.067 12.765 1.00 98.00 416 LEU A O 1
ATOM 3332 N N . GLY A 1 417 ? -12.308 7.917 11.098 1.00 94.50 417 GLY A N 1
ATOM 3333 C CA . GLY A 1 417 ? -11.215 7.971 10.122 1.00 94.50 417 GLY A CA 1
ATOM 3334 C C . GLY A 1 417 ? -10.940 9.323 9.443 1.00 94.50 417 GLY A C 1
ATOM 3335 O O . GLY A 1 417 ? -10.506 9.318 8.291 1.00 94.50 417 GLY A O 1
ATOM 3336 N N . LEU A 1 418 ? -11.182 10.470 10.095 1.00 92.38 418 LEU A N 1
ATOM 3337 C CA . LEU A 1 418 ? -10.966 11.804 9.505 1.00 92.38 418 LEU A CA 1
ATOM 3338 C C . LEU A 1 418 ? -9.684 12.476 10.019 1.00 92.38 418 LEU A C 1
ATOM 3340 O O . LEU A 1 418 ? -9.422 12.510 11.217 1.00 92.38 418 LEU A O 1
ATOM 3344 N N . ILE A 1 419 ? -8.920 13.080 9.103 1.00 90.81 419 ILE A N 1
ATOM 3345 C CA . ILE A 1 419 ? -7.745 13.914 9.399 1.00 90.81 419 ILE A CA 1
ATOM 3346 C C . ILE A 1 419 ? -7.912 15.322 8.793 1.00 90.81 419 ILE A C 1
ATOM 3348 O O . ILE A 1 419 ? -8.492 15.442 7.712 1.00 90.81 419 ILE A O 1
ATOM 3352 N N . PRO A 1 420 ? -7.389 16.389 9.433 1.00 90.25 420 PRO A N 1
ATOM 3353 C CA . PRO A 1 420 ? -6.483 16.370 10.589 1.00 90.25 420 PRO A CA 1
ATOM 3354 C C . PRO A 1 420 ? -7.150 16.095 11.945 1.00 90.25 420 PRO A C 1
ATOM 3356 O O . PRO A 1 420 ? -6.443 15.717 12.872 1.00 90.25 420 PRO A O 1
ATOM 3359 N N . SER A 1 421 ? -8.471 16.248 12.073 1.00 92.81 421 SER A N 1
ATOM 3360 C CA . SER A 1 421 ? -9.205 15.938 13.306 1.00 92.81 421 SER A CA 1
ATOM 3361 C C . SER A 1 421 ? -10.656 15.555 13.012 1.00 92.81 421 SER A C 1
ATOM 3363 O O . SER A 1 421 ? -11.268 16.089 12.087 1.00 92.81 421 SER A O 1
ATOM 3365 N N . SER A 1 422 ? -11.200 14.654 13.831 1.00 95.06 422 SER A N 1
ATOM 3366 C CA . SER A 1 422 ? -12.607 14.224 13.853 1.00 95.06 422 SER A CA 1
ATOM 3367 C C . SER A 1 422 ? -13.396 14.800 15.041 1.00 95.06 422 SER A C 1
ATOM 3369 O O . SER A 1 422 ? -14.530 14.396 15.292 1.00 95.06 422 SER A O 1
ATOM 3371 N N . GLU A 1 423 ? -12.810 15.752 15.771 1.00 94.88 423 GLU A N 1
ATOM 3372 C CA . GLU A 1 423 ? -13.309 16.268 17.053 1.00 94.88 423 GLU A CA 1
ATOM 3373 C C . GLU A 1 423 ? -14.756 16.761 17.034 1.00 94.88 423 GLU A C 1
ATOM 3375 O O . GLU A 1 423 ? -15.525 16.471 17.951 1.00 94.88 423 GLU A O 1
ATOM 3380 N N . ALA A 1 424 ? -15.168 17.425 15.954 1.00 91.00 424 ALA A N 1
ATOM 3381 C CA . ALA A 1 424 ? -16.541 17.896 15.790 1.00 91.00 424 ALA A CA 1
ATOM 3382 C C . ALA A 1 424 ? -17.583 16.758 15.829 1.00 91.00 424 ALA A C 1
ATOM 3384 O O . ALA A 1 424 ? -18.733 16.983 16.195 1.00 91.00 424 ALA A O 1
ATOM 3385 N N . CYS A 1 425 ? -17.189 15.531 15.475 1.00 95.31 425 CYS A N 1
ATOM 3386 C CA . CYS A 1 425 ? -18.067 14.361 15.438 1.00 95.31 425 CYS A CA 1
ATOM 3387 C C . CYS A 1 425 ? -17.872 13.414 16.629 1.00 95.31 425 CYS A C 1
ATOM 3389 O O . CYS A 1 425 ? 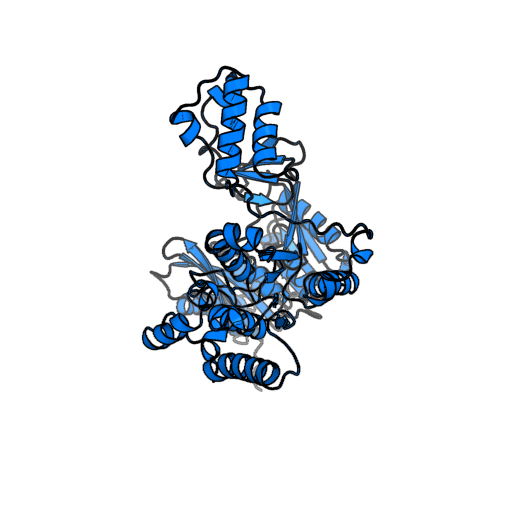-18.545 12.387 16.704 1.00 95.31 425 CYS A O 1
ATOM 3391 N N . TRP A 1 426 ? -17.027 13.754 17.607 1.00 97.31 426 TRP A N 1
ATOM 3392 C CA . TRP A 1 426 ? -16.913 12.975 18.844 1.00 97.31 426 TRP A CA 1
ATOM 3393 C C . TRP A 1 426 ? -18.252 12.833 19.590 1.00 97.31 426 TRP A C 1
ATOM 3395 O O . TRP A 1 426 ? -18.599 11.706 19.946 1.00 97.31 426 TRP A O 1
ATOM 3405 N N . PRO A 1 427 ? -19.082 13.891 19.751 1.00 95.94 427 PRO A N 1
ATOM 3406 C CA . PRO A 1 427 ? -20.398 13.737 20.376 1.00 95.94 427 PRO A CA 1
ATOM 3407 C C . PRO A 1 427 ? -21.331 12.812 19.583 1.00 95.94 427 PRO A C 1
ATOM 3409 O O . PRO A 1 427 ? -22.164 12.124 20.167 1.00 95.94 427 PRO A O 1
ATOM 3412 N N . VAL A 1 428 ? -21.203 12.793 18.250 1.00 96.75 428 VAL A N 1
ATOM 3413 C CA . VAL A 1 428 ? -21.975 11.905 17.368 1.00 96.75 428 VAL A CA 1
ATOM 3414 C C . VAL A 1 428 ? -21.568 10.452 17.597 1.00 96.75 428 VAL A C 1
ATOM 3416 O O . VAL A 1 428 ? -22.438 9.604 17.768 1.00 96.75 428 VAL A O 1
ATOM 3419 N N . ALA A 1 429 ? -20.264 10.173 17.665 1.00 97.88 429 ALA A N 1
ATOM 3420 C CA . ALA A 1 429 ? -19.753 8.834 17.941 1.00 97.88 429 ALA A CA 1
ATOM 3421 C C . ALA A 1 429 ? -20.183 8.321 19.320 1.00 97.88 429 ALA A C 1
ATOM 3423 O O . ALA A 1 429 ? -20.624 7.180 19.421 1.00 97.88 429 ALA A O 1
ATOM 3424 N N . CYS A 1 430 ? -20.122 9.162 20.359 1.00 96.69 430 CYS A N 1
ATOM 3425 C CA . CYS A 1 430 ? -20.590 8.789 21.695 1.00 96.69 430 CYS A CA 1
ATOM 3426 C C . CYS A 1 430 ? -22.095 8.477 21.710 1.00 96.69 430 CYS A C 1
ATOM 3428 O O . CYS A 1 430 ? -22.496 7.481 22.300 1.00 96.69 430 CYS A O 1
ATOM 3430 N N . ARG A 1 431 ? -22.932 9.264 21.012 1.00 96.44 431 ARG A N 1
ATOM 3431 C CA . ARG A 1 431 ? -24.371 8.960 20.871 1.00 96.44 431 ARG A CA 1
ATOM 3432 C C . ARG A 1 431 ? -24.637 7.680 20.082 1.00 96.44 431 ARG A C 1
ATOM 3434 O O . ARG A 1 431 ? -25.653 7.030 20.311 1.00 96.44 431 ARG A O 1
ATOM 3441 N N . ALA A 1 432 ? -23.771 7.335 19.135 1.00 98.06 432 ALA A N 1
ATOM 3442 C CA . ALA A 1 432 ? -23.926 6.133 18.327 1.00 98.06 432 ALA A CA 1
ATOM 3443 C C . ALA A 1 432 ? -23.696 4.850 19.128 1.00 98.06 432 ALA A C 1
ATOM 3445 O O . ALA A 1 432 ? -24.338 3.837 18.839 1.00 98.06 432 ALA A O 1
ATOM 3446 N N . LEU A 1 433 ? -22.821 4.897 20.138 1.00 97.88 433 LEU A N 1
ATOM 3447 C CA . LEU A 1 433 ? -22.528 3.760 21.004 1.00 97.88 433 LEU A CA 1
ATOM 3448 C C . LEU A 1 433 ? -23.752 3.306 21.800 1.00 97.88 433 LEU A C 1
ATOM 3450 O O . LEU A 1 433 ? -24.599 4.100 22.207 1.00 97.88 433 LEU A O 1
ATOM 3454 N N . GLN A 1 434 ? -23.823 2.002 22.053 1.00 95.56 434 GLN A N 1
ATOM 3455 C CA . GLN A 1 434 ? -24.816 1.423 22.952 1.00 95.56 434 GLN A CA 1
ATOM 3456 C C . GLN A 1 434 ? -24.674 1.984 24.374 1.00 95.56 434 GLN A C 1
ATOM 3458 O O . GLN A 1 434 ? -23.590 2.355 24.819 1.00 95.56 434 GLN A O 1
ATOM 3463 N N . ALA A 1 435 ? -25.760 1.942 25.150 1.00 91.19 435 ALA A N 1
ATOM 3464 C CA . ALA A 1 435 ? -25.775 2.419 26.539 1.00 91.19 435 ALA A CA 1
ATOM 3465 C C . ALA A 1 435 ? -24.801 1.673 27.476 1.00 91.19 435 ALA A C 1
ATOM 3467 O O . ALA A 1 435 ? -24.520 2.136 28.574 1.00 91.19 435 ALA A O 1
ATOM 3468 N N . LYS A 1 436 ? -24.285 0.505 27.077 1.00 92.12 436 LYS A N 1
ATOM 3469 C CA . LYS A 1 436 ? -23.235 -0.214 27.819 1.00 92.12 436 LYS A CA 1
ATOM 3470 C C . LYS A 1 436 ? -21.830 0.379 27.601 1.00 92.12 436 LYS A C 1
ATOM 3472 O O . LYS A 1 436 ? -20.892 -0.024 28.286 1.00 92.12 436 LYS A O 1
ATOM 3477 N N . GLY A 1 437 ? -21.691 1.319 26.666 1.00 94.75 437 GLY A N 1
ATOM 3478 C CA . GLY A 1 437 ? -20.424 1.758 26.096 1.00 94.75 437 GLY A CA 1
ATOM 3479 C C . GLY A 1 437 ? -20.043 0.942 24.858 1.00 94.75 437 GLY A C 1
ATOM 3480 O O . GLY A 1 437 ? -20.878 0.270 24.248 1.00 94.75 437 GLY A O 1
ATOM 3481 N N . GLY A 1 438 ? -18.771 1.011 24.486 1.00 97.31 438 GLY A N 1
ATOM 3482 C CA . GLY A 1 438 ? -18.217 0.362 23.304 1.00 97.31 438 GLY A CA 1
ATOM 3483 C C . GLY A 1 438 ? -16.844 0.924 22.956 1.00 97.31 438 GLY A C 1
ATOM 3484 O O . GLY A 1 438 ? -16.230 1.624 23.763 1.00 97.31 438 GLY A O 1
ATOM 3485 N N . ARG A 1 439 ? -16.350 0.606 21.760 1.00 98.50 439 ARG A N 1
ATOM 3486 C CA . ARG A 1 439 ? -15.010 1.016 21.322 1.00 98.50 439 ARG A CA 1
ATOM 3487 C C . ARG A 1 439 ? -15.029 2.193 20.359 1.00 98.50 439 ARG A C 1
ATOM 3489 O O . ARG A 1 439 ? -15.943 2.310 19.546 1.00 98.50 439 ARG A O 1
ATOM 3496 N N . LEU A 1 440 ? -13.999 3.035 20.402 1.00 98.69 440 LEU A N 1
ATOM 3497 C CA . LEU A 1 440 ? -13.764 4.068 19.392 1.00 98.69 440 LEU A CA 1
ATOM 3498 C C . LEU A 1 440 ? -12.355 3.970 18.817 1.00 98.69 440 LEU A C 1
ATOM 3500 O O . LEU A 1 440 ? -11.403 3.786 19.564 1.00 98.69 440 LEU A O 1
ATOM 3504 N N . HIS A 1 441 ? -12.233 4.186 17.510 1.00 98.50 441 HIS A N 1
ATOM 3505 C CA . HIS A 1 441 ? -10.956 4.383 16.821 1.00 98.50 441 HIS A CA 1
ATOM 3506 C C . HIS A 1 441 ? -10.878 5.829 16.342 1.00 98.50 441 HIS A C 1
ATOM 3508 O O . HIS A 1 441 ? -11.569 6.208 15.391 1.00 98.50 441 HIS A O 1
ATOM 3514 N N . VAL A 1 442 ? -10.095 6.665 17.028 1.00 98.56 442 VAL A N 1
ATOM 3515 C CA . VAL A 1 442 ? -10.046 8.111 16.768 1.00 98.56 442 VAL A CA 1
ATOM 3516 C C . VAL A 1 442 ? -8.766 8.472 16.031 1.00 98.56 442 VAL A C 1
ATOM 3518 O O . VAL A 1 442 ? -7.680 8.419 16.603 1.00 98.56 442 VAL A O 1
ATOM 3521 N N . HIS A 1 443 ? -8.897 8.881 14.767 1.00 97.62 443 HIS A N 1
ATOM 3522 C CA . HIS A 1 443 ? -7.773 9.366 13.969 1.00 97.62 443 HIS A CA 1
ATOM 3523 C C . HIS A 1 443 ? -7.532 10.860 14.219 1.00 97.62 443 HIS A C 1
ATOM 3525 O O . HIS A 1 443 ? -8.478 11.641 14.363 1.00 97.62 443 HIS A O 1
ATOM 3531 N N . GLY A 1 444 ? -6.262 11.267 14.201 1.00 96.31 444 GLY A N 1
ATOM 3532 C CA . GLY A 1 444 ? -5.879 12.674 14.281 1.00 96.31 444 GLY A CA 1
ATOM 3533 C C . GLY A 1 444 ? -4.441 12.942 13.850 1.00 96.31 444 GLY A C 1
ATOM 3534 O O . GLY A 1 444 ? -3.632 12.028 13.696 1.00 96.31 444 GLY A O 1
ATOM 3535 N N . VAL A 1 445 ? -4.126 14.215 13.619 1.00 95.75 445 VAL A N 1
ATOM 3536 C CA . VAL A 1 445 ? -2.767 14.691 13.338 1.00 95.75 445 VAL A CA 1
ATOM 3537 C C . VAL A 1 445 ? -2.233 15.439 14.555 1.00 95.75 445 VAL A C 1
ATOM 3539 O O . VAL A 1 445 ? -2.845 16.404 15.005 1.00 95.75 445 VAL A O 1
ATOM 3542 N N . VAL A 1 446 ? -1.071 15.017 15.050 1.00 95.31 446 VAL A N 1
ATOM 3543 C CA . VAL A 1 446 ? -0.423 15.552 16.252 1.00 95.31 446 VAL A CA 1
ATOM 3544 C C . VAL A 1 446 ? 0.825 16.333 15.880 1.00 95.31 446 VAL A C 1
ATOM 3546 O O . VAL A 1 446 ? 1.672 15.846 15.129 1.00 95.31 446 VAL A O 1
ATOM 3549 N N . ASN A 1 447 ? 0.953 17.541 16.428 1.00 94.38 447 ASN A N 1
ATOM 3550 C CA . ASN A 1 447 ? 2.169 18.335 16.333 1.00 94.38 447 ASN A CA 1
ATOM 3551 C C . ASN A 1 447 ? 3.148 17.927 17.432 1.00 94.38 447 ASN A C 1
ATOM 3553 O O . ASN A 1 447 ? 3.027 18.362 18.574 1.00 94.38 447 ASN A O 1
ATOM 3557 N N . THR A 1 448 ? 4.166 17.153 17.064 1.00 92.00 448 THR A N 1
ATOM 3558 C CA . THR A 1 448 ? 5.127 16.547 17.998 1.00 92.00 448 THR A CA 1
ATOM 3559 C C . THR A 1 448 ? 6.064 17.565 18.659 1.00 92.00 448 THR A C 1
ATOM 3561 O O . THR A 1 448 ? 6.916 17.184 19.455 1.00 92.00 448 THR A O 1
ATOM 3564 N N . LYS A 1 449 ? 5.985 18.855 18.290 1.00 93.19 449 LYS A N 1
ATOM 3565 C CA . LYS A 1 449 ? 6.654 19.951 19.015 1.00 93.19 449 LYS A CA 1
ATOM 3566 C C . LYS A 1 449 ? 5.813 20.516 20.156 1.00 93.19 449 LYS A C 1
ATOM 3568 O O . LYS A 1 449 ? 6.377 21.161 21.032 1.00 93.19 449 LYS A O 1
ATOM 3573 N N . GLN A 1 450 ? 4.495 20.366 20.076 1.00 91.06 450 GLN A N 1
ATOM 3574 C CA . GLN A 1 450 ? 3.546 20.928 21.035 1.00 91.06 450 GLN A CA 1
ATOM 3575 C C . GLN A 1 450 ? 3.096 19.862 22.025 1.00 91.06 450 GLN A C 1
ATOM 3577 O O . GLN A 1 450 ? 3.171 20.105 23.223 1.00 91.06 450 GLN A O 1
ATOM 3582 N N . ASP A 1 451 ? 2.740 18.680 21.521 1.00 91.25 451 ASP A N 1
ATOM 3583 C CA . ASP A 1 451 ? 2.225 17.578 22.325 1.00 91.25 451 ASP A CA 1
ATOM 3584 C C . ASP A 1 451 ? 2.993 16.287 22.035 1.00 91.25 451 ASP A C 1
ATOM 3586 O O . ASP A 1 451 ? 3.337 15.978 20.887 1.00 91.25 451 ASP A O 1
ATOM 3590 N N . THR A 1 452 ? 3.238 15.497 23.080 1.00 95.50 452 THR A N 1
ATOM 3591 C CA . THR A 1 452 ? 3.633 14.096 22.911 1.00 95.50 452 THR A CA 1
ATOM 3592 C C . THR A 1 452 ? 2.438 13.261 22.446 1.00 95.50 452 THR A C 1
ATOM 3594 O O . THR A 1 452 ? 1.280 13.660 22.593 1.00 95.50 452 THR A O 1
ATOM 3597 N N . HIS A 1 453 ? 2.704 12.074 21.887 1.00 96.69 453 HIS A N 1
ATOM 3598 C CA . HIS A 1 453 ? 1.638 11.136 21.511 1.00 96.69 453 HIS A CA 1
ATOM 3599 C C . HIS A 1 453 ? 0.755 10.793 22.719 1.00 96.69 453 HIS A C 1
ATOM 3601 O O . HIS A 1 453 ? -0.464 10.871 22.599 1.00 96.69 453 HIS A O 1
ATOM 3607 N N . ASP A 1 454 ? 1.370 10.549 23.883 1.00 96.69 454 ASP A N 1
ATOM 3608 C CA . ASP A 1 454 ? 0.674 10.242 25.139 1.00 96.69 454 ASP A CA 1
ATOM 3609 C C . ASP A 1 454 ? -0.229 11.392 25.608 1.00 96.69 454 ASP A C 1
ATOM 3611 O O . ASP A 1 454 ? -1.383 11.171 25.976 1.00 96.69 454 ASP A O 1
ATOM 3615 N N . GLN A 1 455 ? 0.273 12.633 25.565 1.00 97.38 455 GLN A N 1
ATOM 3616 C CA . GLN A 1 455 ? -0.492 13.823 25.954 1.00 97.38 455 GLN A CA 1
ATOM 3617 C C . GLN A 1 455 ? -1.723 14.005 25.069 1.00 97.38 455 GLN A C 1
ATOM 3619 O O . GLN A 1 455 ? -2.820 14.253 25.575 1.00 97.38 455 GLN A O 1
ATOM 3624 N N . TRP A 1 456 ? -1.554 13.847 23.755 1.00 97.19 456 TRP A N 1
ATOM 3625 C CA . TRP A 1 456 ? -2.665 13.928 22.819 1.00 97.19 456 TRP A CA 1
ATOM 3626 C C . TRP A 1 456 ? -3.681 12.805 23.056 1.00 97.19 456 TRP A C 1
ATOM 3628 O O . TRP A 1 456 ? -4.872 13.087 23.184 1.00 97.19 456 TRP A O 1
ATOM 3638 N N . SER A 1 457 ? -3.237 11.548 23.184 1.00 97.75 457 SER A N 1
ATOM 3639 C CA . SER A 1 457 ? -4.146 10.416 23.404 1.00 97.75 457 SER A CA 1
ATOM 3640 C C . SER A 1 457 ? -4.916 10.532 24.719 1.00 97.75 457 SER A C 1
ATOM 3642 O O . SER A 1 457 ? -6.115 10.256 24.752 1.00 97.75 457 SER A O 1
ATOM 3644 N N . GLU A 1 458 ? -4.268 11.009 25.784 1.00 98.19 458 GLU A N 1
ATOM 3645 C CA . GLU A 1 458 ? -4.907 11.204 27.086 1.00 98.19 458 GLU A CA 1
ATOM 3646 C C . GLU A 1 458 ? -5.924 12.353 27.051 1.00 98.19 458 GLU A C 1
ATOM 3648 O O . GLU A 1 458 ? -7.003 12.246 27.637 1.00 98.19 458 GLU A O 1
ATOM 3653 N N . ASN A 1 459 ? -5.644 13.420 26.292 1.00 97.38 459 ASN A N 1
ATOM 3654 C CA . ASN A 1 459 ? -6.611 14.488 26.046 1.00 97.38 459 ASN A CA 1
ATOM 3655 C C . ASN A 1 459 ? -7.857 13.961 25.317 1.00 97.38 459 ASN A C 1
ATOM 3657 O O . ASN A 1 459 ? -8.980 14.225 25.754 1.00 97.38 459 ASN A O 1
ATOM 3661 N N . VAL A 1 460 ? -7.672 13.174 24.250 1.00 98.12 460 VAL A N 1
ATOM 3662 C CA . VAL A 1 460 ? -8.784 12.553 23.514 1.00 98.12 460 VAL A CA 1
ATOM 3663 C C . VAL A 1 460 ? -9.596 11.648 24.445 1.00 98.12 460 VAL A C 1
ATOM 3665 O O . VAL A 1 460 ? -10.815 11.799 24.525 1.00 98.12 460 VAL A O 1
ATOM 3668 N N . ARG A 1 461 ? -8.936 10.764 25.206 1.00 98.31 461 ARG A N 1
ATOM 3669 C CA . ARG A 1 461 ? -9.580 9.865 26.177 1.00 98.31 461 ARG A CA 1
ATOM 3670 C C . ARG A 1 461 ? -10.424 10.638 27.192 1.00 98.31 461 ARG A C 1
ATOM 3672 O O . ARG A 1 461 ? -11.604 10.327 27.359 1.00 98.31 461 ARG A O 1
ATOM 3679 N N . TYR A 1 462 ? -9.848 11.660 27.831 1.00 97.25 462 TYR A N 1
ATOM 3680 C CA . TYR A 1 462 ? -10.527 12.488 28.832 1.00 97.25 462 TYR A CA 1
ATOM 3681 C C . TYR A 1 462 ? -11.756 13.203 28.257 1.00 97.25 462 TYR A C 1
ATOM 3683 O O . TYR A 1 462 ? -12.828 13.222 28.868 1.00 97.25 462 TYR A O 1
ATOM 3691 N N . ARG A 1 463 ? -11.627 13.776 27.058 1.00 97.44 463 ARG A N 1
ATOM 3692 C CA . ARG A 1 463 ? -12.723 14.502 26.407 1.00 97.44 463 ARG A CA 1
ATOM 3693 C C . ARG A 1 463 ? -13.841 13.578 25.945 1.00 97.44 463 ARG A C 1
ATOM 3695 O O . ARG A 1 463 ? -15.004 13.921 26.131 1.00 97.44 463 ARG A O 1
ATOM 3702 N N . ILE A 1 464 ? -13.513 12.405 25.406 1.00 97.56 464 ILE A N 1
ATOM 3703 C CA . ILE A 1 464 ? -14.498 11.376 25.051 1.00 97.56 464 ILE A CA 1
ATOM 3704 C C . ILE A 1 464 ? -15.235 10.868 26.296 1.00 97.56 464 ILE A C 1
ATOM 3706 O O . ILE A 1 464 ? -16.459 10.753 26.267 1.00 97.56 464 ILE A O 1
ATOM 3710 N N . GLU A 1 465 ? -14.524 10.632 27.405 1.00 95.62 465 GLU A N 1
ATOM 3711 C CA . GLU A 1 465 ? -15.140 10.256 28.684 1.00 95.62 465 GLU A CA 1
ATOM 3712 C C . GLU A 1 465 ? -16.131 11.320 29.167 1.00 95.62 465 GLU A C 1
ATOM 3714 O O . GLU A 1 465 ? -17.262 10.997 29.527 1.00 95.62 465 GLU A O 1
ATOM 3719 N N . THR A 1 466 ? -15.718 12.588 29.123 1.00 93.44 466 THR A N 1
ATOM 3720 C CA . THR A 1 466 ? -16.543 13.728 29.544 1.00 93.44 466 THR A CA 1
ATOM 3721 C C . THR A 1 466 ? -17.791 13.843 28.673 1.00 93.44 466 THR A C 1
ATOM 3723 O O . THR A 1 466 ? -18.901 13.868 29.195 1.00 93.44 466 THR A O 1
ATOM 3726 N N . LEU A 1 467 ? -17.631 13.793 27.346 1.00 94.38 467 LEU A N 1
ATOM 3727 C CA . LEU A 1 467 ? -18.748 13.815 26.401 1.00 94.38 467 LEU A CA 1
ATOM 3728 C C . LEU A 1 467 ? -19.733 12.668 26.641 1.00 94.38 467 LEU A C 1
ATOM 3730 O O . LEU A 1 467 ? -20.942 12.880 26.583 1.00 94.38 467 LEU A O 1
ATOM 3734 N N . MET A 1 468 ? -19.233 11.460 26.915 1.00 92.31 468 MET A N 1
ATOM 3735 C CA . MET A 1 468 ? -20.091 10.311 27.200 1.00 92.31 468 MET A CA 1
ATOM 3736 C C . MET A 1 468 ? -20.903 10.521 28.484 1.00 92.31 468 MET A C 1
ATOM 3738 O O . MET A 1 468 ? -22.100 10.235 28.505 1.00 92.31 468 MET A O 1
ATOM 3742 N N . ARG A 1 469 ? -20.288 11.068 29.540 1.00 90.12 469 ARG A N 1
ATOM 3743 C CA . ARG A 1 469 ? -21.000 11.415 30.781 1.00 90.12 469 ARG A CA 1
ATOM 3744 C C . ARG A 1 469 ? -22.044 12.501 30.540 1.00 90.12 469 ARG A C 1
ATOM 3746 O O . ARG A 1 469 ? -23.179 12.337 30.974 1.00 90.12 469 ARG A O 1
ATOM 3753 N N . ASP A 1 470 ? -21.709 13.553 29.800 1.00 88.62 470 ASP A N 1
ATOM 3754 C CA . ASP A 1 470 ? -22.621 14.666 29.507 1.00 88.62 470 ASP A CA 1
ATOM 3755 C C . ASP A 1 470 ? -23.853 14.216 28.707 1.00 88.62 470 ASP A C 1
ATOM 3757 O O . ASP A 1 470 ? -24.982 14.588 29.033 1.00 88.62 470 ASP A O 1
ATOM 3761 N N . ILE A 1 471 ? -23.658 13.358 27.697 1.00 87.88 471 ILE A N 1
ATOM 3762 C CA . ILE A 1 471 ? -24.748 12.765 26.900 1.00 87.88 471 ILE A CA 1
ATOM 3763 C C . ILE A 1 471 ? -25.705 11.951 27.782 1.00 87.88 471 ILE A C 1
ATOM 3765 O O . ILE A 1 471 ? -26.906 11.920 27.521 1.00 87.88 471 ILE A O 1
ATOM 3769 N N . HIS A 1 472 ? -25.189 11.333 28.844 1.00 83.94 472 HIS A N 1
ATOM 3770 C CA . HIS A 1 472 ? -25.959 10.576 29.828 1.00 83.94 472 HIS A CA 1
ATOM 3771 C C . HIS A 1 472 ? -26.223 11.371 31.118 1.00 83.94 472 HIS A C 1
ATOM 3773 O O . HIS A 1 472 ? -26.263 10.803 32.208 1.00 83.94 472 HIS A O 1
ATOM 3779 N N . HIS A 1 473 ? -26.432 12.686 30.992 1.00 80.81 473 HIS A N 1
ATOM 3780 C CA . HIS A 1 473 ? -26.861 13.582 32.074 1.00 80.81 473 HIS A CA 1
ATOM 3781 C C . HIS A 1 473 ? -25.916 13.650 33.287 1.00 80.81 473 HIS A C 1
ATOM 3783 O O . HIS A 1 473 ? -26.357 13.854 34.417 1.00 80.81 473 HIS A O 1
ATOM 3789 N N . GLY A 1 474 ? -24.611 13.507 33.064 1.00 63.19 474 GLY A N 1
ATOM 3790 C CA . GLY A 1 474 ? -23.593 13.638 34.106 1.00 63.19 474 GLY A CA 1
ATOM 3791 C C . GLY A 1 474 ? -23.516 12.443 35.057 1.00 63.19 474 GLY A C 1
ATOM 3792 O O . GLY A 1 474 ? -22.878 12.541 36.105 1.00 63.19 474 GLY A O 1
ATOM 3793 N N . GLU A 1 475 ? -24.137 11.308 34.716 1.00 65.44 475 GLU A N 1
ATOM 3794 C CA . GLU A 1 475 ? -23.910 10.062 35.443 1.00 65.44 475 GLU A CA 1
ATOM 3795 C C . GLU A 1 475 ? -22.407 9.732 35.423 1.00 65.44 475 GLU A C 1
ATOM 3797 O O . GLU A 1 475 ? -21.828 9.473 34.366 1.00 65.44 475 GLU A O 1
ATOM 3802 N N . ASN A 1 476 ? -21.766 9.671 36.596 1.00 65.69 476 ASN A N 1
ATOM 3803 C CA . ASN A 1 476 ? -20.349 9.295 36.756 1.00 65.69 476 ASN A CA 1
ATOM 3804 C C . ASN A 1 476 ? -20.088 7.794 36.492 1.00 65.69 476 ASN A C 1
ATOM 3806 O O . ASN A 1 476 ? -19.119 7.205 36.966 1.00 65.69 476 ASN A O 1
ATOM 3810 N N . ASN A 1 477 ? -20.963 7.178 35.705 1.00 85.94 477 ASN A N 1
ATOM 3811 C CA . ASN A 1 477 ? -21.052 5.752 35.464 1.00 85.94 477 ASN A CA 1
ATOM 3812 C C . ASN A 1 477 ? -20.300 5.343 34.197 1.00 85.94 477 ASN A C 1
ATOM 3814 O O . ASN A 1 477 ? -20.546 4.257 33.701 1.00 85.94 477 ASN A O 1
ATOM 3818 N N . TYR A 1 478 ? -19.423 6.177 33.632 1.00 91.38 478 TYR A N 1
ATOM 3819 C CA . TYR A 1 478 ? -18.620 5.805 32.463 1.00 91.38 478 TYR A CA 1
ATOM 3820 C C . TYR A 1 478 ? -17.135 6.031 32.700 1.00 91.38 478 TYR A C 1
ATOM 3822 O O . TYR A 1 478 ? -16.725 7.079 33.215 1.00 91.38 478 TYR A O 1
ATOM 3830 N N . LYS A 1 479 ? -16.344 5.046 32.276 1.00 94.62 479 LYS A N 1
ATOM 3831 C CA . LYS A 1 479 ? -14.884 5.077 32.260 1.00 94.62 479 LYS A CA 1
ATOM 3832 C C . LYS A 1 479 ? -14.390 4.852 30.840 1.00 94.62 479 LYS A C 1
ATOM 3834 O O . LYS A 1 479 ? -14.868 3.941 30.166 1.00 94.62 479 LYS A O 1
ATOM 3839 N N . CYS A 1 480 ? -13.447 5.679 30.410 1.00 97.19 480 CYS A N 1
ATOM 3840 C CA . CYS A 1 480 ? -12.758 5.558 29.135 1.00 97.19 480 CYS A CA 1
ATOM 3841 C C . CYS A 1 480 ? -11.311 5.139 29.381 1.00 97.19 480 CYS A C 1
ATOM 3843 O O . CYS A 1 480 ? -10.585 5.827 30.105 1.00 97.19 480 CYS A O 1
ATOM 3845 N N . GLU A 1 481 ? -10.889 4.043 28.765 1.00 98.12 481 GLU A N 1
ATOM 3846 C CA . GLU A 1 481 ? -9.521 3.530 28.820 1.00 98.12 481 GLU A CA 1
ATOM 3847 C C . GLU A 1 481 ? -8.893 3.580 27.425 1.00 98.12 481 GLU A C 1
ATOM 3849 O O . GLU A 1 481 ? -9.573 3.337 26.429 1.00 98.12 481 GLU A O 1
ATOM 3854 N N . ILE A 1 482 ? -7.602 3.903 27.352 1.00 98.62 482 ILE A N 1
ATOM 3855 C CA . ILE A 1 482 ? -6.824 3.765 26.117 1.00 98.62 482 ILE A CA 1
ATOM 3856 C C . ILE A 1 482 ? -6.397 2.301 26.018 1.00 98.62 482 ILE A C 1
ATOM 3858 O O . ILE A 1 482 ? -5.629 1.831 26.855 1.00 98.62 482 ILE A O 1
ATOM 3862 N N . GLU A 1 483 ? -6.899 1.584 25.014 1.00 97.88 483 GLU A N 1
ATOM 3863 C CA . GLU A 1 483 ? -6.470 0.211 24.722 1.00 97.88 483 GLU A CA 1
ATOM 3864 C C . GLU A 1 483 ? -5.151 0.214 23.935 1.00 97.88 483 GLU A C 1
ATOM 3866 O O . GLU A 1 483 ? -4.284 -0.624 24.182 1.00 97.88 483 GLU A O 1
ATOM 3871 N N . HIS A 1 484 ? -4.988 1.153 22.994 1.00 97.75 484 HIS A N 1
ATOM 3872 C CA . HIS A 1 484 ? -3.813 1.237 22.122 1.00 97.75 484 HIS A CA 1
ATOM 3873 C C . HIS A 1 484 ? -3.637 2.636 21.517 1.00 97.75 484 HIS A C 1
ATOM 3875 O O . HIS A 1 484 ? -4.614 3.348 21.279 1.00 97.75 484 HIS A O 1
ATOM 3881 N N . VAL A 1 485 ? -2.392 3.016 21.221 1.00 97.88 485 VAL A N 1
ATOM 3882 C CA . VAL A 1 485 ? -2.055 4.218 20.442 1.00 97.88 485 VAL A CA 1
ATOM 3883 C C . VAL A 1 485 ? -1.174 3.799 19.273 1.00 97.88 485 VAL A C 1
ATOM 3885 O O . VAL A 1 485 ? -0.045 3.347 19.460 1.00 97.88 485 VAL A O 1
ATOM 3888 N N . GLU A 1 486 ? -1.683 3.964 18.056 1.00 96.81 486 GLU A N 1
ATOM 3889 C CA . GLU A 1 486 ? -0.988 3.602 16.826 1.00 96.81 486 GLU A CA 1
ATOM 3890 C C . GLU A 1 486 ? -0.425 4.841 16.131 1.00 96.81 486 GLU A C 1
ATOM 3892 O O . GLU A 1 486 ? -1.152 5.783 15.802 1.00 96.81 486 GLU A O 1
ATOM 3897 N N . ARG A 1 487 ? 0.876 4.821 15.826 1.00 95.62 487 ARG A N 1
ATOM 3898 C CA . ARG A 1 487 ? 1.508 5.831 14.975 1.00 95.62 487 ARG A CA 1
ATOM 3899 C C . ARG A 1 487 ? 1.492 5.364 13.523 1.00 95.62 487 ARG A C 1
ATOM 3901 O O . ARG A 1 487 ? 2.426 4.717 13.061 1.00 95.62 487 ARG A O 1
ATOM 3908 N N . VAL A 1 488 ? 0.474 5.787 12.777 1.00 92.88 488 VAL A N 1
ATOM 3909 C CA . VAL A 1 488 ? 0.244 5.338 11.395 1.00 92.88 488 VAL A CA 1
ATOM 3910 C C . VAL A 1 488 ? 1.380 5.749 10.460 1.00 92.88 488 VAL A C 1
ATOM 3912 O O . VAL A 1 488 ? 1.929 4.917 9.739 1.00 92.88 488 VAL A O 1
ATOM 3915 N N . LYS A 1 489 ? 1.717 7.047 10.422 1.00 88.69 489 LYS A N 1
ATOM 3916 C CA . LYS A 1 489 ? 2.775 7.589 9.551 1.00 88.69 489 LYS A CA 1
ATOM 3917 C C . LYS A 1 489 ? 3.155 9.030 9.911 1.00 88.69 489 LYS A C 1
ATOM 3919 O O . LYS A 1 489 ? 2.327 9.755 10.468 1.00 88.69 489 LYS A O 1
ATOM 3924 N N . PRO A 1 490 ? 4.336 9.512 9.480 1.00 90.19 490 PRO A N 1
ATOM 3925 C CA . PRO A 1 490 ? 4.593 10.947 9.418 1.00 90.19 490 PRO A CA 1
ATOM 3926 C C . PRO A 1 490 ? 3.628 11.622 8.427 1.00 90.19 490 PRO A C 1
ATOM 3928 O O . PRO A 1 490 ? 3.509 11.209 7.270 1.00 90.19 490 PRO A O 1
ATOM 3931 N N . TYR A 1 491 ? 2.944 12.673 8.875 1.00 84.44 491 TYR A N 1
ATOM 3932 C CA . TYR A 1 491 ? 2.046 13.500 8.062 1.00 84.44 491 TYR A CA 1
ATOM 3933 C C . TYR A 1 491 ? 2.767 14.716 7.456 1.00 84.44 491 TYR A C 1
ATOM 3935 O O . TYR A 1 491 ? 2.444 15.164 6.357 1.00 84.44 491 TYR A O 1
ATOM 3943 N N . GLY A 1 492 ? 3.788 15.224 8.144 1.00 85.62 492 GLY A N 1
ATOM 3944 C CA . GLY A 1 492 ? 4.607 16.353 7.715 1.00 85.62 492 GLY A CA 1
ATOM 3945 C C . GLY A 1 492 ? 5.761 16.599 8.690 1.00 85.62 492 GLY A C 1
ATOM 3946 O O . GLY A 1 492 ? 5.928 15.839 9.644 1.00 85.62 492 GLY A O 1
ATOM 3947 N N . PRO A 1 493 ? 6.580 17.643 8.480 1.00 85.19 493 PRO A N 1
ATOM 3948 C CA . PRO A 1 493 ? 7.628 18.002 9.430 1.00 85.19 493 PRO A CA 1
ATOM 3949 C C . PRO A 1 493 ? 7.035 18.232 10.825 1.00 85.19 493 PRO A C 1
ATOM 3951 O O . PRO A 1 493 ? 6.248 19.156 11.010 1.00 85.19 493 PRO A O 1
ATOM 3954 N N . HIS A 1 494 ? 7.421 17.393 11.792 1.00 91.38 494 HIS A N 1
ATOM 3955 C CA . HIS A 1 494 ? 6.897 17.407 13.167 1.00 91.38 494 HIS A CA 1
ATOM 3956 C C . HIS A 1 494 ? 5.382 17.166 13.290 1.00 91.38 494 HIS A C 1
ATOM 3958 O O . HIS A 1 494 ? 4.781 17.539 14.293 1.00 91.38 494 HIS A O 1
ATOM 3964 N N . LEU A 1 495 ? 4.757 16.570 12.273 1.00 93.00 495 LEU A N 1
ATOM 3965 C CA . LEU A 1 495 ? 3.348 16.196 12.289 1.00 93.00 495 LEU A CA 1
ATOM 3966 C C . LEU A 1 495 ? 3.243 14.687 12.102 1.00 93.00 495 LEU A C 1
ATOM 3968 O O . LEU A 1 495 ? 3.690 14.171 11.076 1.00 93.00 495 LEU A O 1
ATOM 3972 N N . ASP A 1 496 ? 2.615 13.999 13.046 1.00 94.81 496 ASP A N 1
ATOM 3973 C CA . ASP A 1 496 ? 2.349 12.562 12.973 1.00 94.81 496 ASP A CA 1
ATOM 3974 C C . ASP A 1 496 ? 0.846 12.301 12.864 1.00 94.81 496 ASP A C 1
ATOM 3976 O O . ASP A 1 496 ? 0.049 12.948 13.534 1.00 94.81 496 ASP A O 1
ATOM 3980 N N . HIS A 1 497 ? 0.448 11.352 12.016 1.00 95.12 497 HIS A N 1
ATOM 3981 C CA . HIS A 1 497 ? -0.910 10.805 12.023 1.00 95.12 497 HIS A CA 1
ATOM 3982 C C . HIS A 1 497 ? -0.963 9.669 13.049 1.00 95.12 497 HIS A C 1
ATOM 3984 O O . HIS A 1 497 ? -0.253 8.673 12.893 1.00 95.12 497 HIS A O 1
ATOM 3990 N N . LEU A 1 498 ? -1.808 9.831 14.069 1.00 96.81 498 LEU A N 1
ATOM 3991 C CA . LEU A 1 498 ? -2.080 8.839 15.105 1.00 96.81 498 LEU A CA 1
ATOM 3992 C C . LEU A 1 498 ? -3.508 8.289 15.025 1.00 96.81 498 LEU A C 1
ATOM 3994 O O . LEU A 1 498 ? -4.414 8.937 14.487 1.00 96.81 498 LEU A O 1
ATOM 3998 N N . VAL A 1 499 ? -3.697 7.114 15.618 1.00 97.94 499 VAL A N 1
ATOM 3999 C CA . VAL A 1 499 ? -5.000 6.552 15.980 1.00 97.94 499 VAL A CA 1
ATOM 4000 C C . VAL A 1 499 ? -4.961 6.169 17.450 1.00 97.94 499 VAL A C 1
ATOM 4002 O O . VAL A 1 499 ? -4.026 5.499 17.877 1.00 97.94 499 VAL A O 1
ATOM 4005 N N . VAL A 1 500 ? -5.953 6.599 18.225 1.00 98.44 500 VAL A N 1
ATOM 4006 C CA . VAL A 1 500 ? -6.150 6.119 19.596 1.00 98.44 500 VAL A CA 1
ATOM 4007 C C . VAL A 1 500 ? -7.369 5.205 19.638 1.00 98.44 500 VAL A C 1
ATOM 4009 O O . VAL A 1 500 ? -8.461 5.589 19.207 1.00 98.44 500 VAL A O 1
ATOM 4012 N N . ASP A 1 501 ? -7.158 3.994 20.144 1.00 98.56 501 ASP A N 1
ATOM 4013 C CA . ASP A 1 501 ? -8.202 3.009 20.379 1.00 98.56 501 ASP A CA 1
ATOM 4014 C C . ASP A 1 501 ? -8.680 3.151 21.825 1.00 98.56 501 ASP A C 1
ATOM 4016 O O . ASP A 1 501 ? -7.900 3.030 22.773 1.00 98.56 501 ASP A O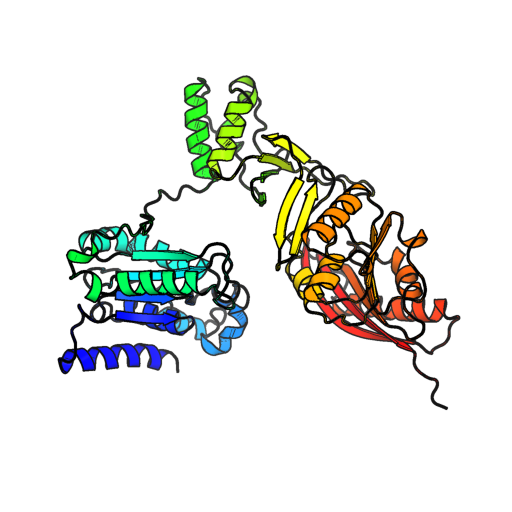 1
ATOM 4020 N N . LEU A 1 502 ? -9.966 3.438 21.989 1.00 98.69 502 LEU A N 1
ATOM 4021 C CA . LEU A 1 502 ? -10.592 3.708 23.277 1.00 98.69 502 LEU A CA 1
ATOM 4022 C C . LEU A 1 502 ? -11.637 2.649 23.598 1.00 98.69 502 LEU A C 1
ATOM 4024 O O . LEU A 1 502 ? -12.437 2.290 22.732 1.00 98.69 502 LEU A O 1
ATOM 4028 N N . LEU A 1 503 ? -11.700 2.241 24.862 1.00 98.31 503 LEU A N 1
ATOM 4029 C CA . LEU A 1 503 ? -12.774 1.428 25.416 1.00 98.31 503 LEU A CA 1
ATOM 4030 C C . LEU A 1 503 ? -13.580 2.254 26.421 1.00 98.31 503 LEU A C 1
ATOM 4032 O O . LEU A 1 503 ? -13.086 2.612 27.490 1.00 98.31 503 LEU A O 1
ATOM 4036 N N . LEU A 1 504 ? -14.842 2.524 26.092 1.00 96.38 504 LEU A N 1
ATOM 4037 C CA . LEU A 1 504 ? -15.822 3.082 27.018 1.00 96.38 504 LEU A CA 1
ATOM 4038 C C . LEU A 1 504 ? -16.606 1.954 27.680 1.00 96.38 504 LEU A C 1
ATOM 4040 O O . LEU A 1 504 ? -17.249 1.156 26.999 1.00 96.38 504 LEU A O 1
ATOM 4044 N N . THR A 1 505 ? -16.614 1.931 29.009 1.00 94.88 505 THR A N 1
ATOM 4045 C CA . THR A 1 505 ? -17.399 0.980 29.804 1.00 94.88 505 THR A CA 1
ATOM 4046 C C . THR A 1 505 ? -18.342 1.710 30.740 1.00 94.88 505 THR A C 1
ATOM 4048 O O . THR A 1 505 ? -17.961 2.690 31.387 1.00 94.88 505 THR A O 1
ATOM 4051 N N . LYS A 1 506 ? -19.583 1.219 30.830 1.00 91.25 506 LYS A N 1
ATOM 4052 C CA . LYS A 1 506 ? -20.493 1.639 31.890 1.00 91.25 506 LYS A CA 1
ATOM 4053 C C . LYS A 1 506 ? -20.092 0.959 33.205 1.00 91.25 506 LYS A C 1
ATOM 4055 O O . LYS A 1 506 ? -20.143 -0.263 33.314 1.00 91.25 506 LYS A O 1
ATOM 4060 N N . ILE A 1 507 ? -19.701 1.744 34.201 1.00 88.44 507 ILE A N 1
ATOM 4061 C CA . ILE A 1 507 ? -19.461 1.301 35.571 1.00 88.44 507 ILE A CA 1
ATOM 4062 C C . ILE A 1 507 ? -20.824 1.095 36.238 1.00 88.44 507 ILE A C 1
ATOM 4064 O O . ILE A 1 507 ? -21.628 2.022 36.339 1.00 88.44 507 ILE A O 1
ATOM 4068 N N . SER A 1 508 ? -21.096 -0.122 36.704 1.00 73.12 508 SER A N 1
ATOM 4069 C CA . SER A 1 508 ? -22.208 -0.366 37.619 1.00 73.12 508 SER A CA 1
ATOM 4070 C C . SER A 1 508 ? -21.902 0.302 38.956 1.00 73.12 508 SER A C 1
ATOM 4072 O O . SER A 1 508 ? -20.844 0.044 39.531 1.00 73.12 508 SER A O 1
ATOM 4074 N N . SER A 1 509 ? -22.822 1.116 39.471 1.00 60.53 509 SER A N 1
ATOM 4075 C CA . SER A 1 509 ? -22.778 1.573 40.859 1.00 60.53 509 SER A CA 1
ATOM 4076 C C . SER A 1 509 ? -22.676 0.347 41.767 1.00 60.53 509 SER A C 1
ATOM 4078 O O . SER A 1 509 ? -23.615 -0.446 41.831 1.00 60.53 509 SER A O 1
ATOM 4080 N N . SER A 1 510 ? -21.524 0.156 42.410 1.00 51.72 510 SER A N 1
ATOM 4081 C CA . SER A 1 510 ? -21.364 -0.826 43.478 1.00 51.72 510 SER A CA 1
ATOM 4082 C C . SER A 1 510 ? -22.388 -0.501 44.563 1.00 51.72 510 SER A C 1
ATOM 4084 O O . SER A 1 510 ? -22.325 0.578 45.152 1.00 51.72 510 SER A O 1
ATOM 4086 N N . SER A 1 511 ? -23.355 -1.402 44.731 1.00 36.19 511 SER A N 1
ATOM 4087 C CA . SER A 1 511 ? -24.335 -1.423 45.820 1.00 36.19 511 SER A CA 1
ATOM 4088 C C . SER A 1 511 ? -23.672 -1.534 47.181 1.00 36.19 511 SER A C 1
ATOM 4090 O O . SER A 1 511 ? -22.720 -2.348 47.262 1.00 36.19 511 SER A O 1
#

Foldseek 3Di:
DVVCLLVVVLVVLVVCCVVPVDHQLQDEQEAAECGLLSQLLNLLVCLQRHAEYEHHLYQQALLCQCVAQPSVVCCVPQNDNVDVVSVVVNCNRRSLNRRDQDCPSGHAYEYEEECAARPRHCVNVVSRLVSCCVRCVVVCVVVVRHRYYDYHYPDYSDPPDDPVVVVVVVVVVVCNGSVNVPPPPVPPPPDPPPPPPVPPPPQDLQSLLVVLVCVQCVVQVHDDDPVQNQQGAPDWDDFFQEIEGAPPRHPPDCCLPVRGPLQVSVVSNSPSNHPRHQWYKYWYQQDPDPQSFTPIGTSGDDAQWTWHAAPNFIFIARRRGADDDPLQSVVLQVLLQAAQAVFEEEEQDCQLNSNPRSCVQRNVRQAYEYEHQRVRSLVRNVVRCVVSVPDPNRYHYHHRRCVPGQDFQRGLEYEQPDPQFSVVCLLVRLRNHHPQFHKYKTKHKDQQVVDDLVRVLVVVQVVSQVSNCVVVVNPPQKHKDFPDKDFSAAPDDSITIIITMITIGGHDDDD

Sequence (511 aa):
MLENTYLDLCASTEWLIENKYTKSEKVSITGGSNGGLTVAACANMRPDLFACVVIQVGVLDLYRYHKFTIGYYWCGEYGNPGLPEEFEWVKTISPLHNIPTNPTKYPAILVITADHDDRVVPAHSFKYISQLQYQLGETMNRLGRPLISRIDVRAGHGAGKPTIKRIEELSDIYSTTPFSHKNKNIQNSSFSIKVINLVLEMSSPREKLIKNLQSLCNEHGLTWDDQLSNDIPRKWRVHGDMLLLPSNRCFVDSRWINNIPSDQFWSTVARSFGSSIKRIAFEGPIKNDDFRSPNTRLVLGNDPWINLVENGIKFSYNVDKSMFCAGNNTERMRMGQISCVNETIVDLYAGIGYFTLPFLVHGHARHVYACEWNPDSMEALRRNLQANHIDEDRYTLLLRDNQLTCPVGIADRCNLGLIPSSEACWPVACRALQAKGGRLHVHGVVNTKQDTHDQWSENVRYRIETLMRDIHHGENNYKCEIEHVERVKPYGPHLDHLVVDLLLTKISSSS